Protein 1RCU (pdb70)

Solvent-accessible surface area: 23290 Å² total

Nearest PDB structures (foldseek):
  1rcu-assembly1_D  TM=1.005E+00  e=2.271E-34  Thermotoga maritima
  2iz5-assembly1_D  TM=8.519E-01  e=4.799E-10  Chlamydomonas reinhardtii
  2iz7-assembly1_A  TM=8.231E-01  e=1.341E-09  Chlamydomonas reinhardtii
  2iz5-assembly1_B  TM=8.570E-01  e=4.262E-09  Chlamydomonas reinhardtii
  5wq3-assembly1_B-2  TM=8.133E-01  e=1.642E-08  Corynebacterium glutamicum

B-factor: mean 33.43, std 11.86, range [8.87, 97.56]

Secondary structure (DSSP, 8-state):
-EEEEEE--S-TTSTTTGGGHHHHHHHHHHHHHTTPEEEE--SS---HHHHHHHHTT--EEEEESTT----TT-SEEEE-------HHHHHTT-SEEEEES--HHHHHHHHHHHHTT--EEEETTS-HHHHHGGGG-BTTTBSSTT--S-EEEESSHHHHHHHHHT-/-EEEEEE--S-TTSTTTGGGHHHHHHHHHHHHHTT-EEEE--SS---HHHHHHHHTT--EEEEESTT----TT-SEEEE-S-----HHHHHTT-SEEEEES--HHHHHHHHHHHHHT--EEEETTS-HHHHHGGGG-BTTTBSSTT--S-EEEESSHHHHHHHHHT-/-EEEEEE--S-TTSTTTGGGHHHHHHHHHHHHHTTPEEEE--SS---HHHHHHHHTT--EEEEE-TT----TT-SEEEE-------HHHHHHT-SEEEEES--HHHHHHHHHHHHTT--EEEETTS-HHHHHGGGG-BTTTBSSTT--SPEEEESSHHHHHHHHHT-/-EEEEEE--S-TTSTTTGGGHHHHHHHHHHHHHTTPEEEE--SS---HHHHHHHHTT--EEEEESTT----TT-SEEEE-S-----HHHHHTT-SEEEEES--HHHHHHHHHHHHTT--EEEETTS-HHHHHGGGS-BTTTBSSTT--S-EEEESSHHHHHHHHHH-

Organism: Thermotoga maritima (strain ATCC 43589 / DSM 3109 / JCM 10099 / NBRC 100826 / MSB8) (NCBI:txid243274)

CATH classification: 3.40.50.450

Radius of gyration: 25.92 Å; Cα contacts (8 Å, |Δi|>4): 1722; chains: 4; bounding box: 61×72×67 Å

Sequence (668 aa):
KKVVVVGYSGPVNKSPVSELRDICLELGRTLAKKGYLVFNGGRDGVELVSQGVREAGGTVVGILPDEEAGNPYLSVAVKTGLDFQRSFVLLRNADVVVSIGGEIGTAIEILGAYALGKPVILLRGTGGWTDRISQVLIDGKYLDNRRIVEIHQAWTVEEAVQIIEQIKKVVVVGYSGPVNKSPVSELRDICLELGRTLAKKGYLVFNGGRDGVELVSQGVREAGGTVVGILPDEEAGNPYLSVAVKTGLDFQRSFVLLRNADVVVSIGGEIGTAIEILGAYALGKPVILLRGTGGWTDRISQVLIDGKYLDNRRIVEIHQAWTVEEAVQIIEQIKKVVVVGYSGPVNKSPVSELRDICLELGRTLAKKGYLVFNGGRDGVELVSQGVREAGGTVVGILPDEEAGNPYLSVAVKTGLDFQRSFVLLRNADVVVSIGGEIGTAIEILGAYALGKPVILLRGTGGWTDRISQVLIDGKYLDNRRIVEIHQAWTVEEAVQIIEQIKKVVVVGYSGPVNKSPVSELRDICLELGRTLAKKGYLVFNGGRDGVELVSQGVREAGGTVVGILPDEEAGNPYLSVAVKTGLDFQRSFVLLRNADVVVSIGGEIGTAIEILGAYALGKPVILLRGTGGWTDRISQVLIDGKYLDNRRIVEIHQAWTVEEAVQIIEQI

Structure (mmCIF, N/CA/C/O backbone):
data_1RCU
#
_entry.id   1RCU
#
_cell.length_a   43.748
_cell.length_b   90.438
_cell.length_c   83.210
_cell.angle_alpha   90.00
_cell.angle_beta   94.56
_cell.angle_gamma   90.00
#
_symmetry.space_group_name_H-M   'P 1 21 1'
#
loop_
_atom_site.group_PDB
_atom_site.id
_atom_site.type_symbol
_atom_site.label_atom_id
_atom_site.label_alt_id
_atom_site.label_comp_id
_atom_site.label_asym_id
_atom_site.label_entity_id
_atom_site.label_seq_id
_atom_site.pdbx_PDB_ins_code
_atom_site.Cartn_x
_atom_site.Cartn_y
_atom_site.Cartn_z
_atom_site.occupancy
_atom_site.B_iso_or_equiv
_atom_site.auth_seq_id
_atom_site.auth_comp_id
_atom_site.auth_asym_id
_atom_site.auth_atom_id
_atom_site.pdbx_PDB_model_num
ATOM 9 N N . LYS A 1 24 ? 2.737 43.154 -17.035 1.00 59.67 2 LYS A N 1
ATOM 10 C CA . LYS A 1 24 ? 3.715 42.954 -18.104 1.00 54.74 2 LYS A CA 1
ATOM 11 C C . LYS A 1 24 ? 4.972 42.274 -17.562 1.00 49.96 2 LYS A C 1
ATOM 12 O O . LYS A 1 24 ? 5.560 42.717 -16.572 1.00 47.65 2 LYS A O 1
ATOM 18 N N . LYS A 1 25 ? 5.384 41.204 -18.229 1.00 44.64 3 LYS A N 1
ATOM 19 C CA . LYS A 1 25 ? 6.543 40.440 -17.808 1.00 39.83 3 LYS A CA 1
ATOM 20 C C . LYS A 1 25 ? 7.804 40.671 -18.639 1.00 36.67 3 LYS A C 1
ATOM 21 O O . LYS A 1 25 ? 7.796 40.461 -19.853 1.00 36.20 3 LYS A O 1
ATOM 27 N N . VAL A 1 26 ? 8.890 41.096 -17.999 1.00 31.91 4 VAL A N 1
ATOM 28 C CA . VAL A 1 26 ? 10.128 41.253 -18.748 1.00 29.19 4 VAL A CA 1
ATOM 29 C C . VAL A 1 26 ? 11.173 40.298 -18.186 1.00 27.20 4 VAL A C 1
ATOM 30 O O . VAL A 1 26 ? 11.350 40.163 -16.966 1.00 25.87 4 VAL A O 1
ATOM 34 N N . VAL A 1 27 ? 11.832 39.603 -19.098 1.00 23.88 5 VAL A N 1
ATOM 35 C CA . VAL A 1 27 ? 12.865 38.653 -18.751 1.00 22.97 5 VAL A CA 1
ATOM 36 C C . VAL A 1 27 ? 14.207 39.347 -19.000 1.00 22.97 5 VAL A C 1
ATOM 37 O O . VAL A 1 27 ? 14.391 39.976 -20.043 1.00 22.62 5 VAL A O 1
ATOM 41 N N . VAL A 1 28 ? 15.118 39.282 -18.030 1.00 21.64 6 VAL A N 1
ATOM 42 C CA . VAL A 1 28 ? 16.432 39.883 -18.212 1.00 22.12 6 VAL A CA 1
ATOM 43 C C . VAL A 1 28 ? 17.467 38.773 -18.114 1.00 20.57 6 VAL A C 1
ATOM 44 O O . VAL A 1 28 ? 17.408 37.923 -17.221 1.00 20.22 6 VAL A O 1
ATOM 48 N N . VAL A 1 29 ? 18.396 38.772 -19.064 1.00 19.53 7 VAL A N 1
ATOM 49 C CA . VAL A 1 29 ? 19.456 37.777 -19.122 1.00 18.01 7 VAL A CA 1
ATOM 50 C C . VAL A 1 29 ? 20.818 38.476 -19.180 1.00 19.45 7 VAL A C 1
ATOM 51 O O . VAL A 1 29 ? 20.919 39.623 -19.606 1.00 19.56 7 VAL A O 1
ATOM 55 N N . GLY A 1 30 ? 21.861 37.776 -18.754 1.00 21.27 8 GLY A N 1
ATOM 56 C CA . GLY A 1 30 ? 23.197 38.350 -18.768 1.00 24.12 8 GLY A CA 1
ATOM 57 C C . GLY A 1 30 ? 24.235 37.471 -18.099 1.00 24.20 8 GLY A C 1
ATOM 58 O O . GLY A 1 30 ? 23.942 36.345 -17.728 1.00 23.97 8 GLY A O 1
ATOM 59 N N . TYR A 1 31 ? 25.449 37.991 -17.941 1.00 26.91 9 TYR A N 1
ATOM 60 C CA . TYR A 1 31 ? 26.551 37.245 -17.323 1.00 26.51 9 TYR A CA 1
ATOM 61 C C . TYR A 1 31 ? 26.172 36.592 -16.017 1.00 26.88 9 TYR A C 1
ATOM 62 O O . TYR A 1 31 ? 25.333 37.109 -15.279 1.00 28.45 9 TYR A O 1
ATOM 71 N N . SER A 1 32 ? 26.797 35.457 -15.731 1.00 27.50 10 SER A N 1
ATOM 72 C CA . SER A 1 32 ? 26.600 34.800 -14.447 1.00 29.28 10 SER A CA 1
ATOM 73 C C . SER A 1 32 ? 27.984 34.954 -13.819 1.00 30.77 10 SER A C 1
ATOM 74 O O . SER A 1 32 ? 28.827 35.647 -14.374 1.00 29.69 10 SER A O 1
ATOM 77 N N . GLY A 1 33 ? 28.224 34.349 -12.663 1.00 34.10 11 GLY A N 1
ATOM 78 C CA . GLY A 1 33 ? 29.530 34.502 -12.048 1.00 38.13 11 GLY A CA 1
ATOM 79 C C . GLY A 1 33 ? 29.523 35.431 -10.845 1.00 40.62 11 GLY A C 1
ATOM 80 O O . GLY A 1 33 ? 28.511 36.068 -10.566 1.00 39.96 11 GLY A O 1
ATOM 81 N N . PRO A 1 34 ? 30.649 35.557 -10.121 1.00 42.40 12 PRO A N 1
ATOM 82 C CA . PRO A 1 34 ? 30.633 36.442 -8.956 1.00 43.81 12 PRO A CA 1
ATOM 83 C C . PRO A 1 34 ? 30.330 37.904 -9.259 1.00 44.79 12 PRO A C 1
ATOM 84 O O . PRO A 1 34 ? 30.921 38.533 -10.132 1.00 44.63 12 PRO A O 1
ATOM 88 N N . VAL A 1 35 ? 29.385 38.425 -8.497 1.00 47.01 13 VAL A N 1
ATOM 89 C CA . VAL A 1 35 ? 28.920 39.790 -8.624 1.00 48.58 13 VAL A CA 1
ATOM 90 C C . VAL A 1 35 ? 29.995 40.842 -8.323 1.00 50.15 13 VAL A C 1
ATOM 91 O O . VAL A 1 35 ? 29.949 41.956 -8.841 1.00 49.56 13 VAL A O 1
ATOM 95 N N . ASN A 1 36 ? 30.977 40.466 -7.514 1.00 52.69 14 ASN A N 1
ATOM 96 C CA . ASN A 1 36 ? 32.070 41.349 -7.096 1.00 54.88 14 ASN A CA 1
ATOM 97 C C . ASN A 1 36 ? 33.303 41.404 -8.009 1.00 55.16 14 ASN A C 1
ATOM 98 O O . ASN A 1 36 ? 34.257 42.129 -7.721 1.00 55.26 14 ASN A O 1
ATOM 103 N N . LYS A 1 37 ? 33.285 40.661 -9.112 1.00 55.61 15 LYS A N 1
ATOM 104 C CA . LYS A 1 37 ? 34.432 40.638 -10.013 1.00 55.39 15 LYS A CA 1
ATOM 105 C C . LYS A 1 37 ? 34.052 40.858 -11.471 1.00 53.78 15 LYS A C 1
ATOM 106 O O . LYS A 1 37 ? 32.876 40.831 -11.812 1.00 53.97 15 LYS A O 1
ATOM 112 N N . SER A 1 38 ? 35.046 41.097 -12.322 1.00 51.76 16 SER A N 1
ATOM 113 C CA . SER A 1 38 ? 34.794 41.318 -13.742 1.00 49.95 16 SER A CA 1
ATOM 114 C C . SER A 1 38 ? 34.225 40.057 -14.378 1.00 48.82 16 SER A C 1
ATOM 115 O O . SER A 1 38 ? 34.472 38.956 -13.898 1.00 48.21 16 SER A O 1
ATOM 118 N N . PRO A 1 39 ? 33.438 40.203 -15.460 1.00 47.97 17 PRO A N 1
ATOM 119 C CA . PRO A 1 39 ? 33.061 41.454 -16.125 1.00 47.02 17 PRO A CA 1
ATOM 120 C C . PRO A 1 39 ? 31.744 42.012 -15.573 1.00 46.71 17 PRO A C 1
ATOM 121 O O . PRO A 1 39 ? 31.251 43.046 -16.036 1.00 46.47 17 PRO A O 1
ATOM 125 N N . VAL A 1 40 ? 31.173 41.325 -14.591 1.00 45.69 18 VAL A N 1
ATOM 126 C CA . VAL A 1 40 ? 29.904 41.749 -14.014 1.00 46.15 18 VAL A CA 1
ATOM 127 C C . VAL A 1 40 ? 29.985 42.922 -13.020 1.00 47.28 18 VAL A C 1
ATOM 128 O O . VAL A 1 40 ? 29.024 43.683 -12.887 1.00 46.50 18 VAL A O 1
ATOM 132 N N . SER A 1 41 ? 31.121 43.101 -12.349 1.00 47.35 19 SER A N 1
ATOM 133 C CA . SER A 1 41 ? 31.239 44.202 -11.394 1.00 47.31 19 SER A CA 1
ATOM 134 C C . SER A 1 41 ? 31.135 45.566 -12.087 1.00 47.70 19 SER A C 1
ATOM 135 O O . SER A 1 41 ? 30.516 46.491 -11.559 1.00 48.25 19 SER A O 1
ATOM 138 N N . GLU A 1 42 ? 31.733 45.683 -13.268 1.00 47.62 20 GLU A N 1
ATOM 139 C CA . GLU A 1 42 ? 31.701 46.925 -14.033 1.00 47.56 20 GLU A CA 1
ATOM 140 C C . GLU A 1 42 ? 30.280 47.289 -14.417 1.00 45.81 20 GLU A C 1
ATOM 141 O O . GLU A 1 42 ? 30.000 48.432 -14.740 1.00 46.59 20 GLU A O 1
ATOM 147 N N . LEU A 1 43 ? 29.388 46.309 -14.394 1.00 45.11 21 LEU A N 1
ATOM 148 C CA . LEU A 1 43 ? 28.004 46.529 -14.794 1.00 44.44 21 LEU A CA 1
ATOM 149 C C . LEU A 1 43 ? 27.024 46.681 -13.627 1.00 44.22 21 LEU A C 1
ATOM 150 O O . LEU A 1 43 ? 25.815 46.541 -13.791 1.00 43.10 21 LEU A O 1
ATOM 155 N N . ARG A 1 44 ? 27.555 46.993 -12.452 1.00 44.93 22 ARG A N 1
ATOM 156 C CA . ARG A 1 44 ? 26.733 47.138 -11.260 1.00 44.58 22 ARG A CA 1
ATOM 157 C C . ARG A 1 44 ? 25.661 48.226 -11.331 1.00 43.21 22 ARG A C 1
ATOM 158 O O . ARG A 1 44 ? 24.480 47.953 -11.144 1.00 43.66 22 ARG A O 1
ATOM 166 N N . ASP A 1 45 ? 26.077 49.457 -11.594 1.00 40.76 23 ASP A N 1
ATOM 167 C CA . ASP A 1 45 ? 25.141 50.563 -11.684 1.00 39.32 23 ASP A CA 1
ATOM 168 C C . ASP A 1 45 ? 24.047 50.344 -12.726 1.00 38.77 23 ASP A C 1
ATOM 169 O O . ASP A 1 45 ? 22.873 50.582 -12.445 1.00 38.41 23 ASP A O 1
ATOM 174 N N . ILE A 1 46 ? 24.411 49.903 -13.928 1.00 37.18 24 ILE A N 1
ATOM 175 C CA . ILE A 1 46 ? 23.384 49.678 -14.938 1.00 37.39 24 ILE A CA 1
ATOM 176 C C . ILE A 1 46 ? 22.432 48.567 -14.511 1.00 35.73 24 ILE A C 1
ATOM 177 O O . ILE A 1 46 ? 21.221 48.698 -14.676 1.00 35.86 24 ILE A O 1
ATOM 182 N N . CYS A 1 47 ? 22.968 47.492 -13.939 1.00 33.09 25 CYS A N 1
ATOM 183 C CA . CYS A 1 47 ? 22.123 46.387 -13.481 1.00 32.34 25 CYS A CA 1
ATOM 184 C C . CYS A 1 47 ? 21.134 46.828 -12.400 1.00 31.30 25 CYS A C 1
ATOM 185 O O . CYS A 1 47 ? 19.965 46.435 -12.430 1.00 29.35 25 CYS A O 1
ATOM 188 N N . LEU A 1 48 ? 21.607 47.634 -11.447 1.00 31.29 26 LEU A N 1
ATOM 189 C CA . LEU A 1 48 ? 20.758 48.123 -10.362 1.00 31.23 26 LEU A CA 1
ATOM 190 C C . LEU A 1 48 ? 19.741 49.112 -10.885 1.00 30.63 26 LEU A C 1
ATOM 191 O O . LEU A 1 48 ? 18.598 49.107 -10.431 1.00 32.19 26 LEU A O 1
ATOM 196 N N . GLU A 1 49 ? 20.146 49.971 -11.824 1.00 30.41 27 GLU A N 1
ATOM 197 C CA . GLU A 1 49 ? 19.203 50.939 -12.366 1.00 29.78 27 GLU A CA 1
ATOM 198 C C . GLU A 1 49 ? 18.113 50.207 -13.123 1.00 27.97 27 GLU A C 1
ATOM 199 O O . GLU A 1 49 ? 16.946 50.534 -12.981 1.00 27.40 27 GLU A O 1
ATOM 205 N N . LEU A 1 50 ? 18.492 49.209 -13.913 1.00 26.08 28 LEU A N 1
ATOM 206 C CA . LEU A 1 50 ? 17.523 48.453 -14.688 1.00 24.97 28 LEU A CA 1
ATOM 207 C C . LEU A 1 50 ? 16.494 47.796 -13.781 1.00 26.67 28 LEU A C 1
ATOM 208 O O . LEU A 1 50 ? 15.294 47.870 -14.040 1.00 26.36 28 LEU A O 1
ATOM 213 N N . GLY A 1 51 ? 16.978 47.166 -12.714 1.00 27.32 29 GLY A N 1
ATOM 214 C CA . GLY A 1 51 ? 16.106 46.484 -11.774 1.00 27.97 29 GLY A CA 1
ATOM 215 C C . GLY A 1 51 ? 15.131 47.393 -11.059 1.00 28.29 29 GLY A C 1
ATOM 216 O O . GLY A 1 51 ? 13.938 47.092 -10.956 1.00 28.44 29 GLY A O 1
ATOM 217 N N . ARG A 1 52 ? 15.641 48.511 -10.562 1.00 28.38 30 ARG A N 1
ATOM 218 C CA . ARG A 1 52 ? 14.820 49.469 -9.852 1.00 27.96 30 ARG A CA 1
ATOM 219 C C . ARG A 1 52 ? 13.766 50.077 -10.773 1.00 27.94 30 ARG A C 1
ATOM 220 O O . ARG A 1 52 ? 12.591 50.170 -10.422 1.00 28.42 30 ARG A O 1
ATOM 228 N N . THR A 1 53 ? 14.198 50.470 -11.962 1.00 27.55 31 THR A N 1
ATOM 229 C CA . THR A 1 53 ? 13.306 51.079 -12.923 1.00 27.21 31 THR A CA 1
ATOM 230 C C . THR A 1 53 ? 12.178 50.140 -13.335 1.00 27.91 31 THR A C 1
ATOM 231 O O . THR A 1 53 ? 11.038 50.580 -13.515 1.00 28.76 31 THR A O 1
ATOM 235 N N . LEU A 1 54 ? 12.486 48.855 -13.490 1.00 26.41 32 LEU A N 1
ATOM 236 C CA . LEU A 1 54 ? 11.456 47.903 -13.888 1.00 26.45 32 LEU A CA 1
ATOM 237 C C . LEU A 1 54 ? 10.435 47.799 -12.773 1.00 27.34 32 LEU A C 1
ATOM 238 O O . LEU A 1 54 ? 9.231 47.785 -13.020 1.00 27.76 32 LEU A O 1
ATOM 243 N N . ALA A 1 55 ? 10.930 47.726 -11.540 1.00 27.72 33 ALA A N 1
ATOM 244 C CA . ALA A 1 55 ? 10.063 47.637 -10.375 1.00 26.96 33 ALA A CA 1
ATOM 245 C C . ALA A 1 55 ? 9.186 48.880 -10.290 1.00 26.45 33 ALA A C 1
ATOM 246 O O . ALA A 1 55 ? 7.977 48.760 -10.149 1.00 26.91 33 ALA A O 1
ATOM 248 N N . LYS A 1 56 ? 9.790 50.067 -10.386 1.00 27.44 34 LYS A N 1
ATOM 249 C CA . LYS A 1 56 ? 9.036 51.320 -10.285 1.00 28.18 34 LYS A CA 1
ATOM 250 C C . LYS A 1 56 ? 7.933 51.416 -11.337 1.00 29.27 34 LYS A C 1
ATOM 251 O O . LYS A 1 56 ? 6.861 51.955 -11.064 1.00 29.53 34 LYS A O 1
ATOM 257 N N . LYS A 1 57 ? 8.191 50.880 -12.527 1.00 29.01 35 LYS A N 1
ATOM 258 C CA . LYS A 1 57 ? 7.208 50.920 -13.602 1.00 28.89 35 LYS A CA 1
ATOM 259 C C . LYS A 1 57 ? 6.160 49.833 -13.457 1.00 29.42 35 LYS A C 1
ATOM 260 O O . LYS A 1 57 ? 5.238 49.755 -14.265 1.00 29.37 35 LYS A O 1
ATOM 266 N N . GLY A 1 58 ? 6.316 48.985 -12.445 1.00 28.57 36 GLY A N 1
ATOM 267 C CA . GLY A 1 58 ? 5.349 47.927 -12.218 1.00 30.48 36 GLY A CA 1
ATOM 268 C C . GLY A 1 58 ? 5.445 46.637 -13.020 1.00 30.78 36 GLY A C 1
ATOM 269 O O . GLY A 1 58 ? 4.486 45.868 -13.038 1.00 31.15 36 GLY A O 1
ATOM 270 N N . TYR A 1 59 ? 6.576 46.395 -13.682 1.00 30.34 37 TYR A N 1
ATOM 271 C CA . TYR A 1 59 ? 6.760 45.170 -14.461 1.00 30.13 37 TYR A CA 1
ATOM 272 C C . TYR A 1 59 ? 7.159 43.998 -13.555 1.00 29.31 37 TYR A C 1
ATOM 273 O O . TYR A 1 59 ? 7.850 44.182 -12.548 1.00 28.33 37 TYR A O 1
ATOM 282 N N . LEU A 1 60 ? 6.722 42.799 -13.929 1.00 27.32 38 LEU A N 1
ATOM 283 C CA . LEU A 1 60 ? 7.059 41.586 -13.196 1.00 26.46 38 LEU A CA 1
ATOM 284 C C . LEU A 1 60 ? 8.365 41.069 -13.819 1.00 25.49 38 LEU A C 1
ATOM 285 O O . LEU A 1 60 ? 8.401 40.775 -15.011 1.00 24.45 38 LEU A O 1
ATOM 290 N N . VAL A 1 61 ? 9.427 40.959 -13.018 1.00 24.53 39 VAL A N 1
ATOM 291 C CA . VAL A 1 61 ? 10.718 40.527 -13.546 1.00 23.12 39 VAL A CA 1
ATOM 292 C C . VAL A 1 61 ? 11.089 39.051 -13.367 1.00 23.77 39 VAL A C 1
ATOM 293 O O . VAL A 1 61 ? 10.919 38.470 -12.297 1.00 23.58 39 VAL A O 1
ATOM 297 N N . PHE A 1 62 ? 11.580 38.453 -14.449 1.00 24.78 40 PHE A N 1
ATOM 298 C CA . PHE A 1 62 ? 12.024 37.051 -14.467 1.00 24.58 40 PHE A CA 1
ATOM 299 C C . PHE A 1 62 ? 13.477 36.978 -14.920 1.00 24.07 40 PHE A C 1
ATOM 300 O O . PHE A 1 62 ? 13.895 37.741 -15.792 1.00 22.80 40 PHE A O 1
ATOM 308 N N . ASN A 1 63 ? 14.226 36.043 -14.344 1.00 23.33 41 ASN A N 1
ATOM 309 C CA . ASN A 1 63 ? 15.612 35.828 -14.724 1.00 23.00 41 ASN A CA 1
ATOM 310 C C . ASN A 1 63 ? 16.065 34.416 -14.353 1.00 23.20 41 ASN A C 1
ATOM 311 O O . ASN A 1 63 ? 15.360 33.699 -13.642 1.00 23.58 41 ASN A O 1
ATOM 316 N N . GLY A 1 64 ? 17.242 34.034 -14.844 1.00 24.73 42 GLY A N 1
ATOM 317 C CA . GLY A 1 64 ? 17.801 32.715 -14.591 1.00 24.16 42 GLY A CA 1
ATOM 318 C C . GLY A 1 64 ? 18.135 32.374 -13.149 1.00 26.46 42 GLY A C 1
ATOM 319 O O . GLY A 1 64 ? 18.717 31.323 -12.895 1.00 25.64 42 GLY A O 1
ATOM 320 N N . GLY A 1 65 ? 17.802 33.277 -12.226 1.00 28.43 43 GLY A N 1
ATOM 321 C CA . GLY A 1 65 ? 18.001 33.055 -10.799 1.00 30.53 43 GLY A CA 1
ATOM 322 C C . GLY A 1 65 ? 19.372 32.909 -10.155 1.00 31.86 43 GLY A C 1
ATOM 323 O O . GLY A 1 65 ? 19.452 32.863 -8.925 1.00 31.16 43 GLY A O 1
ATOM 324 N N . ARG A 1 66 ? 20.443 32.835 -10.938 1.00 32.96 44 ARG A N 1
ATOM 325 C CA . ARG A 1 66 ? 21.774 32.664 -10.361 1.00 35.60 44 ARG A CA 1
ATOM 326 C C . ARG A 1 66 ? 22.390 33.977 -9.869 1.00 35.52 44 ARG A C 1
ATOM 327 O O . ARG A 1 66 ? 21.694 34.880 -9.409 1.00 35.82 44 ARG A O 1
ATOM 335 N N . ASP A 1 67 ? 23.713 34.057 -9.978 1.00 35.20 45 ASP A N 1
ATOM 336 C CA . ASP A 1 67 ? 24.473 35.238 -9.572 1.00 35.32 45 ASP A CA 1
ATOM 337 C C . ASP A 1 67 ? 24.633 36.234 -10.731 1.00 34.71 45 ASP A C 1
ATOM 338 O O . ASP A 1 67 ? 23.732 36.394 -11.564 1.00 35.05 45 ASP A O 1
ATOM 343 N N . GLY A 1 68 ? 25.782 36.904 -10.763 1.00 33.09 46 GLY A N 1
ATOM 344 C CA . GLY A 1 68 ? 26.083 37.862 -11.817 1.00 32.76 46 GLY A CA 1
ATOM 345 C C . GLY A 1 68 ? 25.050 38.946 -12.054 1.00 31.51 46 GLY A C 1
ATOM 346 O O . GLY A 1 68 ? 24.525 39.535 -11.107 1.00 31.37 46 GLY A O 1
ATOM 347 N N . VAL A 1 69 ? 24.783 39.225 -13.325 1.00 30.76 47 VAL A N 1
ATOM 348 C CA . VAL A 1 69 ? 23.799 40.234 -13.702 1.00 31.84 47 VAL A CA 1
ATOM 349 C C . VAL A 1 69 ? 22.432 39.915 -13.086 1.00 32.55 47 VAL A C 1
ATOM 350 O O . VAL A 1 69 ? 21.727 40.816 -12.630 1.00 31.85 47 VAL A O 1
ATOM 362 N N . GLU A 1 71 ? 21.684 38.498 -10.281 1.00 33.29 49 GLU A N 1
ATOM 363 C CA . GLU A 1 71 ? 21.637 38.873 -8.882 1.00 31.40 49 GLU A CA 1
ATOM 364 C C . GLU A 1 71 ? 21.449 40.366 -8.674 1.00 30.75 49 GLU A C 1
ATOM 365 O O . GLU A 1 71 ? 20.626 40.786 -7.871 1.00 31.26 49 GLU A O 1
ATOM 371 N N . LEU A 1 72 ? 22.214 41.160 -9.412 1.00 28.93 50 LEU A N 1
ATOM 372 C CA . LEU A 1 72 ? 22.169 42.610 -9.304 1.00 28.25 50 LEU A CA 1
ATOM 373 C C . LEU A 1 72 ? 20.847 43.217 -9.754 1.00 28.35 50 LEU A C 1
ATOM 374 O O . LEU A 1 72 ? 20.324 44.149 -9.128 1.00 28.15 50 LEU A O 1
ATOM 379 N N . VAL A 1 73 ? 20.299 42.691 -10.843 1.00 27.18 51 VAL A N 1
ATOM 380 C CA . VAL A 1 73 ? 19.031 43.181 -11.337 1.00 26.23 51 VAL A CA 1
ATOM 381 C C . VAL A 1 73 ? 17.971 42.838 -10.288 1.00 27.47 51 VAL A C 1
ATOM 382 O O . VAL A 1 73 ? 17.090 43.657 -9.992 1.00 28.18 51 VAL A O 1
ATOM 386 N N . SER A 1 74 ? 18.073 41.649 -9.702 1.00 24.85 52 SER A N 1
ATOM 387 C CA . SER A 1 74 ? 17.119 41.245 -8.687 1.00 24.55 52 SER A CA 1
ATOM 388 C C . SER A 1 74 ? 17.197 42.157 -7.459 1.00 25.60 52 SER A C 1
ATOM 389 O O . SER A 1 74 ? 16.182 42.573 -6.914 1.00 25.69 52 SER A O 1
ATOM 392 N N . GLN A 1 75 ? 18.414 42.459 -7.024 1.00 26.79 53 GLN A N 1
ATOM 393 C CA . GLN A 1 75 ? 18.605 43.336 -5.874 1.00 27.80 53 GLN A CA 1
ATOM 394 C C . GLN A 1 75 ? 17.896 44.655 -6.166 1.00 26.74 53 GLN A C 1
ATOM 395 O O . GLN A 1 75 ? 17.194 45.208 -5.322 1.00 25.05 53 GLN A O 1
ATOM 401 N N . GLY A 1 76 ? 18.079 45.145 -7.384 1.00 26.84 54 GLY A N 1
ATOM 402 C CA . GLY A 1 76 ? 17.461 46.396 -7.774 1.00 26.87 54 GLY A CA 1
ATOM 403 C C . GLY A 1 76 ? 15.950 46.353 -7.744 1.00 27.63 54 GLY A C 1
ATOM 404 O O . GLY A 1 76 ? 15.304 47.333 -7.367 1.00 27.41 54 GLY A O 1
ATOM 405 N N . VAL A 1 77 ? 15.379 45.220 -8.135 1.00 27.93 55 VAL A N 1
ATOM 406 C CA . VAL A 1 77 ? 13.936 45.084 -8.152 1.00 28.65 55 VAL A CA 1
ATOM 407 C C . VAL A 1 77 ? 13.405 45.053 -6.725 1.00 30.66 55 VAL A C 1
ATOM 408 O O . VAL A 1 77 ? 12.442 45.749 -6.391 1.00 32.24 55 VAL A O 1
ATOM 412 N N . ARG A 1 78 ? 14.039 44.253 -5.875 1.00 30.77 56 ARG A N 1
ATOM 413 C CA . ARG A 1 78 ? 13.605 44.141 -4.484 1.00 31.73 56 ARG A CA 1
ATOM 414 C C . ARG A 1 78 ? 13.804 45.455 -3.745 1.00 31.84 56 ARG A C 1
ATOM 415 O O . ARG A 1 78 ? 12.979 45.859 -2.924 1.00 30.13 56 ARG A O 1
ATOM 423 N N . GLU A 1 79 ? 14.906 46.129 -4.034 1.00 32.89 57 GLU A N 1
ATOM 424 C CA . GLU A 1 79 ? 15.164 47.410 -3.400 1.00 33.93 57 GLU A CA 1
ATOM 425 C C . GLU A 1 79 ? 13.965 48.316 -3.612 1.00 34.45 57 GLU A C 1
ATOM 426 O O . GLU A 1 79 ? 13.503 48.974 -2.686 1.00 36.14 57 GLU A O 1
ATOM 432 N N . ALA A 1 80 ? 13.451 48.348 -4.834 1.00 33.90 58 ALA A N 1
ATOM 433 C CA . ALA A 1 80 ? 12.301 49.180 -5.129 1.00 32.03 58 ALA A CA 1
ATOM 434 C C . ALA A 1 80 ? 10.953 48.547 -4.789 1.00 31.50 58 ALA A C 1
ATOM 435 O O . ALA A 1 80 ? 9.914 49.084 -5.151 1.00 32.90 58 ALA A O 1
ATOM 437 N N . GLY A 1 81 ? 10.972 47.405 -4.112 1.00 29.35 59 GLY A N 1
ATOM 438 C CA . GLY A 1 81 ? 9.734 46.759 -3.730 1.00 28.63 59 GLY A CA 1
ATOM 439 C C . GLY A 1 81 ? 9.005 46.019 -4.835 1.00 29.14 59 GLY A C 1
ATOM 440 O O . GLY A 1 81 ? 7.826 45.703 -4.704 1.00 29.87 59 GLY A O 1
ATOM 441 N N . GLY A 1 82 ? 9.687 45.745 -5.936 1.00 27.88 60 GLY A N 1
ATOM 442 C CA . GLY A 1 82 ? 9.040 45.035 -7.014 1.00 25.06 60 GLY A CA 1
ATOM 443 C C . GLY A 1 82 ? 9.178 43.545 -6.784 1.00 25.31 60 GLY A C 1
ATOM 444 O O . GLY A 1 82 ? 9.829 43.122 -5.834 1.00 26.67 60 GLY A O 1
ATOM 445 N N . THR A 1 83 ? 8.560 42.747 -7.644 1.00 24.80 61 THR A N 1
ATOM 446 C CA . THR A 1 83 ? 8.640 41.297 -7.533 1.00 26.04 61 THR A CA 1
ATOM 447 C C . THR A 1 83 ? 9.530 40.751 -8.635 1.00 24.40 61 THR A C 1
ATOM 448 O O . THR A 1 83 ? 9.426 41.167 -9.788 1.00 24.55 61 THR A O 1
ATOM 452 N N . VAL A 1 84 ? 10.407 39.823 -8.281 1.00 22.64 62 VAL A N 1
ATOM 453 C CA . VAL A 1 84 ? 11.295 39.219 -9.257 1.00 21.48 62 VAL A CA 1
ATOM 454 C C . VAL A 1 84 ? 11.310 37.715 -9.017 1.00 21.39 62 VAL A C 1
ATOM 455 O O . VAL A 1 84 ? 11.543 37.230 -7.907 1.00 20.68 62 VAL A O 1
ATOM 459 N N . VAL A 1 85 ? 11.032 36.979 -10.081 1.00 23.31 63 VAL A N 1
ATOM 460 C CA . VAL A 1 85 ? 10.949 35.526 -10.024 1.00 23.81 63 VAL A CA 1
ATOM 461 C C . VAL A 1 85 ? 12.105 34.843 -10.745 1.00 24.10 63 VAL A C 1
ATOM 462 O O . VAL A 1 85 ? 12.414 35.173 -11.894 1.00 24.85 63 VAL A O 1
ATOM 466 N N . GLY A 1 86 ? 12.724 33.881 -10.062 1.00 23.12 64 GLY A N 1
ATOM 467 C CA . GLY A 1 86 ? 13.837 33.157 -10.643 1.00 22.24 64 GLY A CA 1
ATOM 468 C C . GLY A 1 86 ? 13.488 31.760 -11.119 1.00 21.72 64 GLY A C 1
ATOM 469 O O . GLY A 1 86 ? 12.788 31.014 -10.436 1.00 21.88 64 GLY A O 1
ATOM 470 N N . ILE A 1 87 ? 13.969 31.417 -12.308 1.00 21.60 65 ILE A N 1
ATOM 471 C CA . ILE A 1 87 ? 13.748 30.095 -12.897 1.00 22.77 65 ILE A CA 1
ATOM 472 C C . ILE A 1 87 ? 15.124 29.453 -12.789 1.00 23.90 65 ILE A C 1
ATOM 473 O O . ILE A 1 87 ? 16.053 29.839 -13.490 1.00 22.14 65 ILE A O 1
ATOM 478 N N . LEU A 1 88 ? 15.239 28.474 -11.904 1.00 25.83 66 LEU A N 1
ATOM 479 C CA . LEU A 1 88 ? 16.509 27.818 -11.648 1.00 28.88 66 LEU A CA 1
ATOM 480 C C . LEU A 1 88 ? 16.792 26.519 -12.360 1.00 31.69 66 LEU A C 1
ATOM 481 O O . LEU A 1 88 ? 15.914 25.665 -12.519 1.00 31.01 66 LEU A O 1
ATOM 486 N N . PRO A 1 89 ? 18.041 26.368 -12.826 1.00 35.04 67 PRO A N 1
ATOM 487 C CA . PRO A 1 89 ? 18.443 25.143 -13.509 1.00 38.38 67 PRO A CA 1
ATOM 488 C C . PRO A 1 89 ? 18.569 24.128 -12.382 1.00 41.90 67 PRO A C 1
ATOM 489 O O . PRO A 1 89 ? 18.968 24.488 -11.275 1.00 39.52 67 PRO A O 1
ATOM 493 N N . ASP A 1 90 ? 18.199 22.883 -12.659 1.00 47.58 68 ASP A N 1
ATOM 494 C CA . ASP A 1 90 ? 18.260 21.824 -11.661 1.00 54.49 68 ASP A CA 1
ATOM 495 C C . ASP A 1 90 ? 17.520 22.222 -10.395 1.00 57.36 68 ASP A C 1
ATOM 496 O O . ASP A 1 90 ? 16.520 22.938 -10.449 1.00 57.78 68 ASP A O 1
ATOM 501 N N . GLU A 1 91 ? 18.027 21.757 -9.257 1.00 60.47 69 GLU A N 1
ATOM 502 C CA . GLU A 1 91 ? 17.427 22.064 -7.968 1.00 63.29 69 GLU A CA 1
ATOM 503 C C . GLU A 1 91 ? 18.290 23.098 -7.258 1.00 63.64 69 GLU A C 1
ATOM 504 O O . GLU A 1 91 ? 18.510 23.025 -6.048 1.00 63.18 69 GLU A O 1
ATOM 510 N N . GLU A 1 92 ? 18.765 24.070 -8.036 1.00 64.07 70 GLU A N 1
ATOM 511 C CA . GLU A 1 92 ? 19.612 25.143 -7.533 1.00 64.02 70 GLU A CA 1
ATOM 512 C C . GLU A 1 92 ? 18.970 25.960 -6.418 1.00 62.23 70 GLU A C 1
ATOM 513 O O . GLU A 1 92 ? 17.791 25.811 -6.105 1.00 62.64 70 GLU A O 1
ATOM 519 N N . ALA A 1 93 ? 19.768 26.833 -5.820 1.00 59.21 71 ALA A N 1
ATOM 520 C CA . ALA A 1 93 ? 19.321 27.655 -4.703 1.00 56.22 71 ALA A CA 1
ATOM 521 C C . ALA A 1 93 ? 18.784 29.022 -5.105 1.00 53.49 71 ALA A C 1
ATOM 522 O O . ALA A 1 93 ? 17.753 29.473 -4.600 1.00 51.79 71 ALA A O 1
ATOM 524 N N . GLY A 1 94 ? 19.506 29.683 -6.003 1.00 50.38 72 GLY A N 1
ATOM 525 C CA . GLY A 1 94 ? 19.103 30.999 -6.458 1.00 48.32 72 GLY A CA 1
ATOM 526 C C . GLY A 1 94 ? 19.730 32.108 -5.632 1.00 45.73 72 GLY A C 1
ATOM 527 O O . GLY A 1 94 ? 20.129 31.896 -4.489 1.00 46.02 72 GLY A O 1
ATOM 528 N N . ASN A 1 95 ? 19.817 33.299 -6.208 1.00 42.96 73 ASN A N 1
ATOM 529 C CA . ASN A 1 95 ? 20.396 34.419 -5.492 1.00 40.17 73 ASN A CA 1
ATOM 530 C C . ASN A 1 95 ? 19.431 34.799 -4.366 1.00 38.45 73 ASN A C 1
ATOM 531 O O . ASN A 1 95 ? 18.238 34.510 -4.442 1.00 36.03 73 ASN A O 1
ATOM 536 N N . PRO A 1 96 ? 19.939 35.438 -3.297 1.00 37.35 74 PRO A N 1
ATOM 537 C CA . PRO A 1 96 ? 19.103 35.834 -2.159 1.00 36.24 74 PRO A CA 1
ATOM 538 C C . PRO A 1 96 ? 18.141 37.016 -2.307 1.00 35.40 74 PRO A C 1
ATOM 539 O O . PRO A 1 96 ? 17.673 37.558 -1.302 1.00 34.45 74 PRO A O 1
ATOM 543 N N . TYR A 1 97 ? 17.819 37.412 -3.533 1.00 34.28 75 TYR A N 1
ATOM 544 C CA . TYR A 1 97 ? 16.896 38.527 -3.706 1.00 32.17 75 TYR A CA 1
ATOM 545 C C . TYR A 1 97 ? 15.640 38.099 -4.434 1.00 30.57 75 TYR A C 1
ATOM 546 O O . TYR A 1 97 ? 14.767 38.918 -4.695 1.00 29.91 75 TYR A O 1
ATOM 555 N N . LEU A 1 98 ? 15.540 36.809 -4.737 1.00 27.91 76 LEU A N 1
ATOM 556 C CA . LEU A 1 98 ? 14.390 36.302 -5.454 1.00 26.80 76 LEU A CA 1
ATOM 557 C C . LEU A 1 98 ? 13.109 36.340 -4.619 1.00 26.88 76 LEU A C 1
ATOM 558 O O . LEU A 1 98 ? 13.085 35.879 -3.476 1.00 28.02 76 LEU A O 1
ATOM 563 N N . SER A 1 99 ? 12.045 36.905 -5.185 1.00 25.84 77 SER A N 1
ATOM 564 C CA . SER A 1 99 ? 10.771 36.966 -4.483 1.00 24.20 77 SER A CA 1
ATOM 565 C C . SER A 1 99 ? 10.261 35.539 -4.422 1.00 23.31 77 SER A C 1
ATOM 566 O O . SER A 1 99 ? 9.704 35.113 -3.425 1.00 25.63 77 SER A O 1
ATOM 569 N N . VAL A 1 100 ? 10.463 34.811 -5.509 1.00 22.02 78 VAL A N 1
ATOM 570 C CA . VAL A 1 100 ? 10.059 33.422 -5.628 1.00 20.91 78 VAL A CA 1
ATOM 571 C C . VAL A 1 100 ? 11.174 32.739 -6.412 1.00 20.41 78 VAL A C 1
ATOM 572 O O . VAL A 1 100 ? 11.649 33.297 -7.395 1.00 19.63 78 VAL A O 1
ATOM 576 N N . ALA A 1 101 ? 11.589 31.554 -5.969 1.00 19.36 79 ALA A N 1
ATOM 577 C CA . ALA A 1 101 ? 12.616 30.768 -6.647 1.00 20.18 79 ALA A CA 1
ATOM 578 C C . ALA A 1 101 ? 11.917 29.517 -7.187 1.00 21.31 79 ALA A C 1
ATOM 579 O O . ALA A 1 101 ? 11.323 28.743 -6.425 1.00 20.30 79 ALA A O 1
ATOM 581 N N . VAL A 1 102 ? 11.989 29.313 -8.497 1.00 22.01 80 VAL A N 1
ATOM 582 C CA . VAL A 1 102 ? 11.338 28.153 -9.109 1.00 22.68 80 VAL A CA 1
ATOM 583 C C . VAL A 1 102 ? 12.351 27.145 -9.612 1.00 24.03 80 VAL A C 1
ATOM 584 O O . VAL A 1 102 ? 13.086 27.419 -10.560 1.00 24.08 80 VAL A O 1
ATOM 588 N N . LYS A 1 103 ? 12.381 25.975 -8.984 1.00 25.31 81 LYS A N 1
ATOM 589 C CA . LYS A 1 103 ? 13.292 24.910 -9.398 1.00 26.70 81 LYS A CA 1
ATOM 590 C C . LYS A 1 103 ? 12.675 24.195 -10.590 1.00 26.34 81 LYS A C 1
ATOM 591 O O . LYS A 1 103 ? 11.455 24.160 -10.720 1.00 28.06 81 LYS A O 1
ATOM 597 N N . THR A 1 104 ? 13.506 23.646 -11.470 1.00 26.74 82 THR A N 1
ATOM 598 C CA . THR A 1 104 ? 12.992 22.968 -12.653 1.00 25.42 82 THR A CA 1
ATOM 599 C C . THR A 1 104 ? 13.541 21.573 -12.864 1.00 24.68 82 THR A C 1
ATOM 600 O O . THR A 1 104 ? 12.870 20.734 -13.465 1.00 25.11 82 THR A O 1
ATOM 604 N N . GLY A 1 105 ? 14.756 21.319 -12.391 1.00 24.27 83 GLY A N 1
ATOM 605 C CA . GLY A 1 105 ? 15.350 20.009 -12.598 1.00 23.20 83 GLY A CA 1
ATOM 606 C C . GLY A 1 105 ? 15.842 19.896 -14.034 1.00 24.88 83 GLY A C 1
ATOM 607 O O . GLY A 1 105 ? 16.083 18.798 -14.542 1.00 26.73 83 GLY A O 1
ATOM 608 N N . LEU A 1 106 ? 15.979 21.040 -14.700 1.00 24.21 84 LEU A N 1
ATOM 609 C CA . LEU A 1 106 ? 16.445 21.073 -16.082 1.00 24.12 84 LEU A CA 1
ATOM 610 C C . LEU A 1 106 ? 17.854 21.654 -16.148 1.00 24.25 84 LEU A C 1
ATOM 611 O O . LEU A 1 106 ? 18.254 22.433 -15.282 1.00 22.69 84 LEU A O 1
ATOM 616 N N . ASP A 1 107 ? 18.617 21.274 -17.168 1.00 25.28 85 ASP A N 1
ATOM 617 C CA . ASP A 1 107 ? 19.953 21.841 -17.312 1.00 27.09 85 ASP A CA 1
ATOM 618 C C . ASP A 1 107 ? 19.835 23.306 -17.741 1.00 26.01 85 ASP A C 1
ATOM 619 O O . ASP A 1 107 ? 18.746 23.791 -18.045 1.00 24.95 85 ASP A O 1
ATOM 624 N N . PHE A 1 108 ? 20.968 23.993 -17.783 1.00 26.97 86 PHE A N 1
ATOM 625 C CA . PHE A 1 108 ? 21.027 25.409 -18.143 1.00 29.50 86 PHE A CA 1
ATOM 626 C C . PHE A 1 108 ? 20.253 25.899 -19.361 1.00 30.18 86 PHE A C 1
ATOM 627 O O . PHE A 1 108 ? 19.482 26.854 -19.260 1.00 30.65 86 PHE A O 1
ATOM 635 N N . GLN A 1 109 ? 20.463 25.247 -20.499 1.00 30.60 87 GLN A N 1
ATOM 636 C CA . GLN A 1 109 ? 19.811 25.631 -21.743 1.00 32.15 87 GLN A CA 1
ATOM 637 C C . GLN A 1 109 ? 18.295 25.433 -21.768 1.00 33.62 87 GLN A C 1
ATOM 638 O O . GLN A 1 109 ? 17.547 26.334 -22.162 1.00 34.33 87 GLN A O 1
ATOM 652 N N . ARG A 1 111 ? 16.357 25.157 -19.178 1.00 29.43 89 ARG A N 1
ATOM 653 C CA . ARG A 1 111 ? 15.824 26.037 -18.140 1.00 27.92 89 ARG A CA 1
ATOM 654 C C . ARG A 1 111 ? 15.589 27.407 -18.792 1.00 26.85 89 ARG A C 1
ATOM 655 O O . ARG A 1 111 ? 14.604 28.092 -18.509 1.00 25.14 89 ARG A O 1
ATOM 663 N N . SER A 1 112 ? 16.510 27.782 -19.678 1.00 24.32 90 SER A N 1
ATOM 664 C CA . SER A 1 112 ? 16.435 29.049 -20.396 1.00 24.55 90 SER A CA 1
ATOM 665 C C . SER A 1 112 ? 15.198 29.118 -21.281 1.00 22.12 90 SER A C 1
ATOM 666 O O . SER A 1 112 ? 14.567 30.168 -21.412 1.00 18.85 90 SER A O 1
ATOM 669 N N . PHE A 1 113 ? 14.860 28.000 -21.907 1.00 20.70 91 PHE A N 1
ATOM 670 C CA . PHE A 1 113 ? 13.694 28.014 -22.759 1.00 20.40 91 PHE A CA 1
ATOM 671 C C . PHE A 1 113 ? 12.390 28.095 -22.002 1.00 19.24 91 PHE A C 1
ATOM 672 O O . PHE A 1 113 ? 11.421 28.622 -22.528 1.00 18.53 91 PHE A O 1
ATOM 680 N N . VAL A 1 114 ? 12.347 27.607 -20.764 1.00 18.33 92 VAL A N 1
ATOM 681 C CA . VAL A 1 114 ? 11.10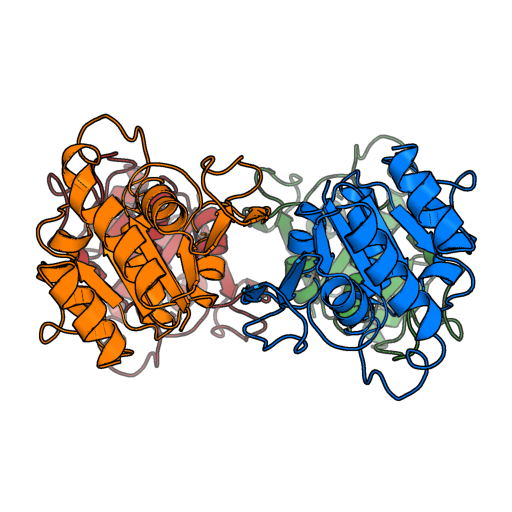1 27.757 -20.031 1.00 19.66 92 VAL A CA 1
ATOM 682 C C . VAL A 1 114 ? 11.098 29.173 -19.455 1.00 20.19 92 VAL A C 1
ATOM 683 O O . VAL A 1 114 ? 10.043 29.735 -19.167 1.00 24.12 92 VAL A O 1
ATOM 687 N N . LEU A 1 115 ? 12.286 29.754 -19.327 1.00 19.87 93 LEU A N 1
ATOM 688 C CA . LEU A 1 115 ? 12.431 31.112 -18.812 1.00 19.61 93 LEU A CA 1
ATOM 689 C C . LEU A 1 115 ? 11.895 32.074 -19.875 1.00 20.60 93 LEU A C 1
ATOM 690 O O . LEU A 1 115 ? 11.183 33.028 -19.560 1.00 19.24 93 LEU A O 1
ATOM 695 N N . LEU A 1 116 ? 12.237 31.798 -21.134 1.00 20.57 94 LEU A N 1
ATOM 696 C CA . LEU A 1 116 ? 11.804 32.628 -22.252 1.00 22.65 94 LEU A CA 1
ATOM 697 C C . LEU A 1 116 ? 10.291 32.612 -22.488 1.00 22.91 94 LEU A C 1
ATOM 698 O O . LEU A 1 116 ? 9.746 33.566 -23.038 1.00 22.94 94 LEU A O 1
ATOM 703 N N . ARG A 1 117 ? 9.624 31.534 -22.083 1.00 23.88 95 ARG A N 1
ATOM 704 C CA . ARG A 1 117 ? 8.182 31.423 -22.258 1.00 24.96 95 ARG A CA 1
ATOM 705 C C . ARG A 1 117 ? 7.491 32.423 -21.357 1.00 25.63 95 ARG A C 1
ATOM 706 O O . ARG A 1 117 ? 6.326 32.743 -21.550 1.00 28.09 95 ARG A O 1
ATOM 714 N N . ASN A 1 118 ? 8.211 32.909 -20.359 1.00 25.05 96 ASN A N 1
ATOM 715 C CA . ASN A 1 118 ? 7.628 33.855 -19.427 1.00 25.29 96 ASN A CA 1
ATOM 716 C C . ASN A 1 118 ? 7.940 35.298 -19.773 1.00 24.87 96 ASN A C 1
ATOM 717 O O . ASN A 1 118 ? 7.912 36.162 -18.907 1.00 25.62 96 ASN A O 1
ATOM 722 N N . ALA A 1 119 ? 8.208 35.569 -21.044 1.00 25.38 97 ALA A N 1
ATOM 723 C CA . ALA A 1 119 ? 8.542 36.925 -21.432 1.00 25.82 97 ALA A CA 1
ATOM 724 C C . ALA A 1 119 ? 7.648 37.583 -22.460 1.00 24.90 97 ALA A C 1
ATOM 725 O O . ALA A 1 119 ? 7.202 36.952 -23.419 1.00 24.46 97 ALA A O 1
ATOM 727 N N . ASP A 1 120 ? 7.398 38.870 -22.247 1.00 25.93 98 ASP A N 1
ATOM 728 C CA . ASP A 1 120 ? 6.652 39.670 -23.205 1.00 26.87 98 ASP A CA 1
ATOM 729 C C . ASP A 1 120 ? 7.757 40.415 -23.934 1.00 26.74 98 ASP A C 1
ATOM 730 O O . ASP A 1 120 ? 7.572 40.906 -25.054 1.00 29.49 98 ASP A O 1
ATOM 735 N N . VAL A 1 121 ? 8.905 40.503 -23.267 1.00 23.95 99 VAL A N 1
ATOM 736 C CA . VAL A 1 121 ? 10.072 41.167 -23.814 1.00 22.16 99 VAL A CA 1
ATOM 737 C C . VAL A 1 121 ? 11.320 40.761 -23.037 1.00 21.61 99 VAL A C 1
ATOM 738 O O . VAL A 1 121 ? 11.258 40.525 -21.830 1.00 21.12 99 VAL A O 1
ATOM 742 N N . VAL A 1 122 ? 12.440 40.652 -23.747 1.00 21.02 100 VAL A N 1
ATOM 743 C CA . VAL A 1 122 ? 13.712 40.265 -23.143 1.00 20.93 100 VAL A CA 1
ATOM 744 C C . VAL A 1 122 ? 14.750 41.391 -23.210 1.00 21.33 100 VAL A C 1
ATOM 745 O O . VAL A 1 122 ? 14.933 42.013 -24.261 1.00 21.50 100 VAL A O 1
ATOM 749 N N . VAL A 1 123 ? 15.410 41.660 -22.085 1.00 21.63 101 VAL A N 1
ATOM 750 C CA . VAL A 1 123 ? 16.446 42.686 -22.005 1.00 21.43 101 VAL A CA 1
ATOM 751 C C . VAL A 1 123 ? 17.741 41.942 -21.715 1.00 22.45 101 VAL A C 1
ATOM 752 O O . VAL A 1 123 ? 17.808 41.132 -20.798 1.00 21.72 101 VAL A O 1
ATOM 756 N N . SER A 1 124 ? 18.768 42.245 -22.495 1.00 22.73 102 SER A N 1
ATOM 757 C CA . SER A 1 124 ? 20.060 41.578 -22.415 1.00 22.81 102 SER A CA 1
ATOM 758 C C . SER A 1 124 ? 21.205 42.468 -21.930 1.00 21.50 102 SER A C 1
ATOM 759 O O . SER A 1 124 ? 21.333 43.606 -22.364 1.00 21.26 102 SER A O 1
ATOM 762 N N . ILE A 1 125 ? 22.044 41.938 -21.046 1.00 21.28 103 ILE A N 1
ATOM 763 C CA . ILE A 1 125 ? 23.198 42.674 -20.510 1.00 20.98 103 ILE A CA 1
ATOM 764 C C . ILE A 1 125 ? 24.437 41.770 -20.493 1.00 19.96 103 ILE A C 1
ATOM 765 O O . ILE A 1 125 ? 24.445 40.721 -19.831 1.00 18.99 103 ILE A O 1
ATOM 770 N N . GLY A 1 126 ? 25.473 42.180 -21.222 1.00 17.88 104 GLY A N 1
ATOM 771 C CA . GLY A 1 126 ? 26.705 41.411 -21.281 1.00 17.13 104 GLY A CA 1
ATOM 772 C C . GLY A 1 126 ? 26.441 39.993 -21.704 1.00 17.20 104 GLY A C 1
ATOM 773 O O . GLY A 1 126 ? 25.792 39.769 -22.727 1.00 18.54 104 GLY A O 1
ATOM 774 N N . GLY A 1 127 ? 26.957 39.044 -20.930 1.00 17.80 105 GLY A N 1
ATOM 775 C CA . GLY A 1 127 ? 26.699 37.642 -21.202 1.00 17.82 105 GLY A CA 1
ATOM 776 C C . GLY A 1 127 ? 27.647 36.815 -22.050 1.00 18.31 105 GLY A C 1
ATOM 777 O O . GLY A 1 127 ? 28.283 37.297 -23.000 1.00 18.61 105 GLY A O 1
ATOM 778 N N . GLU A 1 128 ? 27.733 35.542 -21.674 1.00 17.74 106 GLU A N 1
ATOM 779 C CA . GLU A 1 128 ? 28.544 34.579 -22.387 1.00 17.64 106 GLU A CA 1
ATOM 780 C C . GLU A 1 128 ? 27.603 33.689 -23.205 1.00 17.51 106 GLU A C 1
ATOM 781 O O . GLU A 1 128 ? 26.474 34.080 -23.518 1.00 17.77 106 GLU A O 1
ATOM 787 N N . ILE A 1 129 ? 28.059 32.493 -23.546 1.00 16.44 107 ILE A N 1
ATOM 788 C CA . ILE A 1 129 ? 27.260 31.620 -24.396 1.00 16.67 107 ILE A CA 1
ATOM 789 C C . ILE A 1 129 ? 25.797 31.441 -23.976 1.00 17.98 107 ILE A C 1
ATOM 790 O O . ILE A 1 129 ? 24.894 31.443 -24.816 1.00 17.17 107 ILE A O 1
ATOM 795 N N . GLY A 1 130 ? 25.557 31.316 -22.680 1.00 17.10 108 GLY A N 1
ATOM 796 C CA . GLY A 1 130 ? 24.194 31.150 -22.216 1.00 16.64 108 GLY A CA 1
ATOM 797 C C . GLY A 1 130 ? 23.277 32.276 -22.656 1.00 16.99 108 GLY A C 1
ATOM 798 O O . GLY A 1 130 ? 22.161 32.062 -23.147 1.00 17.98 108 GLY A O 1
ATOM 799 N N . THR A 1 131 ? 23.757 33.493 -22.477 1.00 17.50 109 THR A N 1
ATOM 800 C CA . THR A 1 131 ? 22.991 34.675 -22.824 1.00 17.66 109 THR A CA 1
ATOM 801 C C . THR A 1 131 ? 22.771 34.745 -24.340 1.00 18.42 109 THR A C 1
ATOM 802 O O . THR A 1 131 ? 21.741 35.243 -24.825 1.00 18.21 109 THR A O 1
ATOM 806 N N . ALA A 1 132 ? 23.740 34.225 -25.084 1.00 17.91 110 ALA A N 1
ATOM 807 C CA . ALA A 1 132 ? 23.657 34.214 -26.533 1.00 17.91 110 ALA A CA 1
ATOM 808 C C . ALA A 1 132 ? 22.539 33.271 -26.980 1.00 17.59 110 ALA A C 1
ATOM 809 O O . ALA A 1 132 ? 21.749 33.598 -27.866 1.00 17.73 110 ALA A O 1
ATOM 811 N N . ILE A 1 133 ? 22.484 32.104 -26.350 1.00 17.20 111 ILE A N 1
ATOM 812 C CA . ILE A 1 133 ? 21.477 31.103 -26.659 1.00 16.96 111 ILE A CA 1
ATOM 813 C C . ILE A 1 133 ? 20.095 31.649 -26.318 1.00 18.56 111 ILE A C 1
ATOM 814 O O . ILE A 1 133 ? 19.120 31.392 -27.036 1.00 17.84 111 ILE A O 1
ATOM 819 N N . GLU A 1 134 ? 20.018 32.401 -25.222 1.00 18.14 112 GLU A N 1
ATOM 820 C CA . GLU A 1 134 ? 18.757 32.999 -24.802 1.00 18.63 112 GLU A CA 1
ATOM 821 C C . GLU A 1 134 ? 18.287 34.104 -25.749 1.00 17.66 112 GLU A C 1
ATOM 822 O O . GLU A 1 134 ? 17.094 34.219 -26.012 1.00 18.21 112 GLU A O 1
ATOM 828 N N . ILE A 1 135 ? 19.224 34.912 -26.243 1.00 16.33 113 ILE A N 1
ATOM 829 C CA . ILE A 1 135 ? 18.910 35.994 -27.164 1.00 16.45 113 ILE A CA 1
ATOM 830 C C . ILE A 1 135 ? 18.367 35.368 -28.462 1.00 17.19 113 ILE A C 1
ATOM 831 O O . ILE A 1 135 ? 17.328 35.780 -28.975 1.00 15.26 113 ILE A O 1
ATOM 836 N N . LEU A 1 136 ? 19.069 34.363 -28.980 1.00 18.48 114 LEU A N 1
ATOM 837 C CA . LEU A 1 136 ? 18.652 33.687 -30.209 1.00 19.71 114 LEU A CA 1
ATOM 838 C C . LEU A 1 136 ? 17.342 32.938 -29.999 1.00 22.29 114 LEU A C 1
ATOM 839 O O . LEU A 1 136 ? 16.458 32.941 -30.883 1.00 22.31 114 LEU A O 1
ATOM 844 N N . GLY A 1 137 ? 17.221 32.316 -28.825 1.00 21.87 115 GLY A N 1
ATOM 845 C CA . GLY A 1 137 ? 16.029 31.566 -28.478 1.00 21.50 115 GLY A CA 1
ATOM 846 C C . GLY A 1 137 ? 14.833 32.488 -28.397 1.00 20.36 115 GLY A C 1
ATOM 847 O O . GLY A 1 137 ? 13.764 32.166 -28.916 1.00 20.80 115 GLY A O 1
ATOM 848 N N . ALA A 1 138 ? 15.022 33.635 -27.751 1.00 19.01 116 ALA A N 1
ATOM 849 C CA . ALA A 1 138 ? 13.961 34.631 -27.607 1.00 19.94 116 ALA A CA 1
ATOM 850 C C . ALA A 1 138 ? 13.385 34.982 -28.976 1.00 20.38 116 ALA A C 1
ATOM 851 O O . ALA A 1 138 ? 12.163 35.053 -29.167 1.00 21.40 116 ALA A O 1
ATOM 853 N N . TYR A 1 139 ? 14.289 35.195 -29.926 1.00 20.21 117 TYR A N 1
ATOM 854 C CA . TYR A 1 139 ? 13.927 35.546 -31.290 1.00 20.66 117 TYR A CA 1
ATOM 855 C C . TYR A 1 139 ? 13.168 34.433 -32.020 1.00 21.98 117 TYR A C 1
ATOM 856 O O . TYR A 1 139 ? 12.214 34.690 -32.756 1.00 21.00 117 TYR A O 1
ATOM 865 N N . ALA A 1 140 ? 13.592 33.192 -31.815 1.00 21.78 118 ALA A N 1
ATOM 866 C CA . ALA A 1 140 ? 12.936 32.067 -32.460 1.00 20.38 118 ALA A CA 1
ATOM 867 C C . ALA A 1 140 ? 11.518 31.900 -31.935 1.00 22.32 118 ALA A C 1
ATOM 868 O O . ALA A 1 140 ? 10.669 31.344 -32.621 1.00 24.56 118 ALA A O 1
ATOM 870 N N . LEU A 1 141 ? 11.268 32.392 -30.721 1.00 22.13 119 LEU A N 1
ATOM 871 C CA . LEU A 1 141 ? 9.956 32.294 -30.075 1.00 22.44 119 LEU A CA 1
ATOM 872 C C . LEU A 1 141 ? 9.057 33.533 -30.302 1.00 22.85 119 LEU A C 1
ATOM 873 O O . LEU A 1 141 ? 7.927 33.581 -29.829 1.00 24.88 119 LEU A O 1
ATOM 878 N N . GLY A 1 142 ? 9.568 34.534 -31.007 1.00 21.66 120 GLY A N 1
ATOM 879 C CA . GLY A 1 142 ? 8.778 35.725 -31.259 1.00 21.78 120 GLY A CA 1
ATOM 880 C C . GLY A 1 142 ? 8.756 36.744 -30.125 1.00 22.91 120 GLY A C 1
ATOM 881 O O . GLY A 1 142 ? 7.845 37.574 -30.027 1.00 21.52 120 GLY A O 1
ATOM 882 N N . LYS A 1 143 ? 9.769 36.699 -29.271 1.00 22.46 121 LYS A N 1
ATOM 883 C CA . LYS A 1 143 ? 9.848 37.616 -28.145 1.00 22.42 121 LYS A CA 1
ATOM 884 C C . LYS A 1 143 ? 10.761 38.769 -28.487 1.00 22.34 121 LYS A C 1
ATOM 885 O O . LYS A 1 143 ? 11.916 38.566 -28.846 1.00 23.78 121 LYS A O 1
ATOM 891 N N . PRO A 1 144 ? 10.253 40.002 -28.409 1.00 21.25 122 PRO A N 1
ATOM 892 C CA . PRO A 1 144 ? 11.125 41.132 -28.724 1.00 20.78 122 PRO A CA 1
ATOM 893 C C . PRO A 1 144 ? 12.257 41.182 -27.715 1.00 21.06 122 PRO A C 1
ATOM 894 O O . PRO A 1 144 ? 12.065 40.949 -26.519 1.00 22.33 122 PRO A O 1
ATOM 898 N N . VAL A 1 145 ? 13.439 41.483 -28.228 1.00 21.11 123 VAL A N 1
ATOM 899 C CA . VAL A 1 145 ? 14.648 41.570 -27.442 1.00 19.95 123 VAL A CA 1
ATOM 900 C C . VAL A 1 145 ? 15.181 42.998 -27.501 1.00 21.08 123 VAL A C 1
ATOM 901 O O . VAL A 1 145 ? 15.172 43.647 -28.559 1.00 19.59 123 VAL A O 1
ATOM 905 N N . ILE A 1 146 ? 15.629 43.487 -26.352 1.00 21.29 124 ILE A N 1
ATOM 906 C CA . ILE A 1 146 ? 16.226 44.801 -26.279 1.00 21.29 124 ILE A CA 1
ATOM 907 C C . ILE A 1 146 ? 17.642 44.589 -25.761 1.00 21.25 124 ILE A C 1
ATOM 908 O O . ILE A 1 146 ? 17.833 44.133 -24.636 1.00 21.12 124 ILE A O 1
ATOM 913 N N . LEU A 1 147 ? 18.631 44.890 -26.596 1.00 20.82 125 LEU A N 1
ATOM 914 C CA . LEU A 1 147 ? 20.029 44.727 -26.207 1.00 20.50 125 LEU A CA 1
ATOM 915 C C . LEU A 1 147 ? 20.437 46.015 -25.525 1.00 21.83 125 LEU A C 1
ATOM 916 O O . LEU A 1 147 ? 20.203 47.109 -26.058 1.00 21.05 125 LEU A O 1
ATOM 921 N N . LEU A 1 148 ? 21.019 45.904 -24.338 1.00 22.12 126 LEU A N 1
ATOM 922 C CA . LEU A 1 148 ? 21.468 47.094 -23.629 1.00 22.70 126 LEU A CA 1
ATOM 923 C C . LEU A 1 148 ? 22.941 47.205 -24.016 1.00 22.49 126 LEU A C 1
ATOM 924 O O . LEU A 1 148 ? 23.805 46.583 -23.408 1.00 21.65 126 LEU A O 1
ATOM 929 N N . ARG A 1 149 ? 23.200 47.974 -25.064 1.00 22.16 127 ARG A N 1
ATOM 930 C CA . ARG A 1 149 ? 24.543 48.158 -25.605 1.00 24.76 127 ARG A CA 1
ATOM 931 C C . ARG A 1 149 ? 25.560 48.787 -24.667 1.00 24.20 127 ARG A C 1
ATOM 932 O O . ARG A 1 149 ? 25.210 49.463 -23.704 1.00 23.81 127 ARG A O 1
ATOM 940 N N . GLY A 1 150 ? 26.831 48.559 -24.976 1.00 24.01 128 GLY A N 1
ATOM 941 C CA . GLY A 1 150 ? 27.893 49.111 -24.165 1.00 23.28 128 GLY A CA 1
ATOM 942 C C . GLY A 1 150 ? 28.207 48.217 -22.990 1.00 24.08 128 GLY A C 1
ATOM 943 O O . GLY A 1 150 ? 29.211 48.411 -22.320 1.00 25.74 128 GLY A O 1
ATOM 944 N N . THR A 1 151 ? 27.370 47.214 -22.749 1.00 24.52 129 THR A N 1
ATOM 945 C CA . THR A 1 151 ? 27.562 46.304 -21.624 1.00 22.12 129 THR A CA 1
ATOM 946 C C . THR A 1 151 ? 28.426 45.095 -21.976 1.00 23.12 129 THR A C 1
ATOM 947 O O . THR A 1 151 ? 28.596 44.180 -21.165 1.00 22.40 129 THR A O 1
ATOM 951 N N . GLY A 1 152 ? 28.954 45.091 -23.196 1.00 22.81 130 GLY A N 1
ATOM 952 C CA . GLY A 1 152 ? 29.823 44.015 -23.637 1.00 21.42 130 GLY A CA 1
ATOM 953 C C . GLY A 1 152 ? 29.247 42.614 -23.802 1.00 23.86 130 GLY A C 1
ATOM 954 O O . GLY A 1 152 ? 28.022 42.419 -23.838 1.00 22.44 130 GLY A O 1
ATOM 955 N N . GLY A 1 153 ? 30.155 41.637 -23.914 1.00 23.04 131 GLY A N 1
ATOM 956 C CA . GLY A 1 153 ? 29.780 40.243 -24.075 1.00 22.35 131 GLY A CA 1
ATOM 957 C C . GLY A 1 153 ? 29.022 39.991 -25.364 1.00 22.97 131 GLY A C 1
ATOM 958 O O . GLY A 1 153 ? 29.304 40.615 -26.380 1.00 24.60 131 GLY A O 1
ATOM 959 N N . TRP A 1 154 ? 28.050 39.087 -25.331 1.00 22.07 132 TRP A N 1
ATOM 960 C CA . TRP A 1 154 ? 27.273 38.800 -26.522 1.00 21.50 132 TRP A CA 1
ATOM 961 C C . TRP A 1 154 ? 26.219 39.857 -26.841 1.00 21.47 132 TRP A C 1
ATOM 962 O O . TRP A 1 154 ? 25.723 39.926 -27.974 1.00 20.89 132 TRP A O 1
ATOM 973 N N . THR A 1 155 ? 25.878 40.690 -25.857 1.00 21.11 133 THR A N 1
ATOM 974 C CA . THR A 1 155 ? 24.866 41.716 -26.091 1.00 21.46 133 THR A CA 1
ATOM 975 C C . THR A 1 155 ? 25.376 42.672 -27.154 1.00 21.49 133 THR A C 1
ATOM 976 O O . THR A 1 155 ? 24.622 43.130 -28.007 1.00 21.23 133 THR A O 1
ATOM 980 N N . ASP A 1 156 ? 26.673 42.950 -27.120 1.00 22.83 134 ASP A N 1
ATOM 981 C CA . ASP A 1 156 ? 27.270 43.840 -28.107 1.00 23.18 134 ASP A CA 1
ATOM 982 C C . ASP A 1 156 ? 27.718 43.050 -29.327 1.00 23.33 134 ASP A C 1
ATOM 983 O O . ASP A 1 156 ? 27.537 43.484 -30.464 1.00 25.17 134 ASP A O 1
ATOM 988 N N . ARG A 1 157 ? 28.289 41.878 -29.091 1.00 21.86 135 ARG A N 1
ATOM 989 C CA . ARG A 1 157 ? 28.772 41.042 -30.182 1.00 21.33 135 ARG A CA 1
ATOM 990 C C . ARG A 1 157 ? 27.668 40.662 -31.194 1.00 22.13 135 ARG A C 1
ATOM 991 O O . ARG A 1 157 ? 27.912 40.673 -32.400 1.00 21.94 135 ARG A O 1
ATOM 999 N N . ILE A 1 158 ? 26.475 40.318 -30.705 1.00 21.00 136 ILE A N 1
ATOM 1000 C CA . ILE A 1 158 ? 25.375 39.914 -31.574 1.00 23.17 136 ILE A CA 1
ATOM 1001 C C . ILE A 1 158 ? 24.860 41.033 -32.480 1.00 24.71 136 ILE A C 1
ATOM 1002 O O . ILE A 1 158 ? 24.165 40.775 -33.463 1.00 25.69 136 ILE A O 1
ATOM 1007 N N . SER A 1 159 ? 25.198 42.277 -32.166 1.00 26.84 137 SER A N 1
ATOM 1008 C CA . SER A 1 159 ? 24.735 43.404 -32.981 1.00 27.30 137 SER A CA 1
ATOM 1009 C C . SER A 1 159 ? 25.526 43.539 -34.283 1.00 28.16 137 SER A C 1
ATOM 1010 O O . SER A 1 159 ? 25.127 44.254 -35.203 1.00 28.49 137 SER A O 1
ATOM 1013 N N . GLN A 1 160 ? 26.641 42.831 -34.363 1.00 28.37 138 GLN A N 1
ATOM 1014 C CA . GLN A 1 160 ? 27.473 42.909 -35.540 1.00 30.44 138 GLN A CA 1
ATOM 1015 C C . GLN A 1 160 ? 27.051 41.927 -36.637 1.00 31.00 138 GLN A C 1
ATOM 1016 O O . GLN A 1 160 ? 27.670 41.878 -37.695 1.00 31.23 138 GLN A O 1
ATOM 1022 N N . VAL A 1 161 ? 25.986 41.164 -36.390 1.00 30.40 139 VAL A N 1
ATOM 1023 C CA . VAL A 1 161 ? 25.491 40.196 -37.370 1.00 31.51 139 VAL A CA 1
ATOM 1024 C C . VAL A 1 161 ? 23.983 40.258 -37.630 1.00 31.95 139 VAL A C 1
ATOM 1025 O O . VAL A 1 161 ? 23.370 39.261 -38.017 1.00 31.94 139 VAL A O 1
ATOM 1029 N N . LEU A 1 162 ? 23.393 41.432 -37.421 1.00 32.06 140 LEU A N 1
ATOM 1030 C CA . LEU A 1 162 ? 21.966 41.624 -37.638 1.00 32.62 140 LEU A CA 1
ATOM 1031 C C . LEU A 1 162 ? 21.645 41.809 -39.111 1.00 32.30 140 LEU A C 1
ATOM 1032 O O . LEU A 1 162 ? 22.342 42.515 -39.835 1.00 33.52 140 LEU A O 1
ATOM 1037 N N . ILE A 1 163 ? 20.579 41.161 -39.544 1.00 31.55 141 ILE A N 1
ATOM 1038 C CA . ILE A 1 163 ? 20.143 41.247 -40.922 1.00 30.88 141 ILE A CA 1
ATOM 1039 C C . ILE A 1 163 ? 19.261 42.498 -40.935 1.00 29.58 141 ILE A C 1
ATOM 1040 O O . ILE A 1 163 ? 18.375 42.629 -40.102 1.00 29.50 141 ILE A O 1
ATOM 1045 N N . ASP A 1 164 ? 19.542 43.429 -41.845 1.00 30.09 142 ASP A N 1
ATOM 1046 C CA . ASP A 1 164 ? 18.784 44.677 -41.946 1.00 31.79 142 ASP A CA 1
ATOM 1047 C C . ASP A 1 164 ? 18.785 45.462 -40.644 1.00 31.24 142 ASP A C 1
ATOM 1048 O O . ASP A 1 164 ? 17.819 46.163 -40.341 1.00 30.18 142 ASP A O 1
ATOM 1053 N N . GLY A 1 165 ? 19.869 45.340 -39.882 1.00 30.02 143 GLY A N 1
ATOM 1054 C CA . GLY A 1 165 ? 19.985 46.024 -38.605 1.00 29.85 143 GLY A CA 1
ATOM 1055 C C . GLY A 1 165 ? 18.915 45.668 -37.573 1.00 29.48 143 GLY A C 1
ATOM 1056 O O . GLY A 1 165 ? 18.773 46.364 -36.564 1.00 30.09 143 GLY A O 1
ATOM 1057 N N . LYS A 1 166 ? 18.176 44.583 -37.777 1.00 28.39 144 LYS A N 1
ATOM 1058 C CA . LYS A 1 166 ? 17.118 44.248 -36.830 1.00 27.82 144 LYS A CA 1
ATOM 1059 C C . LYS A 1 166 ? 16.864 42.766 -36.594 1.00 25.59 144 LYS A C 1
ATOM 1060 O O . LYS A 1 166 ? 16.301 42.391 -35.568 1.00 25.78 144 LYS A O 1
ATOM 1066 N N . TYR A 1 167 ? 17.274 41.923 -37.533 1.00 24.14 145 TYR A N 1
ATOM 1067 C CA . TYR A 1 167 ? 16.966 40.501 -37.416 1.00 25.30 145 TYR A CA 1
ATOM 1068 C C . TYR A 1 167 ? 18.087 39.481 -37.253 1.00 24.09 145 TYR A C 1
ATOM 1069 O O . TYR A 1 167 ? 19.230 39.734 -37.636 1.00 22.76 145 TYR A O 1
ATOM 1078 N N . LEU A 1 168 ? 17.727 38.327 -36.678 1.00 24.56 146 LEU A N 1
ATOM 1079 C CA . LEU A 1 168 ? 18.670 37.241 -36.442 1.00 25.59 146 LEU A CA 1
ATOM 1080 C C . LEU A 1 168 ? 18.599 36.065 -37.417 1.00 26.71 146 LEU A C 1
ATOM 1081 O O . LEU A 1 168 ? 19.368 35.110 -37.273 1.00 26.12 146 LEU A O 1
ATOM 1086 N N . ASP A 1 169 ? 17.667 36.116 -38.375 1.00 28.41 147 ASP A N 1
ATOM 1087 C CA . ASP A 1 169 ? 17.531 35.093 -39.435 1.00 30.42 147 ASP A CA 1
ATOM 1088 C C . ASP A 1 169 ? 16.554 35.564 -40.514 1.00 31.38 147 ASP A C 1
ATOM 1089 O O . ASP A 1 169 ? 15.719 36.439 -40.270 1.00 31.28 147 ASP A O 1
ATOM 1094 N N . ASN A 1 170 ? 16.656 34.989 -41.706 1.00 31.18 148 ASN A N 1
ATOM 1095 C CA . ASN A 1 170 ? 15.825 35.431 -42.826 1.00 32.39 148 ASN A CA 1
ATOM 1096 C C . ASN A 1 170 ? 14.307 35.282 -42.782 1.00 32.12 148 ASN A C 1
ATOM 1097 O O . ASN A 1 170 ? 13.636 35.537 -43.777 1.00 32.96 148 ASN A O 1
ATOM 1102 N N . ARG A 1 171 ? 13.765 34.893 -41.638 1.00 31.53 149 ARG A N 1
ATOM 1103 C CA . ARG A 1 171 ? 12.327 34.758 -41.510 1.00 31.71 149 ARG A CA 1
ATOM 1104 C C . ARG A 1 171 ? 11.841 35.988 -40.760 1.00 30.94 149 ARG A C 1
ATOM 1105 O O . ARG A 1 171 ? 10.642 36.184 -40.562 1.00 29.78 149 ARG A O 1
ATOM 1113 N N . ARG A 1 172 ? 12.808 36.808 -40.354 1.00 30.23 150 ARG A N 1
ATOM 1114 C CA . ARG A 1 172 ? 12.567 38.037 -39.614 1.00 31.66 150 ARG A CA 1
ATOM 1115 C C . ARG A 1 172 ? 11.453 37.906 -38.588 1.00 31.31 150 ARG A C 1
ATOM 1116 O O . ARG A 1 172 ? 10.543 38.723 -38.539 1.00 32.49 150 ARG A O 1
ATOM 1124 N N . ILE A 1 173 ? 11.538 36.874 -37.764 1.00 29.76 151 ILE A N 1
ATOM 1125 C CA . ILE A 1 173 ? 10.524 36.599 -36.762 1.00 28.04 151 ILE A CA 1
ATOM 1126 C C . ILE A 1 173 ? 10.115 37.802 -35.910 1.00 27.01 151 ILE A C 1
ATOM 1127 O O . ILE A 1 173 ? 8.931 38.102 -35.818 1.00 27.41 151 ILE A O 1
ATOM 1132 N N . VAL A 1 174 ? 11.074 38.481 -35.286 1.00 24.97 152 VAL A N 1
ATOM 1133 C CA . VAL A 1 174 ? 10.757 39.647 -34.461 1.00 24.02 152 VAL A CA 1
ATOM 1134 C C . VAL A 1 174 ? 11.972 40.571 -34.405 1.00 25.04 152 VAL A C 1
ATOM 1135 O O . VAL A 1 174 ? 13.104 40.128 -34.584 1.00 25.86 152 VAL A O 1
ATOM 1139 N N . GLU A 1 175 ? 11.745 41.859 -34.175 1.00 25.42 153 GLU A N 1
ATOM 1140 C CA . GLU A 1 175 ? 12.844 42.819 -34.171 1.00 26.69 153 GLU A CA 1
ATOM 1141 C C . GLU A 1 175 ? 13.733 42.793 -32.927 1.00 27.06 153 GLU A C 1
ATOM 1142 O O . GLU A 1 175 ? 13.259 42.651 -31.799 1.00 26.42 153 GLU A O 1
ATOM 1148 N N . ILE A 1 176 ? 15.033 42.926 -33.144 1.00 25.70 154 ILE A N 1
ATOM 1149 C CA . ILE A 1 176 ? 15.969 42.973 -32.039 1.00 25.26 154 ILE A CA 1
ATOM 1150 C C . ILE A 1 176 ? 16.274 44.447 -31.810 1.00 26.63 154 ILE A C 1
ATOM 1151 O O . ILE A 1 176 ? 16.996 45.064 -32.587 1.00 28.55 154 ILE A O 1
ATOM 1156 N N . HIS A 1 177 ? 15.714 45.020 -30.754 1.00 26.74 155 HIS A N 1
ATOM 1157 C CA . HIS A 1 177 ? 15.960 46.425 -30.462 1.00 24.16 155 HIS A CA 1
ATOM 1158 C C . HIS A 1 177 ? 17.308 46.641 -29.763 1.00 23.88 155 HIS A C 1
ATOM 1159 O O . HIS A 1 177 ? 17.882 45.726 -29.150 1.00 22.56 155 HIS A O 1
ATOM 1166 N N . GLN A 1 178 ? 17.802 47.870 -29.859 1.00 24.46 156 GLN A N 1
ATOM 1167 C CA . GLN A 1 178 ? 19.058 48.278 -29.238 1.00 23.67 156 GLN A CA 1
ATOM 1168 C C . GLN A 1 178 ? 18.809 49.557 -28.435 1.00 24.24 156 GLN A C 1
ATOM 1169 O O . GLN A 1 178 ? 18.070 50.445 -28.871 1.00 24.66 156 GLN A O 1
ATOM 1175 N N . ALA A 1 179 ? 19.418 49.638 -27.257 1.00 24.38 157 ALA A N 1
ATOM 1176 C CA . ALA A 1 179 ? 19.308 50.802 -26.383 1.00 25.52 157 ALA A CA 1
ATOM 1177 C C . ALA A 1 179 ? 20.663 51.007 -25.725 1.00 26.27 157 ALA A C 1
ATOM 1178 O O . ALA A 1 179 ? 21.362 50.044 -25.430 1.00 27.15 157 ALA A O 1
ATOM 1180 N N . TRP A 1 180 ? 21.044 52.257 -25.502 1.00 28.09 158 TRP A N 1
ATOM 1181 C CA . TRP A 1 180 ? 22.334 52.529 -24.878 1.00 28.86 158 TRP A CA 1
ATOM 1182 C C . TRP A 1 180 ? 22.174 53.055 -23.474 1.00 29.19 158 TRP A C 1
ATOM 1183 O O . TRP A 1 180 ? 23.132 53.504 -22.860 1.00 31.22 158 TRP A O 1
ATOM 1194 N N . THR A 1 181 ? 20.965 52.969 -22.947 1.00 29.68 159 THR A N 1
ATOM 1195 C CA . THR A 1 181 ? 20.702 53.495 -21.622 1.00 29.82 159 THR A CA 1
ATOM 1196 C C . THR A 1 181 ? 19.509 52.789 -21.014 1.00 30.09 159 THR A C 1
ATOM 1197 O O . THR A 1 181 ? 18.618 52.357 -21.740 1.00 29.89 159 THR A O 1
ATOM 1201 N N . VAL A 1 182 ? 19.487 52.659 -19.692 1.00 30.31 160 VAL A N 1
ATOM 1202 C CA . VAL A 1 182 ? 18.359 52.004 -19.048 1.00 32.12 160 VAL A CA 1
ATOM 1203 C C . VAL A 1 182 ? 17.087 52.768 -19.388 1.00 33.01 160 VAL A C 1
ATOM 1204 O O . VAL A 1 182 ? 16.064 52.172 -19.748 1.00 32.54 160 VAL A O 1
ATOM 1208 N N . GLU A 1 183 ? 17.156 54.090 -19.297 1.00 33.84 161 GLU A N 1
ATOM 1209 C CA . GLU A 1 183 ? 15.992 54.907 -19.594 1.00 36.27 161 GLU A CA 1
ATOM 1210 C C . GLU A 1 183 ? 15.518 54.653 -21.023 1.00 34.98 161 GLU A C 1
ATOM 1211 O O . GLU A 1 183 ? 14.313 54.617 -21.288 1.00 34.17 161 GLU A O 1
ATOM 1217 N N . GLU A 1 184 ? 16.467 54.460 -21.934 1.00 33.66 162 GLU A N 1
ATOM 1218 C CA . GLU A 1 184 ? 16.133 54.198 -23.327 1.00 33.94 162 GLU A CA 1
ATOM 1219 C C . GLU A 1 184 ? 15.460 52.829 -23.432 1.00 33.32 162 GLU A C 1
ATOM 1220 O O . GLU A 1 184 ? 14.471 52.668 -24.142 1.00 32.98 162 GLU A O 1
ATOM 1226 N N . ALA A 1 185 ? 15.999 51.853 -22.705 1.00 32.03 163 ALA A N 1
ATOM 1227 C CA . ALA A 1 185 ? 15.473 50.487 -22.692 1.00 31.18 163 ALA A CA 1
ATOM 1228 C C . ALA A 1 185 ? 14.002 50.394 -22.272 1.00 31.34 163 ALA A C 1
ATOM 1229 O O . ALA A 1 185 ? 13.179 49.805 -22.974 1.00 29.59 163 ALA A O 1
ATOM 1231 N N . VAL A 1 186 ? 13.665 50.968 -21.122 1.00 31.98 164 VAL A N 1
ATOM 1232 C CA . VAL A 1 186 ? 12.293 50.933 -20.633 1.00 33.13 164 VAL A CA 1
ATOM 1233 C C . VAL A 1 186 ? 11.353 51.709 -21.541 1.00 32.99 164 VAL A C 1
ATOM 1234 O O . VAL A 1 186 ? 10.157 51.436 -21.620 1.00 32.51 164 VAL A O 1
ATOM 1238 N N . GLN A 1 187 ? 11.909 52.691 -22.220 1.00 34.15 165 GLN A N 1
ATOM 1239 C CA . GLN A 1 187 ? 11.153 53.511 -23.132 1.00 36.84 165 GLN A CA 1
ATOM 1240 C C . GLN A 1 187 ? 10.672 52.653 -24.299 1.00 36.55 165 GLN A C 1
ATOM 1241 O O . GLN A 1 187 ? 9.536 52.762 -24.750 1.00 36.97 165 GLN A O 1
ATOM 1247 N N . ILE A 1 188 ? 11.557 51.792 -24.775 1.00 35.45 166 ILE A N 1
ATOM 1248 C CA . ILE A 1 188 ? 11.257 50.886 -25.876 1.00 35.23 166 ILE A CA 1
ATOM 1249 C C . ILE A 1 188 ? 10.208 49.845 -25.447 1.00 36.94 166 ILE A C 1
ATOM 1250 O O . ILE A 1 188 ? 9.324 49.481 -26.224 1.00 36.62 166 ILE A O 1
ATOM 1255 N N . ILE A 1 189 ? 10.301 49.369 -24.207 1.00 38.99 167 ILE A N 1
ATOM 1256 C CA . ILE A 1 189 ? 9.342 48.391 -23.694 1.00 41.15 167 ILE A CA 1
ATOM 1257 C C . ILE A 1 189 ? 7.958 49.024 -23.658 1.00 43.18 167 ILE A C 1
ATOM 1258 O O . ILE A 1 189 ? 6.976 48.391 -24.026 1.00 43.36 167 ILE A O 1
ATOM 1263 N N . GLU A 1 190 ? 7.885 50.267 -23.189 1.00 46.11 168 GLU A N 1
ATOM 1264 C CA . GLU A 1 190 ? 6.614 50.972 -23.119 1.00 49.00 168 GLU A CA 1
ATOM 1265 C C . GLU A 1 190 ? 6.062 51.132 -24.531 1.00 50.07 168 GLU A C 1
ATOM 1266 O O . GLU A 1 190 ? 4.881 50.899 -24.783 1.00 49.85 168 GLU A O 1
ATOM 1272 N N . GLN A 1 191 ? 6.938 51.504 -25.455 1.00 52.01 169 GLN A N 1
ATOM 1273 C CA . GLN A 1 191 ? 6.570 51.669 -26.856 1.00 54.39 169 GLN A CA 1
ATOM 1274 C C . GLN A 1 191 ? 6.143 50.313 -27.430 1.00 55.82 169 GLN A C 1
ATOM 1275 O O . GLN A 1 191 ? 5.969 50.164 -28.636 1.00 55.07 169 GLN A O 1
ATOM 1281 N N . ILE A 1 192 ? 5.965 49.338 -26.540 1.00 58.50 170 ILE A N 1
ATOM 1282 C CA . ILE A 1 192 ? 5.608 47.958 -26.894 1.00 59.99 170 ILE A CA 1
ATOM 1283 C C . ILE A 1 192 ? 6.624 47.378 -27.878 1.00 61.88 170 ILE A C 1
ATOM 1284 O O . ILE A 1 192 ? 7.509 46.606 -27.448 1.00 62.05 170 ILE A O 1
ATOM 1297 N N . LYS B 1 24 ? 8.873 26.822 4.118 1.00 61.51 2 LYS B N 1
ATOM 1298 C CA . LYS B 1 24 ? 8.825 25.423 3.722 1.00 55.88 2 LYS B CA 1
ATOM 1299 C C . LYS B 1 24 ? 7.950 25.504 2.481 1.00 51.09 2 LYS B C 1
ATOM 1300 O O . LYS B 1 24 ? 6.958 26.228 2.475 1.00 49.84 2 LYS B O 1
ATOM 1306 N N . LYS B 1 25 ? 8.327 24.804 1.421 1.00 45.67 3 LYS B N 1
ATOM 1307 C CA . LYS B 1 25 ? 7.538 24.841 0.200 1.00 40.24 3 LYS B CA 1
ATOM 1308 C C . LYS B 1 25 ? 6.674 23.594 0.117 1.00 36.18 3 LYS B C 1
ATOM 1309 O O . LYS B 1 25 ? 7.170 22.463 0.097 1.00 34.28 3 LYS B O 1
ATOM 1315 N N . VAL B 1 26 ? 5.369 23.796 0.083 1.00 31.02 4 VAL B N 1
ATOM 1316 C CA . VAL B 1 26 ? 4.476 22.666 -0.008 1.00 27.87 4 VAL B CA 1
ATOM 1317 C C . VAL B 1 26 ? 3.740 22.659 -1.336 1.00 24.92 4 VAL B C 1
ATOM 1318 O O . VAL B 1 26 ? 3.150 23.656 -1.732 1.00 22.16 4 VAL B O 1
ATOM 1322 N N . VAL B 1 27 ? 3.809 21.528 -2.030 1.00 23.40 5 VAL B N 1
ATOM 1323 C CA . VAL B 1 27 ? 3.122 21.360 -3.302 1.00 21.74 5 VAL B CA 1
ATOM 1324 C C . VAL B 1 27 ? 1.834 20.585 -3.019 1.00 21.47 5 VAL B C 1
ATOM 1325 O O . VAL B 1 27 ? 1.848 19.614 -2.265 1.00 19.39 5 VAL B O 1
ATOM 1329 N N . VAL B 1 28 ? 0.719 21.054 -3.578 1.00 22.83 6 VAL B N 1
ATOM 1330 C CA . VAL B 1 28 ? -0.563 20.375 -3.425 1.00 24.30 6 VAL B CA 1
ATOM 1331 C C . VAL B 1 28 ? -0.983 19.966 -4.813 1.00 22.95 6 VAL B C 1
ATOM 1332 O O . VAL B 1 28 ? -0.842 20.726 -5.769 1.00 21.24 6 VAL B O 1
ATOM 1336 N N . VAL B 1 29 ? -1.481 18.748 -4.926 1.00 23.62 7 VAL B N 1
ATOM 1337 C CA . VAL B 1 29 ? -1.912 18.243 -6.211 1.00 23.78 7 VAL B CA 1
ATOM 1338 C C . VAL B 1 29 ? -3.233 17.508 -6.011 1.00 24.97 7 VAL B C 1
ATOM 1339 O O . VAL B 1 29 ? -3.526 17.019 -4.910 1.00 24.37 7 VAL B O 1
ATOM 1343 N N . GLY B 1 30 ? -4.034 17.472 -7.069 1.00 25.71 8 GLY B N 1
ATOM 1344 C CA . GLY B 1 30 ? -5.329 16.822 -7.011 1.00 28.69 8 GLY B CA 1
ATOM 1345 C C . GLY B 1 30 ? -6.156 17.005 -8.279 1.00 30.56 8 GLY B C 1
ATOM 1346 O O . GLY B 1 30 ? -5.638 17.451 -9.302 1.00 28.52 8 GLY B O 1
ATOM 1347 N N . TYR B 1 31 ? -7.441 16.655 -8.197 1.00 31.81 9 TYR B N 1
ATOM 1348 C CA . TYR B 1 31 ? -8.369 16.743 -9.328 1.00 33.12 9 TYR B CA 1
ATOM 1349 C C . TYR B 1 31 ? -8.270 17.998 -10.151 1.00 34.30 9 TYR B C 1
ATOM 1350 O O . TYR B 1 31 ? -8.037 19.097 -9.629 1.00 35.29 9 TYR B O 1
ATOM 1359 N N . SER B 1 32 ? -8.467 17.833 -11.449 1.00 35.68 10 SER B N 1
ATOM 1360 C CA . SER B 1 32 ? -8.486 18.975 -12.346 1.00 37.90 10 SER B CA 1
ATOM 1361 C C . SER B 1 32 ? -9.910 18.919 -12.868 1.00 39.21 10 SER B C 1
ATOM 1362 O O . SER B 1 32 ? -10.625 17.939 -12.623 1.00 39.46 10 SER B O 1
ATOM 1365 N N . GLY B 1 33 ? -10.346 19.952 -13.575 1.00 41.00 11 GLY B N 1
ATOM 1366 C CA . GLY B 1 33 ? -11.703 19.938 -14.099 1.00 42.27 11 GLY B CA 1
ATOM 1367 C C . GLY B 1 33 ? -12.630 20.982 -13.502 1.00 44.41 11 GLY B C 1
ATOM 1368 O O . GLY B 1 33 ? -12.232 21.733 -12.618 1.00 43.06 11 GLY B O 1
ATOM 1369 N N . PRO B 1 34 ? -13.890 21.043 -13.977 1.00 47.44 12 PRO B N 1
ATOM 1370 C CA . PRO B 1 34 ? -14.893 22.003 -13.496 1.00 49.36 12 PRO B CA 1
ATOM 1371 C C . PRO B 1 34 ? -14.888 22.033 -11.976 1.00 51.23 12 PRO B C 1
ATOM 1372 O O . PRO B 1 34 ? -15.040 21.000 -11.325 1.00 52.10 12 PRO B O 1
ATOM 1376 N N . VAL B 1 35 ? -14.700 23.223 -11.418 1.00 53.16 13 VAL B N 1
ATOM 1377 C CA . VAL B 1 35 ? -14.618 23.397 -9.973 1.00 55.09 13 VAL B CA 1
ATOM 1378 C C . VAL B 1 35 ? -15.973 23.465 -9.264 1.00 56.90 13 VAL B C 1
ATOM 1379 O O . VAL B 1 35 ? -16.047 23.602 -8.038 1.00 56.58 13 VAL B O 1
ATOM 1383 N N . ASN B 1 36 ? -17.048 23.335 -10.031 1.00 59.69 14 ASN B N 1
ATOM 1384 C CA . ASN B 1 36 ? -18.386 23.398 -9.455 1.00 61.11 14 ASN B CA 1
ATOM 1385 C C . ASN B 1 36 ? -19.146 22.079 -9.544 1.00 61.19 14 ASN B C 1
ATOM 1386 O O . ASN B 1 36 ? -20.272 21.983 -9.055 1.00 61.31 14 ASN B O 1
ATOM 1391 N N . LYS B 1 37 ? -18.535 21.060 -10.143 1.00 60.59 15 LYS B N 1
ATOM 1392 C CA . LYS B 1 37 ? -19.199 19.767 -10.287 1.00 60.69 15 LYS B CA 1
ATOM 1393 C C . LYS B 1 37 ? -18.450 18.587 -9.679 1.00 59.79 15 LYS B C 1
ATOM 1394 O O . LYS B 1 37 ? -17.301 18.708 -9.268 1.00 59.93 15 LYS B O 1
ATOM 1400 N N . SER B 1 38 ? -19.127 17.445 -9.611 1.00 58.49 16 SER B N 1
ATOM 1401 C CA . SER B 1 38 ? -18.530 16.230 -9.073 1.00 57.34 16 SER B CA 1
ATOM 1402 C C . SER B 1 38 ? -17.314 15.907 -9.930 1.00 56.76 16 SER B C 1
ATOM 1403 O O . SER B 1 38 ? -17.322 16.152 -11.135 1.00 57.04 16 SER B O 1
ATOM 1406 N N . PRO B 1 39 ? -16.246 15.355 -9.325 1.00 55.62 17 PRO B N 1
ATOM 1407 C CA . PRO B 1 39 ? -16.094 15.006 -7.908 1.00 54.81 17 PRO B CA 1
ATOM 1408 C C . PRO B 1 39 ? -15.397 16.065 -7.052 1.00 54.20 17 PRO B C 1
ATOM 1409 O O . PRO B 1 39 ? -15.250 15.884 -5.841 1.00 55.08 17 PRO B O 1
ATOM 1413 N N . VAL B 1 40 ? -14.976 17.163 -7.672 1.00 52.84 18 VAL B N 1
ATOM 1414 C CA . VAL B 1 40 ? -14.286 18.229 -6.952 1.00 53.15 18 VAL B CA 1
ATOM 1415 C C . VAL B 1 40 ? -15.150 19.225 -6.145 1.00 53.86 18 VAL B C 1
ATOM 1416 O O . VAL B 1 40 ? -14.683 19.758 -5.134 1.00 54.75 18 VAL B O 1
ATOM 1420 N N . SER B 1 41 ? -16.393 19.473 -6.559 1.00 53.56 19 SER B N 1
ATOM 1421 C CA . SER B 1 41 ? -17.255 20.414 -5.828 1.00 53.05 19 SER B CA 1
ATOM 1422 C C . SER B 1 41 ? -17.425 20.029 -4.349 1.00 52.48 19 SER B C 1
ATOM 1423 O O . SER B 1 41 ? -17.430 20.895 -3.470 1.00 51.54 19 SER B O 1
ATOM 1426 N N . GLU B 1 42 ? -17.549 18.731 -4.073 1.00 52.47 20 GLU B N 1
ATOM 1427 C CA . GLU B 1 42 ? -17.713 18.244 -2.700 1.00 52.66 20 GLU B CA 1
ATOM 1428 C C . GLU B 1 42 ? -16.499 18.505 -1.799 1.00 52.37 20 GLU B C 1
ATOM 1429 O O . GLU B 1 42 ? -16.644 18.631 -0.572 1.00 52.80 20 GLU B O 1
ATOM 1435 N N . LEU B 1 43 ? -15.308 18.571 -2.397 1.00 50.98 21 LEU B N 1
ATOM 1436 C CA . LEU B 1 43 ? -14.085 18.844 -1.641 1.00 50.10 21 LEU B CA 1
ATOM 1437 C C . LEU B 1 43 ? -13.904 20.344 -1.450 1.00 49.03 21 LEU B C 1
ATOM 1438 O O . LEU B 1 43 ? -12.906 20.786 -0.891 1.00 47.49 21 LEU B O 1
ATOM 1443 N N . ARG B 1 44 ? -14.876 21.119 -1.926 1.00 49.34 22 ARG B N 1
ATOM 1444 C CA . ARG B 1 44 ? -14.843 22.579 -1.833 1.00 48.70 22 ARG B CA 1
ATOM 1445 C C . ARG B 1 44 ? -14.288 23.139 -0.524 1.00 47.24 22 ARG B C 1
ATOM 1446 O O . ARG B 1 44 ? -13.488 24.068 -0.543 1.00 46.27 22 ARG B O 1
ATOM 1454 N N . ASP B 1 45 ? -14.704 22.569 0.604 1.00 46.53 23 ASP B N 1
ATOM 1455 C CA . ASP B 1 45 ? -14.265 23.053 1.915 1.00 46.63 23 ASP B CA 1
ATOM 1456 C C . ASP B 1 45 ? -12.892 22.593 2.387 1.00 45.12 23 ASP B C 1
ATOM 1457 O O . ASP B 1 45 ? -12.151 23.375 2.962 1.00 44.48 23 ASP B O 1
ATOM 1462 N N . ILE B 1 46 ? -12.564 21.324 2.180 1.00 44.02 24 ILE B N 1
ATOM 1463 C CA . ILE B 1 46 ? -11.256 20.842 2.584 1.00 42.68 24 ILE B CA 1
ATOM 1464 C C . ILE B 1 46 ? -10.167 21.529 1.751 1.00 41.04 24 ILE B C 1
ATOM 1465 O O . ILE B 1 46 ? -9.072 21.784 2.249 1.00 40.41 24 ILE B O 1
ATOM 1470 N N . CYS B 1 47 ? -10.475 21.842 0.493 1.00 39.35 25 CYS B N 1
ATOM 1471 C CA . CYS B 1 47 ? -9.515 22.507 -0.393 1.00 39.44 25 CYS B CA 1
ATOM 1472 C C . CYS B 1 47 ? -9.286 23.943 0.025 1.00 38.02 25 CYS B C 1
ATOM 1473 O O . CYS B 1 47 ? -8.156 24.361 0.252 1.00 37.38 25 CYS B O 1
ATOM 1476 N N . LEU B 1 48 ? -10.373 24.694 0.128 1.00 37.52 26 LEU B N 1
ATOM 1477 C CA . LEU B 1 48 ? -10.301 26.087 0.528 1.00 37.82 26 LEU B CA 1
ATOM 1478 C C . LEU B 1 48 ? -9.649 26.197 1.900 1.00 37.69 26 LEU B C 1
ATOM 1479 O O . LEU B 1 48 ? -8.857 27.110 2.150 1.00 38.22 26 LEU B O 1
ATOM 1484 N N . GLU B 1 49 ? -9.970 25.251 2.779 1.00 37.44 27 GLU B N 1
ATOM 1485 C CA . GLU B 1 49 ? -9.435 25.243 4.140 1.00 37.54 27 GLU B CA 1
ATOM 1486 C C . GLU B 1 49 ? -7.957 24.893 4.198 1.00 35.69 27 GLU B C 1
ATOM 1487 O O . GLU B 1 49 ? -7.205 25.464 5.001 1.00 35.27 27 GLU B O 1
ATOM 1493 N N . LEU B 1 50 ? -7.545 23.929 3.384 1.00 32.10 28 LEU B N 1
ATOM 1494 C CA . LEU B 1 50 ? -6.137 23.567 3.359 1.00 30.46 28 LEU B CA 1
ATOM 1495 C C . LEU B 1 50 ? -5.393 24.799 2.895 1.00 29.72 28 LEU B C 1
ATOM 1496 O O . LEU B 1 50 ? -4.349 25.153 3.435 1.00 31.03 28 LEU B O 1
ATOM 1501 N N . GLY B 1 51 ? -5.946 25.452 1.880 1.00 29.55 29 GLY B N 1
ATOM 1502 C CA . GLY B 1 51 ? -5.330 26.643 1.340 1.00 28.43 29 GLY B CA 1
ATOM 1503 C C . GLY B 1 51 ? -5.093 27.710 2.386 1.00 30.03 29 GLY B C 1
ATOM 1504 O O . GLY B 1 51 ? -3.954 28.152 2.575 1.00 29.81 29 GLY B O 1
ATOM 1505 N N . ARG B 1 52 ? -6.159 28.121 3.073 1.00 30.57 30 ARG B N 1
ATOM 1506 C CA . ARG B 1 52 ? -6.060 29.172 4.089 1.00 31.16 30 ARG B CA 1
ATOM 1507 C C . ARG B 1 52 ? -5.126 28.801 5.222 1.00 31.11 30 ARG B C 1
ATOM 1508 O O . ARG B 1 52 ? -4.371 29.641 5.726 1.00 30.68 30 ARG B O 1
ATOM 1516 N N . THR B 1 53 ? -5.186 27.541 5.631 1.00 30.16 31 THR B N 1
ATOM 1517 C CA . THR B 1 53 ? -4.343 27.079 6.719 1.00 30.27 31 THR B CA 1
ATOM 1518 C C . THR B 1 53 ? -2.877 27.119 6.310 1.00 29.28 31 THR B C 1
ATOM 1519 O O . THR B 1 53 ? -2.042 27.642 7.044 1.00 28.71 31 THR B O 1
ATOM 1523 N N . LEU B 1 54 ? -2.581 26.573 5.131 1.00 30.45 32 LEU B N 1
ATOM 1524 C CA . LEU B 1 54 ? -1.217 26.558 4.601 1.00 31.23 32 LEU B CA 1
ATOM 1525 C C . LEU B 1 54 ? -0.671 27.981 4.626 1.00 31.55 32 LEU B C 1
ATOM 1526 O O . LEU B 1 54 ? 0.457 28.222 5.065 1.00 31.37 32 LEU B O 1
ATOM 1531 N N . ALA B 1 55 ? -1.504 28.914 4.170 1.00 30.92 33 ALA B N 1
ATOM 1532 C CA . ALA B 1 55 ? -1.171 30.333 4.122 1.00 32.48 33 ALA B CA 1
ATOM 1533 C C . ALA B 1 55 ? -0.975 30.973 5.502 1.00 32.64 33 ALA B C 1
ATOM 1534 O O . ALA B 1 55 ? 0.017 31.662 5.721 1.00 31.94 33 ALA B O 1
ATOM 1536 N N . LYS B 1 56 ? -1.916 30.762 6.420 1.00 33.27 34 LYS B N 1
ATOM 1537 C CA . LYS B 1 56 ? -1.810 31.325 7.764 1.00 33.76 34 LYS B CA 1
ATOM 1538 C C . LYS B 1 56 ? -0.574 30.810 8.488 1.00 33.84 34 LYS B C 1
ATOM 1539 O O . LYS B 1 56 ? -0.015 31.501 9.325 1.00 34.16 34 LYS B O 1
ATOM 1545 N N . LYS B 1 57 ? -0.136 29.599 8.163 1.00 34.24 35 LYS B N 1
ATOM 1546 C CA . LYS B 1 57 ? 1.053 29.040 8.803 1.00 35.18 35 LYS B CA 1
ATOM 1547 C C . LYS B 1 57 ? 2.343 29.603 8.197 1.00 34.41 35 LYS B C 1
ATOM 1548 O O . LYS B 1 57 ? 3.439 29.283 8.659 1.00 33.59 35 LYS B O 1
ATOM 1554 N N . GLY B 1 58 ? 2.201 30.415 7.147 1.00 34.21 36 GLY B N 1
ATOM 1555 C CA . GLY B 1 58 ? 3.346 31.036 6.496 1.00 34.08 36 GLY B CA 1
ATOM 1556 C C . GLY B 1 58 ? 3.988 30.265 5.356 1.00 35.28 36 GLY B C 1
ATOM 1557 O O . GLY B 1 58 ? 4.982 30.714 4.765 1.00 37.00 36 GLY B O 1
ATOM 1558 N N . TYR B 1 59 ? 3.428 29.107 5.031 1.00 35.15 37 TYR B N 1
ATOM 1559 C CA . TYR B 1 59 ? 3.984 28.283 3.956 1.00 34.12 37 TYR B CA 1
ATOM 1560 C C . TYR B 1 59 ? 3.715 28.833 2.560 1.00 33.07 37 TYR B C 1
ATOM 1561 O O . TYR B 1 59 ? 2.651 29.382 2.298 1.00 32.93 37 TYR B O 1
ATOM 1570 N N . LEU B 1 60 ? 4.694 28.659 1.676 1.00 31.60 38 LEU B N 1
ATOM 1571 C CA . LEU B 1 60 ? 4.621 29.061 0.265 1.00 30.88 38 LEU B CA 1
ATOM 1572 C C . LEU B 1 60 ? 4.004 27.872 -0.492 1.00 30.45 38 LEU B C 1
ATOM 1573 O O . LEU B 1 60 ? 4.466 26.742 -0.333 1.00 27.79 38 LEU B O 1
ATOM 1578 N N . VAL B 1 61 ? 2.979 28.113 -1.314 1.00 29.13 39 VAL B N 1
ATOM 1579 C CA . VAL B 1 61 ? 2.309 27.011 -2.012 1.00 28.14 39 VAL B CA 1
ATOM 1580 C C . VAL B 1 61 ? 2.462 26.924 -3.537 1.00 27.06 39 VAL B C 1
ATOM 1581 O O . VAL B 1 61 ? 2.360 27.925 -4.244 1.00 26.26 39 VAL B O 1
ATOM 1585 N N . PHE B 1 62 ? 2.685 25.704 -4.030 1.00 25.20 40 PHE B N 1
ATOM 1586 C CA . PHE B 1 62 ? 2.826 25.434 -5.458 1.00 23.31 40 PHE B CA 1
ATOM 1587 C C . PHE B 1 62 ? 1.802 24.395 -5.945 1.00 23.35 40 PHE B C 1
ATOM 1588 O O . PHE B 1 62 ? 1.457 23.460 -5.219 1.00 22.51 40 PHE B O 1
ATOM 1596 N N . ASN B 1 63 ? 1.326 24.553 -7.177 1.00 22.31 41 ASN B N 1
ATOM 1597 C CA . ASN B 1 63 ? 0.392 23.596 -7.758 1.00 22.68 41 ASN B CA 1
ATOM 1598 C C . ASN B 1 63 ? 0.428 23.643 -9.287 1.00 21.90 41 ASN B C 1
ATOM 1599 O O . ASN B 1 63 ? 1.058 24.530 -9.865 1.00 21.67 41 ASN B O 1
ATOM 1604 N N . GLY B 1 64 ? -0.225 22.668 -9.924 1.00 22.57 42 GLY B N 1
ATOM 1605 C CA . GLY B 1 64 ? -0.289 22.597 -11.379 1.00 22.75 42 GLY B CA 1
ATOM 1606 C C . GLY B 1 64 ? -0.999 23.764 -12.062 1.00 25.23 42 GLY B C 1
ATOM 1607 O O . GLY B 1 64 ? -1.273 23.706 -13.268 1.00 25.11 42 GLY B O 1
ATOM 1608 N N . GLY B 1 65 ? -1.311 24.796 -11.271 1.00 26.97 43 GLY B N 1
ATOM 1609 C CA . GLY B 1 65 ? -1.950 26.019 -11.740 1.00 29.95 43 GLY B CA 1
ATOM 1610 C C . GLY B 1 65 ? -3.236 25.993 -12.559 1.00 31.76 43 GLY B C 1
ATOM 1611 O O . GLY B 1 65 ? -3.737 27.038 -12.975 1.00 29.87 43 GLY B O 1
ATOM 1612 N N . ARG B 1 66 ? -3.785 24.813 -12.801 1.00 33.77 44 ARG B N 1
ATOM 1613 C CA . ARG B 1 66 ? -5.012 24.727 -13.581 1.00 36.12 44 ARG B CA 1
ATOM 1614 C C . ARG B 1 66 ? -6.238 24.892 -12.675 1.00 36.38 44 ARG B C 1
ATOM 1615 O O . ARG B 1 66 ? -6.233 25.711 -11.745 1.00 35.01 44 ARG B O 1
ATOM 1623 N N . ASP B 1 67 ? -7.284 24.114 -12.952 1.00 37.14 45 ASP B N 1
ATOM 1624 C CA . ASP B 1 67 ? -8.513 24.180 -12.165 1.00 37.69 45 ASP B CA 1
ATOM 1625 C C . ASP B 1 67 ? -8.686 22.984 -11.226 1.00 36.85 45 ASP B C 1
ATOM 1626 O O . ASP B 1 67 ? -7.714 22.317 -10.863 1.00 37.22 45 ASP B O 1
ATOM 1631 N N . GLY B 1 68 ? -9.927 22.736 -10.822 1.00 36.65 46 GLY B N 1
ATOM 1632 C CA . GLY B 1 68 ? -10.218 21.633 -9.924 1.00 36.09 46 GLY B CA 1
ATOM 1633 C C . GLY B 1 68 ? -9.688 21.895 -8.528 1.00 36.55 46 GLY B C 1
ATOM 1634 O O . GLY B 1 68 ? -9.745 23.029 -8.044 1.00 36.55 46 GLY B O 1
ATOM 1635 N N . VAL B 1 69 ? -9.179 20.857 -7.865 1.00 36.34 47 VAL B N 1
ATOM 1636 C CA . VAL B 1 69 ? -8.632 21.020 -6.514 1.00 36.21 47 VAL B CA 1
ATOM 1637 C C . VAL B 1 69 ? -7.646 22.185 -6.521 1.00 36.79 47 VAL B C 1
ATOM 1638 O O . VAL B 1 69 ? -7.709 23.078 -5.666 1.00 37.68 47 VAL B O 1
ATOM 1650 N N . GLU B 1 71 ? -7.444 24.903 -8.098 1.00 36.11 49 GLU B N 1
ATOM 1651 C CA . GLU B 1 71 ? -7.998 26.260 -8.027 1.00 35.35 49 GLU B CA 1
ATOM 1652 C C . GLU B 1 71 ? -8.520 26.700 -6.663 1.00 33.73 49 GLU B C 1
ATOM 1653 O O . GLU B 1 71 ? -8.289 27.834 -6.229 1.00 32.02 49 GLU B O 1
ATOM 1659 N N . LEU B 1 72 ? -9.231 25.807 -5.989 1.00 33.01 50 LEU B N 1
ATOM 1660 C CA . LEU B 1 72 ? -9.780 26.130 -4.684 1.00 32.91 50 LEU B CA 1
ATOM 1661 C C . LEU B 1 72 ? -8.703 26.313 -3.631 1.00 32.08 50 LEU B C 1
ATOM 1662 O O . LEU B 1 72 ? -8.820 27.172 -2.757 1.00 32.49 50 LEU B O 1
ATOM 1667 N N . VAL B 1 73 ? -7.651 25.510 -3.714 1.00 30.37 51 VAL B N 1
ATOM 1668 C CA . VAL B 1 73 ? -6.560 25.635 -2.772 1.00 29.49 51 VAL B CA 1
ATOM 1669 C C . VAL B 1 73 ? -5.884 26.982 -3.063 1.00 30.13 51 VAL B C 1
ATOM 1670 O O . VAL B 1 73 ? -5.412 27.661 -2.148 1.00 29.62 51 VAL B O 1
ATOM 1674 N N . SER B 1 74 ? -5.855 27.375 -4.335 1.00 29.07 52 SER B N 1
ATOM 1675 C CA . SER B 1 74 ? -5.247 28.656 -4.704 1.00 30.92 52 SER B CA 1
ATOM 1676 C C . SER B 1 74 ? -6.082 29.754 -4.083 1.00 31.80 52 SER B C 1
ATOM 1677 O O . SER B 1 74 ? -5.567 30.637 -3.384 1.00 31.20 52 SER B O 1
ATOM 1680 N N . GLN B 1 75 ? -7.383 29.670 -4.335 1.00 32.95 53 GLN B N 1
ATOM 1681 C CA . GLN B 1 75 ? -8.351 30.623 -3.819 1.00 34.83 53 GLN B CA 1
ATOM 1682 C C . GLN B 1 75 ? -8.292 30.718 -2.301 1.00 35.60 53 GLN B C 1
ATOM 1683 O O . GLN B 1 75 ? -8.464 31.805 -1.740 1.00 35.69 53 GLN B O 1
ATOM 1689 N N . GLY B 1 76 ? -8.052 29.583 -1.639 1.00 34.59 54 GLY B N 1
ATOM 1690 C CA . GLY B 1 76 ? -7.992 29.569 -0.184 1.00 33.86 54 GLY B CA 1
ATOM 1691 C C . GLY B 1 76 ? -6.755 30.249 0.364 1.00 33.38 54 GLY B C 1
ATOM 1692 O O . GLY B 1 76 ? -6.773 30.813 1.465 1.00 32.14 54 GLY B O 1
ATOM 1693 N N . VAL B 1 77 ? -5.676 30.186 -0.411 1.00 32.32 55 VAL B N 1
ATOM 1694 C CA . VAL B 1 77 ? -4.410 30.796 -0.030 1.00 32.21 55 VAL B CA 1
ATOM 1695 C C . VAL B 1 77 ? -4.464 32.321 -0.161 1.00 32.60 55 VAL B C 1
ATOM 1696 O O . VAL B 1 77 ? -3.899 33.056 0.661 1.00 33.39 55 VAL B O 1
ATOM 1700 N N . ARG B 1 78 ? -5.138 32.794 -1.200 1.00 33.27 56 ARG B N 1
ATOM 1701 C CA . ARG B 1 78 ? -5.260 34.230 -1.425 1.00 34.62 56 ARG B CA 1
ATOM 1702 C C . ARG B 1 78 ? -6.262 34.815 -0.435 1.00 35.22 56 ARG B C 1
ATOM 1703 O O . ARG B 1 78 ? -6.067 35.918 0.077 1.00 35.04 56 ARG B O 1
ATOM 1711 N N . GLU B 1 79 ? -7.332 34.069 -0.169 1.00 35.99 57 GLU B N 1
ATOM 1712 C CA . GLU B 1 79 ? -8.365 34.503 0.770 1.00 36.57 57 GLU B CA 1
ATOM 1713 C C . GLU B 1 79 ? -7.767 34.769 2.140 1.00 36.78 57 GLU B C 1
ATOM 1714 O O . GLU B 1 79 ? -8.276 35.597 2.900 1.00 38.86 57 GLU B O 1
ATOM 1720 N N . ALA B 1 80 ? -6.680 34.065 2.441 1.00 36.15 58 ALA B N 1
ATOM 1721 C CA . ALA B 1 80 ? -5.992 34.203 3.713 1.00 34.66 58 ALA B CA 1
ATOM 1722 C C . ALA B 1 80 ? -4.712 35.018 3.533 1.00 35.70 58 ALA B C 1
ATOM 1723 O O . ALA B 1 80 ? -3.874 35.091 4.436 1.00 36.66 58 ALA B O 1
ATOM 1725 N N . GLY B 1 81 ? -4.566 35.607 2.348 1.00 36.15 59 GLY B N 1
ATOM 1726 C CA . GLY B 1 81 ? -3.422 36.452 2.047 1.00 36.21 59 GLY B CA 1
ATOM 1727 C C . GLY B 1 81 ? -2.022 35.870 1.919 1.00 35.94 59 GLY B C 1
ATOM 1728 O O . GLY B 1 81 ? -1.039 36.518 2.295 1.00 35.89 59 GLY B O 1
ATOM 1729 N N . GLY B 1 82 ? -1.917 34.655 1.397 1.00 34.20 60 GLY B N 1
ATOM 1730 C CA . GLY B 1 82 ? -0.605 34.063 1.240 1.00 31.84 60 GLY B CA 1
ATOM 1731 C C . GLY B 1 82 ? -0.183 34.157 -0.211 1.00 31.17 60 GLY B C 1
ATOM 1732 O O . GLY B 1 82 ? -0.740 34.940 -0.985 1.00 31.31 60 GLY B O 1
ATOM 1733 N N . THR B 1 83 ? 0.796 33.341 -0.580 1.00 30.94 61 THR B N 1
ATOM 1734 C CA . THR B 1 83 ? 1.303 33.299 -1.949 1.00 28.99 61 THR B CA 1
ATOM 1735 C C . THR B 1 83 ? 1.150 31.890 -2.511 1.00 27.75 61 THR B C 1
ATOM 1736 O O . THR B 1 83 ? 1.405 30.893 -1.828 1.00 27.36 61 THR B O 1
ATOM 1740 N N . VAL B 1 84 ? 0.710 31.815 -3.758 1.00 27.04 62 VAL B N 1
ATOM 1741 C CA . VAL B 1 84 ? 0.538 30.533 -4.405 1.00 25.36 62 VAL B CA 1
ATOM 1742 C C . VAL B 1 84 ? 1.057 30.619 -5.839 1.00 24.95 62 VAL B C 1
ATOM 1743 O O . VAL B 1 84 ? 0.535 31.366 -6.663 1.00 24.70 62 VAL B O 1
ATOM 1747 N N . VAL B 1 85 ? 2.108 29.855 -6.112 1.00 24.73 63 VAL B N 1
ATOM 1748 C CA . VAL B 1 85 ? 2.738 29.822 -7.424 1.00 23.56 63 VAL B CA 1
ATOM 1749 C C . VAL B 1 85 ? 2.262 28.623 -8.241 1.00 24.05 63 VAL B C 1
ATOM 1750 O O . VAL B 1 85 ? 2.291 27.487 -7.763 1.00 22.93 63 VAL B O 1
ATOM 1754 N N . GLY B 1 86 ? 1.834 28.885 -9.475 1.00 24.08 64 GLY B N 1
ATOM 1755 C CA . GLY B 1 86 ? 1.390 27.811 -10.342 1.00 23.74 64 GLY B CA 1
ATOM 1756 C C . GLY B 1 86 ? 2.402 27.518 -11.443 1.00 24.08 64 GLY B C 1
ATOM 1757 O O . GLY B 1 86 ? 3.000 28.439 -12.015 1.00 24.41 64 GLY B O 1
ATOM 1758 N N . ILE B 1 87 ? 2.619 26.233 -11.725 1.00 24.59 65 ILE B N 1
ATOM 1759 C CA . ILE B 1 87 ? 3.538 25.807 -12.784 1.00 24.29 65 ILE B CA 1
ATOM 1760 C C . ILE B 1 87 ? 2.605 25.289 -13.876 1.00 23.74 65 ILE B C 1
ATOM 1761 O O . ILE B 1 87 ? 1.940 24.282 -13.693 1.00 23.71 65 ILE B O 1
ATOM 1766 N N . LEU B 1 88 ? 2.562 25.980 -15.003 1.00 24.61 66 LEU B N 1
ATOM 1767 C CA . LEU B 1 88 ? 1.666 25.629 -16.099 1.00 28.61 66 LEU B CA 1
ATOM 1768 C C . LEU B 1 88 ? 2.157 24.717 -17.204 1.00 30.85 66 LEU B C 1
ATOM 1769 O O . LEU B 1 88 ? 3.323 24.737 -17.583 1.00 28.74 66 LEU B O 1
ATOM 1774 N N . PRO B 1 89 ? 1.253 23.888 -17.737 1.00 35.93 67 PRO B N 1
ATOM 1775 C CA . PRO B 1 89 ? 1.663 23.006 -18.821 1.00 39.31 67 PRO B CA 1
ATOM 1776 C C . PRO B 1 89 ? 1.658 23.908 -20.055 1.00 43.64 67 PRO B C 1
ATOM 1777 O O . PRO B 1 89 ? 0.753 24.716 -20.248 1.00 42.40 67 PRO B O 1
ATOM 1781 N N . ASP B 1 90 ? 2.708 23.793 -20.849 1.00 50.00 68 ASP B N 1
ATOM 1782 C CA . ASP B 1 90 ? 2.891 24.549 -22.081 1.00 57.63 68 ASP B CA 1
ATOM 1783 C C . ASP B 1 90 ? 2.478 26.007 -22.154 1.00 61.73 68 ASP B C 1
ATOM 1784 O O . ASP B 1 90 ? 3.246 26.884 -21.769 1.00 62.72 68 ASP B O 1
ATOM 1789 N N . GLU B 1 91 ? 1.278 26.268 -22.664 1.00 65.33 69 GLU B N 1
ATOM 1790 C CA . GLU B 1 91 ? 0.832 27.643 -22.833 1.00 69.04 69 GLU B CA 1
ATOM 1791 C C . GLU B 1 91 ? -0.543 27.988 -22.259 1.00 69.51 69 GLU B C 1
ATOM 1792 O O . GLU B 1 91 ? -1.160 28.962 -22.678 1.00 70.89 69 GLU B O 1
ATOM 1798 N N . GLU B 1 92 ? -1.011 27.209 -21.295 1.00 69.23 70 GLU B N 1
ATOM 1799 C CA . GLU B 1 92 ? -2.313 27.438 -20.695 1.00 67.71 70 GLU B CA 1
ATOM 1800 C C . GLU B 1 92 ? -2.325 28.635 -19.755 1.00 65.50 70 GLU B C 1
ATOM 1801 O O . GLU B 1 92 ? -1.274 29.062 -19.288 1.00 65.16 70 GLU B O 1
ATOM 1807 N N . ALA B 1 93 ? -3.513 29.166 -19.475 1.00 62.88 71 ALA B N 1
ATOM 1808 C CA . ALA B 1 93 ? -3.650 30.370 -18.659 1.00 60.77 71 ALA B CA 1
ATOM 1809 C C . ALA B 1 93 ? -3.402 30.348 -17.148 1.00 58.48 71 ALA B C 1
ATOM 1810 O O . ALA B 1 93 ? -2.728 31.240 -16.613 1.00 57.86 71 ALA B O 1
ATOM 1812 N N . GLY B 1 94 ? -3.966 29.356 -16.465 1.00 55.48 72 GLY B N 1
ATOM 1813 C CA . GLY B 1 94 ? -3.817 29.262 -15.022 1.00 52.48 72 GLY B CA 1
ATOM 1814 C C . GLY B 1 94 ? -4.961 29.953 -14.297 1.00 49.58 72 GLY B C 1
ATOM 1815 O O . GLY B 1 94 ? -5.323 31.075 -14.649 1.00 49.20 72 GLY B O 1
ATOM 1816 N N . ASN B 1 95 ? -5.522 29.289 -13.284 1.00 47.29 73 ASN B N 1
ATOM 1817 C CA . ASN B 1 95 ? -6.641 29.840 -12.518 1.00 44.27 73 ASN B CA 1
ATOM 1818 C C . ASN B 1 95 ? -6.362 31.282 -12.118 1.00 41.97 73 ASN B C 1
ATOM 1819 O O . ASN B 1 95 ? -5.211 31.689 -11.986 1.00 40.23 73 ASN B O 1
ATOM 1824 N N . PRO B 1 96 ? -7.421 32.079 -11.930 1.00 40.49 74 PRO B N 1
ATOM 1825 C CA . PRO B 1 96 ? -7.262 33.489 -11.556 1.00 39.49 74 PRO B CA 1
ATOM 1826 C C . PRO B 1 96 ? -6.797 33.840 -10.141 1.00 38.39 74 PRO B C 1
ATOM 1827 O O . PRO B 1 96 ? -6.794 35.014 -9.788 1.00 38.94 74 PRO B O 1
ATOM 1831 N N . TYR B 1 97 ? -6.399 32.864 -9.327 1.00 37.77 75 TYR B N 1
ATOM 1832 C CA . TYR B 1 97 ? -5.950 33.206 -7.973 1.00 37.49 75 TYR B CA 1
ATOM 1833 C C . TYR B 1 97 ? -4.425 33.184 -7.798 1.00 35.92 75 TYR B C 1
ATOM 1834 O O . TYR B 1 97 ? -3.900 33.717 -6.818 1.00 35.87 75 TYR B O 1
ATOM 1843 N N . LEU B 1 98 ? -3.726 32.602 -8.769 1.00 33.38 76 LEU B N 1
ATOM 1844 C CA . LEU B 1 98 ? -2.267 32.499 -8.731 1.00 31.06 76 LEU B CA 1
ATOM 1845 C C . LEU B 1 98 ? -1.582 33.828 -8.474 1.00 30.64 76 LEU B C 1
ATOM 1846 O O . LEU B 1 98 ? -1.882 34.832 -9.118 1.00 31.93 76 LEU B O 1
ATOM 1851 N N . SER B 1 99 ? -0.664 33.831 -7.516 1.00 29.65 77 SER B N 1
ATOM 1852 C CA . SER B 1 99 ? 0.107 35.026 -7.214 1.00 28.55 77 SER B CA 1
ATOM 1853 C C . SER B 1 99 ? 1.067 35.200 -8.392 1.00 27.69 77 SER B C 1
ATOM 1854 O O . SER B 1 99 ? 1.343 36.313 -8.817 1.00 28.59 77 SER B O 1
ATOM 1857 N N . VAL B 1 100 ? 1.560 34.077 -8.909 1.00 26.31 78 VAL B N 1
ATOM 1858 C CA . VAL B 1 100 ? 2.504 34.051 -10.023 1.00 24.84 78 VAL B CA 1
ATOM 1859 C C . VAL B 1 100 ? 2.165 32.843 -10.889 1.00 22.87 78 VAL B C 1
ATOM 1860 O O . VAL B 1 100 ? 1.948 31.756 -10.370 1.00 23.27 78 VAL B O 1
ATOM 1864 N N . ALA B 1 101 ? 2.111 33.039 -12.201 1.00 21.22 79 ALA B N 1
ATOM 1865 C CA . ALA B 1 101 ? 1.795 31.968 -13.129 1.00 21.61 79 ALA B CA 1
ATOM 1866 C C . ALA B 1 101 ? 3.025 31.679 -13.975 1.00 23.46 79 ALA B C 1
ATOM 1867 O O . ALA B 1 101 ? 3.393 32.477 -14.829 1.00 23.61 79 ALA B O 1
ATOM 1869 N N . VAL B 1 102 ? 3.657 30.532 -13.753 1.00 24.88 80 VAL B N 1
ATOM 1870 C CA . VAL B 1 102 ? 4.862 30.188 -14.495 1.00 23.63 80 VAL B CA 1
ATOM 1871 C C . VAL B 1 102 ? 4.588 29.275 -15.673 1.00 23.78 80 VAL B C 1
ATOM 1872 O O . VAL B 1 102 ? 4.101 28.166 -15.505 1.00 23.38 80 VAL B O 1
ATOM 1876 N N . LYS B 1 103 ? 4.904 29.753 -16.870 1.00 25.80 81 LYS B N 1
ATOM 1877 C CA . LYS B 1 103 ? 4.701 28.962 -18.077 1.00 28.05 81 LYS B CA 1
ATOM 1878 C C . LYS B 1 103 ? 5.940 28.086 -18.294 1.00 26.65 81 LYS B C 1
ATOM 1879 O O . LYS B 1 103 ? 7.047 28.481 -17.951 1.00 26.48 81 LYS B O 1
ATOM 1885 N N . THR B 1 104 ? 5.759 26.895 -18.847 1.00 26.90 82 THR B N 1
ATOM 1886 C CA . THR B 1 104 ? 6.913 26.024 -19.041 1.00 27.37 82 THR B CA 1
ATOM 1887 C C . THR B 1 104 ? 7.230 25.582 -20.463 1.00 27.62 82 THR B C 1
ATOM 1888 O O . THR B 1 104 ? 8.408 25.501 -20.826 1.00 30.12 82 THR B O 1
ATOM 1892 N N . GLY B 1 105 ? 6.195 25.290 -21.255 1.00 26.94 83 GLY B N 1
ATOM 1893 C CA . GLY B 1 105 ? 6.395 24.836 -22.621 1.00 24.00 83 GLY B CA 1
ATOM 1894 C C . GLY B 1 105 ? 6.524 23.327 -22.588 1.00 24.57 83 GLY B C 1
ATOM 1895 O O . GLY B 1 105 ? 7.012 22.711 -23.529 1.00 24.77 83 GLY B O 1
ATOM 1896 N N . LEU B 1 106 ? 6.083 22.735 -21.484 1.00 24.83 84 LEU B N 1
ATOM 1897 C CA . LEU B 1 106 ? 6.148 21.296 -21.286 1.00 25.39 84 LEU B CA 1
ATOM 1898 C C . LEU B 1 106 ? 4.744 20.732 -21.239 1.00 26.35 84 LEU B C 1
ATOM 1899 O O . LEU B 1 106 ? 3.814 21.448 -20.880 1.00 27.08 84 LEU B O 1
ATOM 1904 N N . ASP B 1 107 ? 4.583 19.454 -21.578 1.00 27.13 85 ASP B N 1
ATOM 1905 C CA . ASP B 1 107 ? 3.258 18.842 -21.516 1.00 29.04 85 ASP B CA 1
ATOM 1906 C C . ASP B 1 107 ? 2.888 18.622 -20.045 1.00 28.96 85 ASP B C 1
ATOM 1907 O O . ASP B 1 107 ? 3.651 18.983 -19.159 1.00 28.27 85 ASP B O 1
ATOM 1912 N N . PHE B 1 108 ? 1.723 18.029 -19.799 1.00 29.96 86 PHE B N 1
ATOM 1913 C CA . PHE B 1 108 ? 1.236 17.774 -18.449 1.00 30.69 86 PHE B CA 1
ATOM 1914 C C . PHE B 1 108 ? 2.112 16.956 -17.518 1.00 30.52 86 PHE B C 1
ATOM 1915 O O . PHE B 1 108 ? 2.259 17.288 -16.346 1.00 30.75 86 PHE B O 1
ATOM 1923 N N . GLN B 1 109 ? 2.684 15.878 -18.019 1.00 30.79 87 GLN B N 1
ATOM 1924 C CA . GLN B 1 109 ? 3.493 15.064 -17.155 1.00 31.51 87 GLN B CA 1
ATOM 1925 C C . GLN B 1 109 ? 4.851 15.668 -16.818 1.00 32.45 87 GLN B C 1
ATOM 1926 O O . GLN B 1 109 ? 5.290 15.598 -15.666 1.00 32.22 87 GLN B O 1
ATOM 1940 N N . ARG B 1 111 ? 5.593 18.865 -16.851 1.00 27.80 89 ARG B N 1
ATOM 1941 C CA . ARG B 1 111 ? 5.348 20.067 -16.069 1.00 27.13 89 ARG B CA 1
ATOM 1942 C C . ARG B 1 111 ? 5.322 19.638 -14.590 1.00 26.04 89 ARG B C 1
ATOM 1943 O O . ARG B 1 111 ? 5.888 20.314 -13.717 1.00 24.79 89 ARG B O 1
ATOM 1951 N N . SER B 1 112 ? 4.676 18.495 -14.340 1.00 24.38 90 SER B N 1
ATOM 1952 C CA . SER B 1 112 ? 4.526 17.921 -13.001 1.00 25.49 90 SER B CA 1
ATOM 1953 C C . SER B 1 112 ? 5.862 17.649 -12.320 1.00 25.50 90 SER B C 1
ATOM 1954 O O . SER B 1 112 ? 6.017 17.858 -11.114 1.00 26.52 90 SER B O 1
ATOM 1957 N N . PHE B 1 113 ? 6.836 17.177 -13.081 1.00 25.16 91 PHE B N 1
ATOM 1958 C CA . PHE B 1 113 ? 8.117 16.916 -12.481 1.00 24.06 91 PHE B CA 1
ATOM 1959 C C . PHE B 1 113 ? 8.872 18.201 -12.152 1.00 25.18 91 PHE B C 1
ATOM 1960 O O . PHE B 1 113 ? 9.636 18.207 -11.185 1.00 26.77 91 PHE B O 1
ATOM 1968 N N . VAL B 1 114 ? 8.672 19.289 -12.904 1.00 21.82 92 VAL B N 1
ATOM 1969 C CA . VAL B 1 114 ? 9.371 20.510 -12.515 1.00 23.81 92 VAL B CA 1
ATOM 1970 C C . VAL B 1 114 ? 8.621 21.058 -11.281 1.00 24.67 92 VAL B C 1
ATOM 1971 O O . VAL B 1 114 ? 9.214 21.645 -10.373 1.00 25.65 92 VAL B O 1
ATOM 1975 N N . LEU B 1 115 ? 7.315 20.818 -11.245 1.00 23.88 93 LEU B N 1
ATOM 1976 C CA . LEU B 1 115 ? 6.473 21.220 -10.114 1.00 22.30 93 LEU B CA 1
ATOM 1977 C C . LEU B 1 115 ? 6.968 20.526 -8.824 1.00 21.87 93 LEU B C 1
ATOM 1978 O O . LEU B 1 115 ? 7.150 21.167 -7.787 1.00 21.02 93 LEU B O 1
ATOM 1983 N N . LEU B 1 116 ? 7.183 19.213 -8.904 1.00 20.79 94 LEU B N 1
ATOM 1984 C CA . LEU B 1 116 ? 7.622 18.424 -7.751 1.00 21.38 94 LEU B CA 1
ATOM 1985 C C . LEU B 1 116 ? 8.971 18.854 -7.197 1.00 21.85 94 LEU B C 1
ATOM 1986 O O . LEU B 1 116 ? 9.248 18.669 -6.016 1.00 20.04 94 LEU B O 1
ATOM 1991 N N . ARG B 1 117 ? 9.815 19.410 -8.058 1.00 23.01 95 ARG B N 1
ATOM 1992 C CA . ARG B 1 117 ? 11.132 19.872 -7.643 1.00 23.59 95 ARG B CA 1
ATOM 1993 C C . ARG B 1 117 ? 11.013 21.033 -6.665 1.00 23.52 95 ARG B C 1
ATOM 1994 O O . ARG B 1 117 ? 11.979 21.369 -5.969 1.00 24.13 95 ARG B O 1
ATOM 2002 N N . ASN B 1 118 ? 9.834 21.649 -6.612 1.00 23.03 96 ASN B N 1
ATOM 2003 C CA . ASN B 1 118 ? 9.607 22.807 -5.744 1.00 22.12 96 ASN B CA 1
ATOM 2004 C C . ASN B 1 118 ? 8.943 22.487 -4.406 1.00 21.46 96 ASN B C 1
ATOM 2005 O O . ASN B 1 118 ? 8.475 23.376 -3.695 1.00 21.69 96 ASN B O 1
ATOM 2010 N N . ALA B 1 119 ? 8.954 21.216 -4.045 1.00 21.42 97 ALA B N 1
ATOM 2011 C CA . ALA B 1 119 ? 8.317 20.777 -2.819 1.00 22.59 97 ALA B CA 1
ATOM 2012 C C . ALA B 1 119 ? 9.242 20.257 -1.721 1.00 23.12 97 ALA B C 1
ATOM 2013 O O . ALA B 1 119 ? 10.226 19.556 -1.987 1.00 22.91 97 ALA B O 1
ATOM 2015 N N . ASP B 1 120 ? 8.914 20.619 -0.486 1.00 23.46 98 ASP B N 1
ATOM 2016 C CA . ASP B 1 120 ? 9.625 20.112 0.683 1.00 25.71 98 ASP B CA 1
ATOM 2017 C C . ASP B 1 120 ? 8.727 18.978 1.148 1.00 24.48 98 ASP B C 1
ATOM 2018 O O . ASP B 1 120 ? 9.173 18.045 1.817 1.00 26.23 98 ASP B O 1
ATOM 2023 N N . VAL B 1 121 ? 7.453 19.102 0.782 1.00 22.62 99 VAL B N 1
ATOM 2024 C CA . VAL B 1 121 ? 6.424 18.127 1.079 1.00 23.31 99 VAL B CA 1
ATOM 2025 C C . VAL B 1 121 ? 5.262 18.279 0.075 1.00 23.86 99 VAL B C 1
ATOM 2026 O O . VAL B 1 121 ? 4.975 19.378 -0.384 1.00 24.62 99 VAL B O 1
ATOM 2030 N N . VAL B 1 122 ? 4.615 17.166 -0.268 1.00 24.43 100 VAL B N 1
ATOM 2031 C CA . VAL B 1 122 ? 3.488 17.151 -1.206 1.00 24.87 100 VAL B CA 1
ATOM 2032 C C . VAL B 1 122 ? 2.182 16.707 -0.529 1.00 24.99 100 VAL B C 1
ATOM 2033 O O . VAL B 1 122 ? 2.151 15.686 0.158 1.00 25.02 100 VAL B O 1
ATOM 2037 N N . VAL B 1 123 ? 1.109 17.469 -0.735 1.00 24.26 101 VAL B N 1
ATOM 2038 C CA . VAL B 1 123 ? -0.188 17.134 -0.164 1.00 23.25 101 VAL B CA 1
ATOM 2039 C C . VAL B 1 123 ? -1.106 16.769 -1.323 1.00 24.73 101 VAL B C 1
ATOM 2040 O O . VAL B 1 123 ? -1.218 17.503 -2.306 1.00 23.21 101 VAL B O 1
ATOM 2044 N N . SER B 1 124 ? -1.746 15.613 -1.188 1.00 26.49 102 SER B N 1
ATOM 2045 C CA . SER B 1 124 ? -2.633 15.075 -2.198 1.00 27.83 102 SER B CA 1
ATOM 2046 C C . SER B 1 124 ? -4.123 15.061 -1.803 1.00 29.57 102 SER B C 1
ATOM 2047 O O . SER B 1 124 ? -4.489 14.659 -0.689 1.00 29.62 102 SER B O 1
ATOM 2050 N N . ILE B 1 125 ? -4.962 15.521 -2.733 1.00 29.71 103 ILE B N 1
ATOM 2051 C CA . ILE B 1 125 ? -6.421 15.541 -2.573 1.00 30.34 103 ILE B CA 1
ATOM 2052 C C . ILE B 1 125 ? -7.052 14.928 -3.830 1.00 30.78 103 ILE B C 1
ATOM 2053 O O . ILE B 1 125 ? -6.713 15.322 -4.948 1.00 30.43 103 ILE B O 1
ATOM 2058 N N . GLY B 1 126 ? -7.962 13.971 -3.641 1.00 28.53 104 GLY B N 1
ATOM 2059 C CA . GLY B 1 126 ? -8.616 13.327 -4.767 1.00 27.48 104 GLY B CA 1
ATOM 2060 C C . GLY B 1 126 ? -7.667 12.948 -5.896 1.00 29.15 104 GLY B C 1
ATOM 2061 O O . GLY B 1 126 ? -6.665 12.238 -5.683 1.00 27.78 104 GLY B O 1
ATOM 2062 N N . GLY B 1 127 ? -8.018 13.389 -7.104 1.00 27.43 105 GLY B N 1
ATOM 2063 C CA . GLY B 1 127 ? -7.187 13.161 -8.269 1.00 26.87 105 GLY B CA 1
ATOM 2064 C C . GLY B 1 127 ? -7.401 11.969 -9.180 1.00 26.76 105 GLY B C 1
ATOM 2065 O O . GLY B 1 127 ? -7.879 10.906 -8.756 1.00 26.80 105 GLY B O 1
ATOM 2066 N N . GLU B 1 128 ? -7.036 12.162 -10.448 1.00 24.28 106 GLU B N 1
ATOM 2067 C CA . GLU B 1 128 ? -7.130 11.120 -11.450 1.00 24.27 106 GLU B CA 1
ATOM 2068 C C . GLU B 1 128 ? -5.703 10.707 -11.792 1.00 24.75 106 GLU B C 1
ATOM 2069 O O . GLU B 1 128 ? -4.808 10.779 -10.953 1.00 26.95 106 GLU B O 1
ATOM 2075 N N . ILE B 1 129 ? -5.466 10.298 -13.026 1.00 24.59 107 ILE B N 1
ATOM 2076 C CA . ILE B 1 129 ? -4.123 9.841 -13.376 1.00 24.12 107 ILE B CA 1
ATOM 2077 C C . ILE B 1 129 ? -2.997 10.889 -13.211 1.00 25.18 107 ILE B C 1
ATOM 2078 O O . ILE B 1 129 ? -1.880 10.548 -12.796 1.00 25.96 107 ILE B O 1
ATOM 2083 N N . GLY B 1 130 ? -3.280 12.149 -13.538 1.00 22.81 108 GLY B N 1
ATOM 2084 C CA . GLY B 1 130 ? -2.267 13.176 -13.403 1.00 20.88 108 GLY B CA 1
ATOM 2085 C C . GLY B 1 130 ? -1.747 13.223 -11.974 1.00 22.35 108 GLY B C 1
ATOM 2086 O O . GLY B 1 130 ? -0.539 13.320 -11.722 1.00 21.92 108 GLY B O 1
ATOM 2087 N N . THR B 1 131 ? -2.676 13.139 -11.031 1.00 21.88 109 THR B N 1
ATOM 2088 C CA . THR B 1 131 ? -2.330 13.164 -9.621 1.00 22.42 109 THR B CA 1
ATOM 2089 C C . THR B 1 131 ? -1.590 11.899 -9.199 1.00 22.22 109 THR B C 1
ATOM 2090 O O . THR B 1 131 ? -0.691 11.952 -8.367 1.00 24.95 109 THR B O 1
ATOM 2094 N N . ALA B 1 132 ? -1.956 10.763 -9.774 1.00 20.51 110 ALA B N 1
ATOM 2095 C CA . ALA B 1 132 ? -1.300 9.510 -9.432 1.00 20.52 110 ALA B CA 1
ATOM 2096 C C . ALA B 1 132 ? 0.167 9.591 -9.840 1.00 18.61 110 ALA B C 1
ATOM 2097 O O . ALA B 1 132 ? 1.064 9.195 -9.094 1.00 18.23 110 ALA B O 1
ATOM 2099 N N . ILE B 1 133 ? 0.406 10.109 -11.034 1.00 16.91 111 ILE B N 1
ATOM 2100 C CA . ILE B 1 133 ? 1.763 10.240 -11.510 1.00 15.99 111 ILE B CA 1
ATOM 2101 C C . ILE B 1 133 ? 2.543 11.155 -10.574 1.00 16.52 111 ILE B C 1
ATOM 2102 O O . ILE B 1 133 ? 3.692 10.867 -10.252 1.00 16.82 111 ILE B O 1
ATOM 2107 N N . GLU B 1 134 ? 1.916 12.233 -10.114 1.00 16.96 112 GLU B N 1
ATOM 2108 C CA . GLU B 1 134 ? 2.587 13.154 -9.208 1.00 19.53 112 GLU B CA 1
ATOM 2109 C C . GLU B 1 134 ? 2.885 12.501 -7.857 1.00 20.91 112 GLU B C 1
ATOM 2110 O O . GLU B 1 134 ? 3.972 12.663 -7.315 1.00 21.34 112 GLU B O 1
ATOM 2116 N N . ILE B 1 135 ? 1.931 11.742 -7.328 1.00 21.00 113 ILE B N 1
ATOM 2117 C CA . ILE B 1 135 ? 2.132 11.062 -6.055 1.00 20.77 113 ILE B CA 1
ATOM 2118 C C . ILE B 1 135 ? 3.316 10.090 -6.169 1.00 21.28 113 ILE B C 1
ATOM 2119 O O . ILE B 1 135 ? 4.207 10.048 -5.313 1.00 21.04 113 ILE B O 1
ATOM 2124 N N . LEU B 1 136 ? 3.326 9.305 -7.238 1.00 22.12 114 LEU B N 1
ATOM 2125 C CA . LEU B 1 136 ? 4.418 8.361 -7.453 1.00 22.16 114 LEU B CA 1
ATOM 2126 C C . LEU B 1 136 ? 5.723 9.104 -7.734 1.00 20.94 114 LEU B C 1
ATOM 2127 O O . LEU B 1 136 ? 6.776 8.694 -7.266 1.00 20.17 114 LEU B O 1
ATOM 2132 N N . GLY B 1 137 ? 5.651 10.208 -8.476 1.00 21.19 115 GLY B N 1
ATOM 2133 C CA . GLY B 1 137 ? 6.851 10.963 -8.778 1.00 19.58 115 GLY B CA 1
ATOM 2134 C C . GLY B 1 137 ? 7.434 11.637 -7.550 1.00 20.26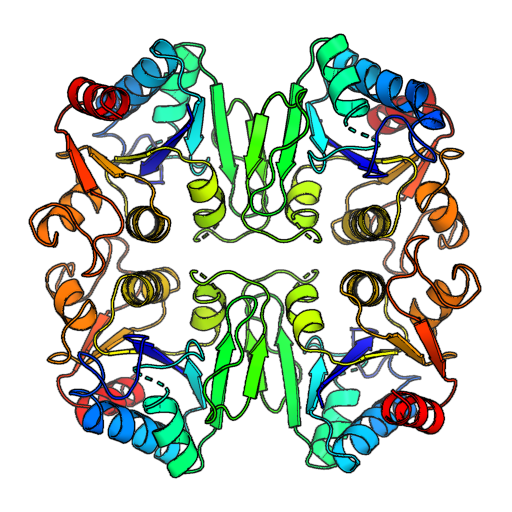 115 GLY B C 1
ATOM 2135 O O . GLY B 1 137 ? 8.647 11.758 -7.409 1.00 20.31 115 GLY B O 1
ATOM 2136 N N . ALA B 1 138 ? 6.570 12.094 -6.655 1.00 20.28 116 ALA B N 1
ATOM 2137 C CA . ALA B 1 138 ? 7.034 12.744 -5.446 1.00 20.71 116 ALA B CA 1
ATOM 2138 C C . ALA B 1 138 ? 7.921 11.755 -4.693 1.00 21.92 116 ALA B C 1
ATOM 2139 O O . ALA B 1 138 ? 9.005 12.095 -4.205 1.00 21.52 116 ALA B O 1
ATOM 2141 N N . TYR B 1 139 ? 7.442 10.519 -4.624 1.00 22.65 117 TYR B N 1
ATOM 2142 C CA . TYR B 1 139 ? 8.143 9.454 -3.930 1.00 23.59 117 TYR B CA 1
ATOM 2143 C C . TYR B 1 139 ? 9.468 9.086 -4.591 1.00 24.82 117 TYR B C 1
ATOM 2144 O O . TYR B 1 139 ? 10.468 8.856 -3.907 1.00 27.42 117 TYR B O 1
ATOM 2153 N N . ALA B 1 140 ? 9.493 9.051 -5.914 1.00 25.27 118 ALA B N 1
ATOM 2154 C CA . ALA B 1 140 ? 10.726 8.727 -6.612 1.00 25.83 118 ALA B CA 1
ATOM 2155 C C . ALA B 1 140 ? 11.762 9.832 -6.430 1.00 25.33 118 ALA B C 1
ATOM 2156 O O . ALA B 1 140 ? 12.961 9.566 -6.476 1.00 27.71 118 ALA B O 1
ATOM 2158 N N . LEU B 1 141 ? 11.310 11.067 -6.223 1.00 23.99 119 LEU B N 1
ATOM 2159 C CA . LEU B 1 141 ? 12.239 12.169 -6.016 1.00 23.63 119 LEU B CA 1
ATOM 2160 C C . LEU B 1 141 ? 12.624 12.307 -4.554 1.00 23.23 119 LEU B C 1
ATOM 2161 O O . LEU B 1 141 ? 13.485 13.106 -4.215 1.00 23.27 119 LEU B O 1
ATOM 2166 N N . GLY B 1 142 ? 11.966 11.557 -3.682 1.00 23.40 120 GLY B N 1
ATOM 2167 C CA . GLY B 1 142 ? 12.307 11.639 -2.275 1.00 22.19 120 GLY B CA 1
ATOM 2168 C C . GLY B 1 142 ? 11.516 12.632 -1.454 1.00 22.05 120 GLY B C 1
ATOM 2169 O O . GLY B 1 142 ? 11.882 12.960 -0.324 1.00 24.80 120 GLY B O 1
ATOM 2170 N N . LYS B 1 143 ? 10.409 13.100 -2.000 1.00 21.22 121 LYS B N 1
ATOM 2171 C CA . LYS B 1 143 ? 9.587 14.070 -1.308 1.00 19.57 121 LYS B CA 1
ATOM 2172 C C . LYS B 1 143 ? 8.511 13.429 -0.442 1.00 21.18 121 LYS B C 1
ATOM 2173 O O . LYS B 1 143 ? 7.746 12.579 -0.909 1.00 21.34 121 LYS B O 1
ATOM 2179 N N . PRO B 1 144 ? 8.457 13.802 0.848 1.00 20.76 122 PRO B N 1
ATOM 2180 C CA . PRO B 1 144 ? 7.413 13.201 1.671 1.00 18.95 122 PRO B CA 1
ATOM 2181 C C . PRO B 1 144 ? 6.045 13.600 1.101 1.00 20.86 122 PRO B C 1
ATOM 2182 O O . PRO B 1 144 ? 5.819 14.752 0.706 1.00 19.79 122 PRO B O 1
ATOM 2186 N N . VAL B 1 145 ? 5.151 12.623 1.037 1.00 20.61 123 VAL B N 1
ATOM 2187 C CA . VAL B 1 145 ? 3.806 12.838 0.540 1.00 20.00 123 VAL B CA 1
ATOM 2188 C C . VAL B 1 145 ? 2.812 12.622 1.672 1.00 21.39 123 VAL B C 1
ATOM 2189 O O . VAL B 1 145 ? 2.945 11.664 2.443 1.00 20.98 123 VAL B O 1
ATOM 2193 N N . ILE B 1 146 ? 1.839 13.527 1.777 1.00 21.44 124 ILE B N 1
ATOM 2194 C CA . ILE B 1 146 ? 0.778 13.429 2.761 1.00 21.85 124 ILE B CA 1
ATOM 2195 C C . ILE B 1 146 ? -0.536 13.272 1.993 1.00 23.43 124 ILE B C 1
ATOM 2196 O O . ILE B 1 146 ? -0.957 14.180 1.256 1.00 24.01 124 ILE B O 1
ATOM 2201 N N . LEU B 1 147 ? -1.165 12.107 2.140 1.00 23.23 125 LEU B N 1
ATOM 2202 C CA . LEU B 1 147 ? -2.443 11.835 1.487 1.00 22.22 125 LEU B CA 1
ATOM 2203 C C . LEU B 1 147 ? -3.536 12.340 2.408 1.00 22.13 125 LEU B C 1
ATOM 2204 O O . LEU B 1 147 ? -3.558 12.011 3.594 1.00 22.25 125 LEU B O 1
ATOM 2209 N N . LEU B 1 148 ? -4.429 13.159 1.871 1.00 23.29 126 LEU B N 1
ATOM 2210 C CA . LEU B 1 148 ? -5.546 13.669 2.656 1.00 24.65 126 LEU B CA 1
ATOM 2211 C C . LEU B 1 148 ? -6.683 12.705 2.339 1.00 24.35 126 LEU B C 1
ATOM 2212 O O . LEU B 1 148 ? -7.429 12.896 1.378 1.00 22.92 126 LEU B O 1
ATOM 2217 N N . ARG B 1 149 ? -6.789 11.670 3.163 1.00 23.93 127 ARG B N 1
ATOM 2218 C CA . ARG B 1 149 ? -7.768 10.602 3.009 1.00 25.75 127 ARG B CA 1
ATOM 2219 C C . ARG B 1 149 ? -9.239 10.965 3.094 1.00 26.57 127 ARG B C 1
ATOM 2220 O O . ARG B 1 149 ? -9.634 11.867 3.830 1.00 24.35 127 ARG B O 1
ATOM 2228 N N . GLY B 1 150 ? -10.043 10.211 2.349 1.00 27.44 128 GLY B N 1
ATOM 2229 C CA . GLY B 1 150 ? -11.467 10.445 2.342 1.00 27.33 128 GLY B CA 1
ATOM 2230 C C . GLY B 1 150 ? -11.838 11.396 1.236 1.00 27.03 128 GLY B C 1
ATOM 2231 O O . GLY B 1 150 ? -13.016 11.673 1.027 1.00 29.07 128 GLY B O 1
ATOM 2232 N N . THR B 1 151 ? -10.839 11.895 0.517 1.00 26.16 129 THR B N 1
ATOM 2233 C CA . THR B 1 151 ? -11.103 12.829 -0.568 1.00 25.46 129 THR B CA 1
ATOM 2234 C C . THR B 1 151 ? -11.318 12.094 -1.886 1.00 24.92 129 THR B C 1
ATOM 2235 O O . THR B 1 151 ? -11.634 12.695 -2.910 1.00 25.86 129 THR B O 1
ATOM 2239 N N . GLY B 1 152 ? -11.135 10.784 -1.855 1.00 25.29 130 GLY B N 1
ATOM 2240 C CA . GLY B 1 152 ? -11.360 9.992 -3.044 1.00 27.28 130 GLY B CA 1
ATOM 2241 C C . GLY B 1 152 ? -10.226 9.903 -4.046 1.00 28.58 130 GLY B C 1
ATOM 2242 O O . GLY B 1 152 ? -9.046 9.956 -3.686 1.00 26.91 130 GLY B O 1
ATOM 2243 N N . GLY B 1 153 ? -10.614 9.755 -5.315 1.00 28.74 131 GLY B N 1
ATOM 2244 C CA . GLY B 1 153 ? -9.662 9.640 -6.404 1.00 28.28 131 GLY B CA 1
ATOM 2245 C C . GLY B 1 153 ? -8.508 8.740 -6.019 1.00 27.26 131 GLY B C 1
ATOM 2246 O O . GLY B 1 153 ? -8.641 7.885 -5.144 1.00 26.37 131 GLY B O 1
ATOM 2247 N N . TRP B 1 154 ? -7.368 8.963 -6.663 1.00 26.67 132 TRP B N 1
ATOM 2248 C CA . TRP B 1 154 ? -6.159 8.203 -6.400 1.00 25.21 132 TRP B CA 1
ATOM 2249 C C . TRP B 1 154 ? -5.574 8.421 -5.016 1.00 25.10 132 TRP B C 1
ATOM 2250 O O . TRP B 1 154 ? -4.779 7.598 -4.556 1.00 26.96 132 TRP B O 1
ATOM 2261 N N . THR B 1 155 ? -5.919 9.522 -4.353 1.00 25.14 133 THR B N 1
ATOM 2262 C CA . THR B 1 155 ? -5.368 9.757 -3.013 1.00 26.19 133 THR B CA 1
ATOM 2263 C C . THR B 1 155 ? -5.746 8.595 -2.090 1.00 26.30 133 THR B C 1
ATOM 2264 O O . THR B 1 155 ? -4.924 8.109 -1.318 1.00 27.54 133 THR B O 1
ATOM 2268 N N . ASP B 1 156 ? -6.994 8.149 -2.179 1.00 26.72 134 ASP B N 1
ATOM 2269 C CA . ASP B 1 156 ? -7.460 7.030 -1.368 1.00 26.93 134 ASP B CA 1
ATOM 2270 C C . ASP B 1 156 ? -7.061 5.706 -2.025 1.00 27.45 134 ASP B C 1
ATOM 2271 O O . ASP B 1 156 ? -6.653 4.760 -1.350 1.00 27.36 134 ASP B O 1
ATOM 2276 N N . ARG B 1 157 ? -7.144 5.652 -3.349 1.00 27.04 135 ARG B N 1
ATOM 2277 C CA . ARG B 1 157 ? -6.801 4.422 -4.051 1.00 27.24 135 ARG B CA 1
ATOM 2278 C C . ARG B 1 157 ? -5.361 3.972 -3.827 1.00 26.38 135 ARG B C 1
ATOM 2279 O O . ARG B 1 157 ? -5.111 2.781 -3.646 1.00 27.48 135 ARG B O 1
ATOM 2287 N N . ILE B 1 158 ? -4.417 4.908 -3.839 1.00 24.37 136 ILE B N 1
ATOM 2288 C CA . ILE B 1 158 ? -3.013 4.550 -3.684 1.00 25.00 136 ILE B CA 1
ATOM 2289 C C . ILE B 1 158 ? -2.670 3.980 -2.299 1.00 26.12 136 ILE B C 1
ATOM 2290 O O . ILE B 1 158 ? -1.708 3.222 -2.151 1.00 26.35 136 ILE B O 1
ATOM 2295 N N . SER B 1 159 ? -3.473 4.325 -1.296 1.00 26.97 137 SER B N 1
ATOM 2296 C CA . SER B 1 159 ? -3.255 3.850 0.078 1.00 27.53 137 SER B CA 1
ATOM 2297 C C . SER B 1 159 ? -3.469 2.347 0.229 1.00 28.12 137 SER B C 1
ATOM 2298 O O . SER B 1 159 ? -3.022 1.750 1.206 1.00 27.09 137 SER B O 1
ATOM 2301 N N . GLN B 1 160 ? -4.153 1.738 -0.734 1.00 29.65 138 GLN B N 1
ATOM 2302 C CA . GLN B 1 160 ? -4.431 0.308 -0.669 1.00 32.49 138 GLN B CA 1
ATOM 2303 C C . GLN B 1 160 ? -3.282 -0.576 -1.135 1.00 32.26 138 GLN B C 1
ATOM 2304 O O . GLN B 1 160 ? -3.315 -1.780 -0.926 1.00 33.72 138 GLN B O 1
ATOM 2310 N N . VAL B 1 161 ? -2.260 0.021 -1.738 1.00 31.91 139 VAL B N 1
ATOM 2311 C CA . VAL B 1 161 ? -1.107 -0.735 -2.223 1.00 31.05 139 VAL B CA 1
ATOM 2312 C C . VAL B 1 161 ? 0.224 -0.311 -1.605 1.00 30.45 139 VAL B C 1
ATOM 2313 O O . VAL B 1 161 ? 1.273 -0.438 -2.229 1.00 29.84 139 VAL B O 1
ATOM 2317 N N . LEU B 1 162 ? 0.185 0.182 -0.374 1.00 30.41 140 LEU B N 1
ATOM 2318 C CA . LEU B 1 162 ? 1.405 0.611 0.290 1.00 30.86 140 LEU B CA 1
ATOM 2319 C C . LEU B 1 162 ? 2.177 -0.535 0.904 1.00 30.23 140 LEU B C 1
ATOM 2320 O O . LEU B 1 162 ? 1.623 -1.327 1.655 1.00 30.88 140 LEU B O 1
ATOM 2325 N N . ILE B 1 163 ? 3.458 -0.611 0.571 1.00 29.11 141 ILE B N 1
ATOM 2326 C CA . ILE B 1 163 ? 4.340 -1.624 1.128 1.00 30.05 141 ILE B CA 1
ATOM 2327 C C . ILE B 1 163 ? 4.580 -1.187 2.585 1.00 29.54 141 ILE B C 1
ATOM 2328 O O . ILE B 1 163 ? 4.961 -0.043 2.825 1.00 29.50 141 ILE B O 1
ATOM 2333 N N . ASP B 1 164 ? 4.341 -2.082 3.546 1.00 31.37 142 ASP B N 1
ATOM 2334 C CA . ASP B 1 164 ? 4.497 -1.776 4.976 1.00 32.62 142 ASP B CA 1
ATOM 2335 C C . ASP B 1 164 ? 3.620 -0.571 5.349 1.00 33.57 142 ASP B C 1
ATOM 2336 O O . ASP B 1 164 ? 3.826 0.079 6.371 1.00 34.16 142 ASP B O 1
ATOM 2341 N N . GLY B 1 165 ? 2.639 -0.268 4.502 1.00 34.78 143 GLY B N 1
ATOM 2342 C CA . GLY B 1 165 ? 1.733 0.845 4.756 1.00 33.32 143 GLY B CA 1
ATOM 2343 C C . GLY B 1 165 ? 2.339 2.233 4.699 1.00 33.74 143 GLY B C 1
ATOM 2344 O O . GLY B 1 165 ? 1.692 3.211 5.092 1.00 32.50 143 GLY B O 1
ATOM 2345 N N . LYS B 1 166 ? 3.566 2.336 4.192 1.00 34.24 144 LYS B N 1
ATOM 2346 C CA . LYS B 1 166 ? 4.245 3.638 4.118 1.00 34.66 144 LYS B CA 1
ATOM 2347 C C . LYS B 1 166 ? 5.025 3.893 2.828 1.00 33.63 144 LYS B C 1
ATOM 2348 O O . LYS B 1 166 ? 5.440 5.024 2.565 1.00 32.65 144 LYS B O 1
ATOM 2354 N N . TYR B 1 167 ? 5.240 2.862 2.023 1.00 32.81 145 TYR B N 1
ATOM 2355 C CA . TYR B 1 167 ? 6.054 3.050 0.829 1.00 32.08 145 TYR B CA 1
ATOM 2356 C C . TYR B 1 167 ? 5.402 2.651 -0.499 1.00 31.70 145 TYR B C 1
ATOM 2357 O O . TYR B 1 167 ? 4.411 1.923 -0.531 1.00 29.78 145 TYR B O 1
ATOM 2366 N N . LEU B 1 168 ? 5.986 3.152 -1.589 1.00 30.84 146 LEU B N 1
ATOM 2367 C CA . LEU B 1 168 ? 5.503 2.899 -2.943 1.00 30.46 146 LEU B CA 1
ATOM 2368 C C . LEU B 1 168 ? 6.390 1.956 -3.758 1.00 31.21 146 LEU B C 1
ATOM 2369 O O . LEU B 1 168 ? 6.051 1.601 -4.894 1.00 32.24 146 LEU B O 1
ATOM 2374 N N . ASP B 1 169 ? 7.536 1.578 -3.197 1.00 29.45 147 ASP B N 1
ATOM 2375 C CA . ASP B 1 169 ? 8.419 0.610 -3.839 1.00 30.31 147 ASP B CA 1
ATOM 2376 C C . ASP B 1 169 ? 9.430 0.076 -2.831 1.00 31.55 147 ASP B C 1
ATOM 2377 O O . ASP B 1 169 ? 9.621 0.661 -1.758 1.00 29.55 147 ASP B O 1
ATOM 2382 N N . ASN B 1 170 ? 10.057 -1.045 -3.172 1.00 30.99 148 ASN B N 1
ATOM 2383 C CA . ASN B 1 170 ? 10.996 -1.693 -2.278 1.00 32.73 148 ASN B CA 1
ATOM 2384 C C . ASN B 1 170 ? 12.296 -0.994 -1.952 1.00 32.56 148 ASN B C 1
ATOM 2385 O O . ASN B 1 170 ? 13.165 -1.581 -1.325 1.00 33.39 148 ASN B O 1
ATOM 2390 N N . ARG B 1 171 ? 12.444 0.254 -2.358 1.00 32.99 149 ARG B N 1
ATOM 2391 C CA . ARG B 1 171 ? 13.663 0.964 -2.016 1.00 33.61 149 ARG B CA 1
ATOM 2392 C C . ARG B 1 171 ? 13.322 1.918 -0.888 1.00 33.24 149 ARG B C 1
ATOM 2393 O O . ARG B 1 171 ? 14.180 2.653 -0.409 1.00 35.14 149 ARG B O 1
ATOM 2401 N N . ARG B 1 172 ? 12.058 1.889 -0.471 1.00 32.93 150 ARG B N 1
ATOM 2402 C CA . ARG B 1 172 ? 11.550 2.736 0.610 1.00 33.88 150 ARG B CA 1
ATOM 2403 C C . ARG B 1 172 ? 12.202 4.110 0.628 1.00 33.33 150 ARG B C 1
ATOM 2404 O O . ARG B 1 172 ? 12.746 4.540 1.644 1.00 33.46 150 ARG B O 1
ATOM 2412 N N . ILE B 1 173 ? 12.134 4.792 -0.508 1.00 31.80 151 ILE B N 1
ATOM 2413 C CA . ILE B 1 173 ? 12.749 6.098 -0.675 1.00 31.05 151 ILE B CA 1
ATOM 2414 C C . ILE B 1 173 ? 12.379 7.128 0.396 1.00 30.14 151 ILE B C 1
ATOM 2415 O O . ILE B 1 173 ? 13.261 7.739 1.007 1.00 30.48 151 ILE B O 1
ATOM 2420 N N . VAL B 1 174 ? 11.082 7.309 0.624 1.00 30.53 152 VAL B N 1
ATOM 2421 C CA . VAL B 1 174 ? 10.582 8.250 1.625 1.00 29.13 152 VAL B CA 1
ATOM 2422 C C . VAL B 1 174 ? 9.204 7.755 2.041 1.00 31.18 152 VAL B C 1
ATOM 2423 O O . VAL B 1 174 ? 8.566 7.015 1.285 1.00 31.19 152 VAL B O 1
ATOM 2427 N N . GLU B 1 175 ? 8.751 8.143 3.235 1.00 31.08 153 GLU B N 1
ATOM 2428 C CA . GLU B 1 175 ? 7.453 7.710 3.723 1.00 30.85 153 GLU B CA 1
ATOM 2429 C C . GLU B 1 175 ? 6.270 8.472 3.130 1.00 30.45 153 GLU B C 1
ATOM 2430 O O . GLU B 1 175 ? 6.365 9.658 2.809 1.00 31.14 153 GLU B O 1
ATOM 2436 N N . ILE B 1 176 ? 5.159 7.757 2.975 1.00 29.01 154 ILE B N 1
ATOM 2437 C CA . ILE B 1 176 ? 3.919 8.329 2.483 1.00 26.41 154 ILE B CA 1
ATOM 2438 C C . ILE B 1 176 ? 3.053 8.463 3.733 1.00 26.26 154 ILE B C 1
ATOM 2439 O O . ILE B 1 176 ? 2.693 7.465 4.349 1.00 26.44 154 ILE B O 1
ATOM 2444 N N . HIS B 1 177 ? 2.745 9.695 4.120 1.00 25.54 155 HIS B N 1
ATOM 2445 C CA . HIS B 1 177 ? 1.914 9.932 5.290 1.00 24.56 155 HIS B CA 1
ATOM 2446 C C . HIS B 1 177 ? 0.429 10.040 4.958 1.00 25.28 155 HIS B C 1
ATOM 2447 O O . HIS B 1 177 ? 0.053 10.458 3.857 1.00 24.84 155 HIS B O 1
ATOM 2454 N N . GLN B 1 178 ? -0.412 9.664 5.918 1.00 25.44 156 GLN B N 1
ATOM 2455 C CA . GLN B 1 178 ? -1.853 9.727 5.735 1.00 25.86 156 GLN B CA 1
ATOM 2456 C C . GLN B 1 178 ? -2.477 10.616 6.794 1.00 27.19 156 GLN B C 1
ATOM 2457 O O . GLN B 1 178 ? -2.137 10.541 7.967 1.00 27.59 156 GLN B O 1
ATOM 2463 N N . ALA B 1 179 ? -3.384 11.482 6.369 1.00 29.80 157 ALA B N 1
ATOM 2464 C CA . ALA B 1 179 ? -4.058 12.384 7.286 1.00 30.65 157 ALA B CA 1
ATOM 2465 C C . ALA B 1 179 ? -5.496 12.440 6.847 1.00 31.58 157 ALA B C 1
ATOM 2466 O O . ALA B 1 179 ? -5.771 12.524 5.656 1.00 33.66 157 ALA B O 1
ATOM 2468 N N . TRP B 1 180 ? -6.412 12.402 7.806 1.00 32.35 158 TRP B N 1
ATOM 2469 C CA . TRP B 1 180 ? -7.830 12.458 7.488 1.00 32.10 158 TRP B CA 1
ATOM 2470 C C . TRP B 1 180 ? -8.393 13.830 7.725 1.00 32.78 158 TRP B C 1
ATOM 2471 O O . TRP B 1 180 ? -9.599 14.031 7.608 1.00 35.51 158 TRP B O 1
ATOM 2482 N N . THR B 1 181 ? -7.527 14.775 8.066 1.00 33.32 159 THR B N 1
ATOM 2483 C CA . THR B 1 181 ? -7.977 16.122 8.339 1.00 33.35 159 THR B CA 1
ATOM 2484 C C . THR B 1 181 ? -6.931 17.176 7.967 1.00 33.92 159 THR B C 1
ATOM 2485 O O . THR B 1 181 ? -5.718 16.923 8.002 1.00 31.84 159 THR B O 1
ATOM 2489 N N . VAL B 1 182 ? -7.409 18.357 7.592 1.00 35.05 160 VAL B N 1
ATOM 2490 C CA . VAL B 1 182 ? -6.500 19.430 7.216 1.00 37.01 160 VAL B CA 1
ATOM 2491 C C . VAL B 1 182 ? -5.607 19.767 8.401 1.00 37.04 160 VAL B C 1
ATOM 2492 O O . VAL B 1 182 ? -4.404 19.974 8.248 1.00 38.30 160 VAL B O 1
ATOM 2496 N N . GLU B 1 183 ? -6.193 19.820 9.587 1.00 36.96 161 GLU B N 1
ATOM 2497 C CA . GLU B 1 183 ? -5.424 20.123 10.771 1.00 37.91 161 GLU B CA 1
ATOM 2498 C C . GLU B 1 183 ? -4.400 19.016 10.996 1.00 37.62 161 GLU B C 1
ATOM 2499 O O . GLU B 1 183 ? -3.269 19.270 11.407 1.00 37.43 161 GLU B O 1
ATOM 2505 N N . GLU B 1 184 ? -4.803 17.782 10.728 1.00 37.50 162 GLU B N 1
ATOM 2506 C CA . GLU B 1 184 ? -3.918 16.637 10.894 1.00 37.20 162 GLU B CA 1
ATOM 2507 C C . GLU B 1 184 ? -2.769 16.721 9.887 1.00 36.54 162 GLU B C 1
ATOM 2508 O O . GLU B 1 184 ? -1.620 16.416 10.205 1.00 35.21 162 GLU B O 1
ATOM 2514 N N . ALA B 1 185 ? -3.099 17.149 8.671 1.00 35.51 163 ALA B N 1
ATOM 2515 C CA . ALA B 1 185 ? -2.143 17.281 7.578 1.00 34.91 163 ALA B CA 1
ATOM 2516 C C . ALA B 1 185 ? -1.006 18.263 7.856 1.00 35.68 163 ALA B C 1
ATOM 2517 O O . ALA B 1 185 ? 0.176 17.933 7.716 1.00 33.15 163 ALA B O 1
ATOM 2519 N N . VAL B 1 186 ? -1.381 19.481 8.224 1.00 36.60 164 VAL B N 1
ATOM 2520 C CA . VAL B 1 186 ? -0.414 20.520 8.507 1.00 38.24 164 VAL B CA 1
ATOM 2521 C C . VAL B 1 186 ? 0.436 20.084 9.684 1.00 39.83 164 VAL B C 1
ATOM 2522 O O . VAL B 1 186 ? 1.642 20.323 9.724 1.00 40.65 164 VAL B O 1
ATOM 2526 N N . GLN B 1 187 ? -0.216 19.439 10.640 1.00 39.82 165 GLN B N 1
ATOM 2527 C CA . GLN B 1 187 ? 0.438 18.933 11.834 1.00 39.60 165 GLN B CA 1
ATOM 2528 C C . GLN B 1 187 ? 1.619 18.056 11.412 1.00 38.00 165 GLN B C 1
ATOM 2529 O O . GLN B 1 187 ? 2.719 18.170 11.944 1.00 36.00 165 GLN B O 1
ATOM 2535 N N . ILE B 1 188 ? 1.362 17.186 10.437 1.00 37.53 166 ILE B N 1
ATOM 2536 C CA . ILE B 1 188 ? 2.361 16.272 9.900 1.00 35.60 166 ILE B CA 1
ATOM 2537 C C . ILE B 1 188 ? 3.456 17.074 9.208 1.00 35.92 166 ILE B C 1
ATOM 2538 O O . ILE B 1 188 ? 4.636 16.732 9.317 1.00 35.14 166 ILE B O 1
ATOM 2543 N N . ILE B 1 189 ? 3.079 18.143 8.511 1.00 36.94 167 ILE B N 1
ATOM 2544 C CA . ILE B 1 189 ? 4.077 18.970 7.837 1.00 40.13 167 ILE B CA 1
ATOM 2545 C C . ILE B 1 189 ? 5.013 19.624 8.842 1.00 42.65 167 ILE B C 1
ATOM 2546 O O . ILE B 1 189 ? 6.214 19.701 8.623 1.00 42.76 167 ILE B O 1
ATOM 2551 N N . GLU B 1 190 ? 4.447 20.107 9.939 1.00 46.41 168 GLU B N 1
ATOM 2552 C CA . GLU B 1 190 ? 5.236 20.742 10.977 1.00 50.13 168 GLU B CA 1
ATOM 2553 C C . GLU B 1 190 ? 6.149 19.681 11.575 1.00 51.55 168 GLU B C 1
ATOM 2554 O O . GLU B 1 190 ? 7.342 19.918 11.766 1.00 51.57 168 GLU B O 1
ATOM 2560 N N . GLN B 1 191 ? 5.594 18.504 11.851 1.00 53.83 169 GLN B N 1
ATOM 2561 C CA . GLN B 1 191 ? 6.373 17.410 12.425 1.00 56.44 169 GLN B CA 1
ATOM 2562 C C . GLN B 1 191 ? 7.478 16.997 11.447 1.00 57.32 169 GLN B C 1
ATOM 2563 O O . GLN B 1 191 ? 8.383 16.244 11.803 1.00 56.85 169 GLN B O 1
ATOM 2569 N N . ILE B 1 192 ? 7.405 17.527 10.227 1.00 59.30 170 ILE B N 1
ATOM 2570 C CA . ILE B 1 192 ? 8.350 17.222 9.156 1.00 60.71 170 ILE B CA 1
ATOM 2571 C C . ILE B 1 192 ? 8.099 15.797 8.667 1.00 62.01 170 ILE B C 1
ATOM 2572 O O . ILE B 1 192 ? 7.843 15.626 7.452 1.00 61.70 170 ILE B O 1
ATOM 2585 N N . LYS C 1 24 ? 31.448 6.002 -33.695 1.00 59.90 2 LYS C N 1
ATOM 2586 C CA . LYS C 1 24 ? 31.625 7.435 -33.483 1.00 54.61 2 LYS C CA 1
ATOM 2587 C C . LYS C 1 24 ? 30.349 8.103 -34.012 1.00 50.40 2 LYS C C 1
ATOM 2588 O O . LYS C 1 24 ? 29.894 7.809 -35.123 1.00 48.73 2 LYS C O 1
ATOM 2594 N N . LYS C 1 25 ? 29.775 8.998 -33.213 1.00 45.02 3 LYS C N 1
ATOM 2595 C CA . LYS C 1 25 ? 28.539 9.672 -33.596 1.00 40.48 3 LYS C CA 1
ATOM 2596 C C . LYS C 1 25 ? 28.700 11.116 -34.055 1.00 37.28 3 LYS C C 1
ATOM 2597 O O . LYS C 1 25 ? 29.241 11.951 -33.329 1.00 36.79 3 LYS C O 1
ATOM 2603 N N . VAL C 1 26 ? 28.227 11.415 -35.259 1.00 32.59 4 VAL C N 1
ATOM 2604 C CA . VAL C 1 26 ? 28.302 12.783 -35.722 1.00 30.82 4 VAL C CA 1
ATOM 2605 C C . VAL C 1 26 ? 26.887 13.316 -35.946 1.00 29.19 4 VAL C C 1
ATOM 2606 O O . VAL C 1 26 ? 26.023 12.640 -36.514 1.00 27.43 4 VAL C O 1
ATOM 2610 N N . VAL C 1 27 ? 26.646 14.518 -35.441 1.00 27.16 5 VAL C N 1
ATOM 2611 C CA . VAL C 1 27 ? 25.354 15.156 -35.611 1.00 24.45 5 VAL C CA 1
ATOM 2612 C C . VAL C 1 27 ? 25.527 16.195 -36.712 1.00 24.59 5 VAL C C 1
ATOM 2613 O O . VAL C 1 27 ? 26.521 16.919 -36.743 1.00 22.93 5 VAL C O 1
ATOM 2617 N N . VAL C 1 28 ? 24.567 16.230 -37.628 1.00 23.56 6 VAL C N 1
ATOM 2618 C CA . VAL C 1 28 ? 24.577 17.167 -38.743 1.00 23.74 6 VAL C CA 1
ATOM 2619 C C . VAL C 1 28 ? 23.376 18.089 -38.591 1.00 23.16 6 VAL C C 1
ATOM 2620 O O . VAL C 1 28 ? 22.271 17.619 -38.353 1.00 22.73 6 VAL C O 1
ATOM 2624 N N . VAL C 1 29 ? 23.600 19.396 -38.716 1.00 23.45 7 VAL C N 1
ATOM 2625 C CA . VAL C 1 29 ? 22.527 20.378 -38.609 1.00 22.34 7 VAL C CA 1
ATOM 2626 C C . VAL C 1 29 ? 22.541 21.310 -39.824 1.00 23.85 7 VAL C C 1
ATOM 2627 O O . VAL C 1 29 ? 23.587 21.507 -40.458 1.00 21.77 7 VAL C O 1
ATOM 2631 N N . GLY C 1 30 ? 21.375 21.869 -40.151 1.00 24.25 8 GLY C N 1
ATOM 2632 C CA . GLY C 1 30 ? 21.269 22.766 -41.291 1.00 24.79 8 GLY C CA 1
ATOM 2633 C C . GLY C 1 30 ? 19.852 23.233 -41.592 1.00 25.52 8 GLY C C 1
ATOM 2634 O O . GLY C 1 30 ? 18.921 22.942 -40.840 1.00 24.36 8 GLY C O 1
ATOM 2635 N N . TYR C 1 31 ? 19.689 23.963 -42.695 1.00 26.13 9 TYR C N 1
ATOM 2636 C CA . TYR C 1 31 ? 18.382 24.475 -43.112 1.00 27.13 9 TYR C CA 1
ATOM 2637 C C . TYR C 1 31 ? 17.312 23.392 -43.101 1.00 27.73 9 TYR C C 1
ATOM 2638 O O . TYR C 1 31 ? 17.590 22.207 -43.316 1.00 28.44 9 TYR C O 1
ATOM 2647 N N . SER C 1 32 ? 16.084 23.810 -42.839 1.00 28.85 10 SER C N 1
ATOM 2648 C CA . SER C 1 32 ? 14.946 22.907 -42.896 1.00 31.02 10 SER C CA 1
ATOM 2649 C C . SER C 1 32 ? 14.180 23.469 -44.094 1.00 32.52 10 SER C C 1
ATOM 2650 O O . SER C 1 32 ? 14.679 24.362 -44.783 1.00 31.56 10 SER C O 1
ATOM 2653 N N . GLY C 1 33 ? 12.986 22.960 -44.359 1.00 34.97 11 GLY C N 1
ATOM 2654 C CA . GLY C 1 33 ? 12.236 23.470 -45.492 1.00 38.12 11 GLY C CA 1
ATOM 2655 C C . GLY C 1 33 ? 12.256 22.533 -46.683 1.00 41.06 11 GLY C C 1
ATOM 2656 O O . GLY C 1 33 ? 12.972 21.529 -46.662 1.00 40.90 11 GLY C O 1
ATOM 2657 N N . PRO C 1 34 ? 11.491 22.832 -47.746 1.00 43.88 12 PRO C N 1
ATOM 2658 C CA . PRO C 1 34 ? 11.482 21.947 -48.914 1.00 45.28 12 PRO C CA 1
ATOM 2659 C C . PRO C 1 34 ? 12.839 21.707 -49.583 1.00 46.68 12 PRO C C 1
ATOM 2660 O O . PRO C 1 34 ? 13.579 22.631 -49.927 1.00 46.43 12 PRO C O 1
ATOM 2664 N N . VAL C 1 35 ? 13.130 20.424 -49.743 1.00 48.64 13 VAL C N 1
ATOM 2665 C CA . VAL C 1 35 ? 14.352 19.906 -50.334 1.00 50.31 13 VAL C CA 1
ATOM 2666 C C . VAL C 1 35 ? 14.574 20.357 -51.790 1.00 51.99 13 VAL C C 1
ATOM 2667 O O . VAL C 1 35 ? 15.710 20.503 -52.241 1.00 51.51 13 VAL C O 1
ATOM 2671 N N . ASN C 1 36 ? 13.482 20.581 -52.515 1.00 54.15 14 ASN C N 1
ATOM 2672 C CA . ASN C 1 36 ? 13.558 20.992 -53.916 1.00 55.75 14 ASN C CA 1
ATOM 2673 C C . ASN C 1 36 ? 13.603 22.502 -54.195 1.00 56.07 14 ASN C C 1
ATOM 2674 O O . ASN C 1 36 ? 13.596 22.916 -55.353 1.00 55.85 14 ASN C O 1
ATOM 2679 N N . LYS C 1 37 ? 13.675 23.330 -53.161 1.00 55.89 15 LYS C N 1
ATOM 2680 C CA . LYS C 1 37 ? 13.710 24.775 -53.380 1.00 55.71 15 LYS C CA 1
ATOM 2681 C C . LYS C 1 37 ? 14.870 25.432 -52.630 1.00 54.67 15 LYS C C 1
ATOM 2682 O O . LYS C 1 37 ? 15.498 24.807 -51.772 1.00 55.47 15 LYS C O 1
ATOM 2688 N N . SER C 1 38 ? 15.172 26.683 -52.961 1.00 52.57 16 SER C N 1
ATOM 2689 C CA . SER C 1 38 ? 16.259 27.392 -52.289 1.00 50.91 16 SER C CA 1
ATOM 2690 C C . SER C 1 38 ? 15.906 27.627 -50.816 1.00 49.30 16 SER C C 1
ATOM 2691 O O . SER C 1 38 ? 14.733 27.645 -50.439 1.00 49.17 16 SER C O 1
ATOM 2694 N N . PRO C 1 39 ? 16.920 27.779 -49.956 1.00 48.01 17 PRO C N 1
ATOM 2695 C CA . PRO C 1 39 ? 18.348 27.741 -50.272 1.00 47.26 17 PRO C CA 1
ATOM 2696 C C . PRO C 1 39 ? 18.938 26.333 -50.130 1.00 47.47 17 PRO C C 1
ATOM 2697 O O . PRO C 1 39 ? 20.138 26.139 -50.318 1.00 47.05 17 PRO C O 1
ATOM 2701 N N . VAL C 1 40 ? 18.094 25.356 -49.807 1.00 47.47 18 VAL C N 1
ATOM 2702 C CA . VAL C 1 40 ? 18.562 23.985 -49.626 1.00 48.23 18 VAL C CA 1
ATOM 2703 C C . VAL C 1 40 ? 18.811 23.202 -50.927 1.00 48.61 18 VAL C C 1
ATOM 2704 O O . VAL C 1 40 ? 19.657 22.299 -50.949 1.00 48.34 18 VAL C O 1
ATOM 2708 N N . SER C 1 41 ? 18.120 23.556 -52.014 1.00 47.86 19 SER C N 1
ATOM 2709 C CA . SER C 1 41 ? 18.324 22.858 -53.287 1.00 47.38 19 SER C CA 1
ATOM 2710 C C . SER C 1 41 ? 19.752 23.041 -53.827 1.00 47.14 19 SER C C 1
ATOM 2711 O O . SER C 1 41 ? 20.337 22.103 -54.356 1.00 46.71 19 SER C O 1
ATOM 2714 N N . GLU C 1 42 ? 20.316 24.240 -53.691 1.00 47.40 20 GLU C N 1
ATOM 2715 C CA . GLU C 1 42 ? 21.679 24.489 -54.173 1.00 47.51 20 GLU C CA 1
ATOM 2716 C C . GLU C 1 42 ? 22.702 23.697 -53.371 1.00 46.73 20 GLU C C 1
ATOM 2717 O O . GLU C 1 42 ? 23.845 23.555 -53.792 1.00 46.51 20 GLU C O 1
ATOM 2723 N N . LEU C 1 43 ? 22.281 23.180 -52.221 1.00 45.70 21 LEU C N 1
ATOM 2724 C CA . LEU C 1 43 ? 23.166 22.410 -51.347 1.00 44.80 21 LEU C CA 1
ATOM 2725 C C . LEU C 1 43 ? 22.987 20.894 -51.468 1.00 44.71 21 LEU C C 1
ATOM 2726 O O . LEU C 1 43 ? 23.441 20.145 -50.610 1.00 45.08 21 LEU C O 1
ATOM 2731 N N . ARG C 1 44 ? 22.341 20.438 -52.533 1.00 44.72 22 ARG C N 1
ATOM 2732 C CA . ARG C 1 44 ? 22.094 19.014 -52.695 1.00 44.65 22 ARG C CA 1
ATOM 2733 C C . ARG C 1 44 ? 23.327 18.133 -52.787 1.00 43.69 22 ARG C C 1
ATOM 2734 O O . ARG C 1 44 ? 23.466 17.190 -52.013 1.00 43.78 22 ARG C O 1
ATOM 2742 N N . ASP C 1 45 ? 24.213 18.421 -53.733 1.00 42.40 23 ASP C N 1
ATOM 2743 C CA . ASP C 1 45 ? 25.413 17.614 -53.905 1.00 40.83 23 ASP C CA 1
ATOM 2744 C C . ASP C 1 45 ? 26.268 17.550 -52.654 1.00 40.54 23 ASP C C 1
ATOM 2745 O O . ASP C 1 45 ? 26.751 16.483 -52.278 1.00 40.73 23 ASP C O 1
ATOM 2750 N N . ILE C 1 46 ? 26.475 18.690 -52.017 1.00 38.73 24 ILE C N 1
ATOM 2751 C CA . ILE C 1 46 ? 27.266 18.734 -50.799 1.00 38.38 24 ILE C CA 1
ATOM 2752 C C . ILE C 1 46 ? 26.611 17.872 -49.711 1.00 37.35 24 ILE C C 1
ATOM 2753 O O . ILE C 1 46 ? 27.282 17.100 -49.024 1.00 37.19 24 ILE C O 1
ATOM 2758 N N . CYS C 1 47 ? 25.296 18.010 -49.563 1.00 35.40 25 CYS C N 1
ATOM 2759 C CA . CYS C 1 47 ? 24.539 17.250 -48.571 1.00 34.00 25 CYS C CA 1
ATOM 2760 C C . CYS C 1 47 ? 24.620 15.749 -48.796 1.00 33.20 25 CYS C C 1
ATOM 2761 O O . CYS C 1 47 ? 24.780 14.977 -47.854 1.00 32.66 25 CYS C O 1
ATOM 2764 N N . LEU C 1 48 ? 24.482 15.336 -50.051 1.00 33.53 26 LEU C N 1
ATOM 2765 C CA . LEU C 1 48 ? 24.532 13.920 -50.392 1.00 31.92 26 LEU C CA 1
ATOM 2766 C C . LEU C 1 48 ? 25.936 13.372 -50.227 1.00 31.70 26 LEU C C 1
ATOM 2767 O O . LEU C 1 48 ? 26.126 12.237 -49.788 1.00 32.49 26 LEU C O 1
ATOM 2772 N N . GLU C 1 49 ? 26.925 14.179 -50.581 1.00 30.48 27 GLU C N 1
ATOM 2773 C CA . GLU C 1 49 ? 28.310 13.747 -50.462 1.00 30.82 27 GLU C CA 1
ATOM 2774 C C . GLU C 1 49 ? 28.644 13.552 -48.983 1.00 30.26 27 GLU C C 1
ATOM 2775 O O . GLU C 1 49 ? 29.300 12.574 -48.611 1.00 28.99 27 GLU C O 1
ATOM 2781 N N . LEU C 1 50 ? 28.183 14.485 -48.148 1.00 29.16 28 LEU C N 1
ATOM 2782 C CA . LEU C 1 50 ? 28.439 14.425 -46.715 1.00 29.12 28 LEU C CA 1
ATOM 2783 C C . LEU C 1 50 ? 27.850 13.154 -46.119 1.00 28.43 28 LEU C C 1
ATOM 2784 O O . LEU C 1 50 ? 28.518 12.445 -45.366 1.00 27.30 28 LEU C O 1
ATOM 2789 N N . GLY C 1 51 ? 26.596 12.882 -46.480 1.00 28.53 29 GLY C N 1
ATOM 2790 C CA . GLY C 1 51 ? 25.884 11.714 -45.991 1.00 28.00 29 GLY C CA 1
ATOM 2791 C C . GLY C 1 51 ? 26.526 10.392 -46.372 1.00 28.69 29 GLY C C 1
ATOM 2792 O O . GLY C 1 51 ? 26.706 9.515 -45.520 1.00 28.42 29 GLY C O 1
ATOM 2793 N N . ARG C 1 52 ? 26.846 10.238 -47.655 1.00 26.74 30 ARG C N 1
ATOM 2794 C CA . ARG C 1 52 ? 27.473 9.022 -48.156 1.00 26.08 30 ARG C CA 1
ATOM 2795 C C . ARG C 1 52 ? 28.844 8.801 -47.527 1.00 27.69 30 ARG C C 1
ATOM 2796 O O . ARG C 1 52 ? 29.188 7.690 -47.113 1.00 28.04 30 ARG C O 1
ATOM 2804 N N . THR C 1 53 ? 29.629 9.867 -47.466 1.00 27.57 31 THR C N 1
ATOM 2805 C CA . THR C 1 53 ? 30.965 9.788 -46.911 1.00 27.89 31 THR C CA 1
ATOM 2806 C C . THR C 1 53 ? 30.963 9.376 -45.444 1.00 28.02 31 THR C C 1
ATOM 2807 O O . THR C 1 53 ? 31.834 8.614 -45.009 1.00 28.53 31 THR C O 1
ATOM 2811 N N . LEU C 1 54 ? 30.002 9.889 -44.674 1.00 26.76 32 LEU C N 1
ATOM 2812 C CA . LEU C 1 54 ? 29.925 9.540 -43.257 1.00 25.02 32 LEU C CA 1
ATOM 2813 C C . LEU C 1 54 ? 29.588 8.059 -43.133 1.00 25.73 32 LEU C C 1
ATOM 2814 O O . LEU C 1 54 ? 30.195 7.344 -42.344 1.00 24.61 32 LEU C O 1
ATOM 2819 N N . ALA C 1 55 ? 28.631 7.609 -43.939 1.00 26.53 33 ALA C N 1
ATOM 2820 C CA . ALA C 1 55 ? 28.217 6.214 -43.968 1.00 26.72 33 ALA C CA 1
ATOM 2821 C C . ALA C 1 55 ? 29.415 5.326 -44.326 1.00 27.75 33 ALA C C 1
ATOM 2822 O O . ALA C 1 55 ? 29.712 4.354 -43.626 1.00 27.84 33 ALA C O 1
ATOM 2824 N N . LYS C 1 56 ? 30.103 5.661 -45.418 1.00 28.41 34 LYS C N 1
ATOM 2825 C CA . LYS C 1 56 ? 31.262 4.880 -45.862 1.00 30.11 34 LYS C CA 1
ATOM 2826 C C . LYS C 1 56 ? 32.333 4.757 -44.779 1.00 31.27 34 LYS C C 1
ATOM 2827 O O . LYS C 1 56 ? 33.009 3.732 -44.668 1.00 31.60 34 LYS C O 1
ATOM 2833 N N . LYS C 1 57 ? 32.505 5.820 -44.003 1.00 31.11 35 LYS C N 1
ATOM 2834 C CA . LYS C 1 57 ? 33.503 5.849 -42.939 1.00 30.62 35 LYS C CA 1
ATOM 2835 C C . LYS C 1 57 ? 33.026 5.123 -41.688 1.00 30.43 35 LYS C C 1
ATOM 2836 O O . LYS C 1 57 ? 33.766 5.028 -40.715 1.00 29.72 35 LYS C O 1
ATOM 2842 N N . GLY C 1 58 ? 31.786 4.638 -41.705 1.00 29.93 36 GLY C N 1
ATOM 2843 C CA . GLY C 1 58 ? 31.248 3.925 -40.557 1.00 29.45 36 GLY C CA 1
ATOM 2844 C C . GLY C 1 58 ? 30.726 4.741 -39.381 1.00 30.30 36 GLY C C 1
ATOM 2845 O O . GLY C 1 58 ? 30.550 4.206 -38.293 1.00 29.97 36 GLY C O 1
ATOM 2846 N N . TYR C 1 59 ? 30.469 6.027 -39.585 1.00 30.14 37 TYR C N 1
ATOM 2847 C CA . TYR C 1 59 ? 29.967 6.858 -38.497 1.00 31.24 37 TYR C CA 1
ATOM 2848 C C . TYR C 1 59 ? 28.448 6.734 -38.373 1.00 29.60 37 TYR C C 1
ATOM 2849 O O . TYR C 1 59 ? 27.754 6.514 -39.362 1.00 28.52 37 TYR C O 1
ATOM 2858 N N . LEU C 1 60 ? 27.944 6.849 -37.148 1.00 27.37 38 LEU C N 1
ATOM 2859 C CA . LEU C 1 60 ? 26.510 6.789 -36.895 1.00 26.63 38 LEU C CA 1
ATOM 2860 C C . LEU C 1 60 ? 26.035 8.243 -36.965 1.00 26.22 38 LEU C C 1
ATOM 2861 O O . LEU C 1 60 ? 26.517 9.102 -36.216 1.00 27.90 38 LEU C O 1
ATOM 2866 N N . VAL C 1 61 ? 25.105 8.521 -37.874 1.00 24.59 39 VAL C N 1
ATOM 2867 C CA . VAL C 1 61 ? 24.615 9.881 -38.072 1.00 22.81 39 VAL C CA 1
ATOM 2868 C C . VAL C 1 61 ? 23.297 10.219 -37.391 1.00 22.76 39 VAL C C 1
ATOM 2869 O O . VAL C 1 61 ? 22.333 9.450 -37.426 1.00 23.70 39 VAL C O 1
ATOM 2873 N N . PHE C 1 62 ? 23.280 11.386 -36.753 1.00 22.44 40 PHE C N 1
ATOM 2874 C CA . PHE C 1 62 ? 22.111 11.902 -36.052 1.00 22.56 40 PHE C CA 1
ATOM 2875 C C . PHE C 1 62 ? 21.760 13.282 -36.609 1.00 23.93 40 PHE C C 1
ATOM 2876 O O . PHE C 1 62 ? 22.650 14.054 -36.977 1.00 22.83 40 PHE C O 1
ATOM 2884 N N . ASN C 1 63 ? 20.465 13.584 -36.678 1.00 24.19 41 ASN C N 1
ATOM 2885 C CA . ASN C 1 63 ? 20.015 14.892 -37.131 1.00 23.81 41 ASN C CA 1
ATOM 2886 C C . ASN C 1 63 ? 18.604 15.181 -36.640 1.00 24.10 41 ASN C C 1
ATOM 2887 O O . ASN C 1 63 ? 17.952 14.300 -36.084 1.00 21.78 41 ASN C O 1
ATOM 2892 N N . GLY C 1 64 ? 18.161 16.427 -36.836 1.00 25.63 42 GLY C N 1
ATOM 2893 C CA . GLY C 1 64 ? 16.837 16.856 -36.407 1.00 25.97 42 GLY C CA 1
ATOM 2894 C C . GLY C 1 64 ? 15.632 16.191 -37.064 1.00 27.86 42 GLY C C 1
ATOM 2895 O O . GLY C 1 64 ? 14.497 16.613 -36.840 1.00 27.73 42 GLY C O 1
ATOM 2896 N N . GLY C 1 65 ? 15.878 15.180 -37.895 1.00 29.19 43 GLY C N 1
ATOM 2897 C CA . GLY C 1 65 ? 14.806 14.424 -38.531 1.00 31.75 43 GLY C CA 1
ATOM 2898 C C . GLY C 1 65 ? 13.808 15.026 -39.520 1.00 32.81 43 GLY C C 1
ATOM 2899 O O . GLY C 1 65 ? 13.031 14.281 -40.110 1.00 32.89 43 GLY C O 1
ATOM 2900 N N . ARG C 1 66 ? 13.800 16.339 -39.717 1.00 34.35 44 ARG C N 1
ATOM 2901 C CA . ARG C 1 66 ? 12.849 16.960 -40.646 1.00 35.61 44 ARG C CA 1
ATOM 2902 C C . ARG C 1 66 ? 13.299 16.883 -42.112 1.00 35.98 44 ARG C C 1
ATOM 2903 O O . ARG C 1 66 ? 13.929 15.919 -42.546 1.00 35.71 44 ARG C O 1
ATOM 2911 N N . ASP C 1 67 ? 12.963 17.924 -42.871 1.00 35.34 45 ASP C N 1
ATOM 2912 C CA . ASP C 1 67 ? 13.326 17.991 -44.283 1.00 35.54 45 ASP C CA 1
ATOM 2913 C C . ASP C 1 67 ? 14.627 18.771 -44.501 1.00 34.25 45 ASP C C 1
ATOM 2914 O O . ASP C 1 67 ? 15.552 18.679 -43.690 1.00 35.21 45 ASP C O 1
ATOM 2919 N N . GLY C 1 68 ? 14.701 19.518 -45.601 1.00 33.74 46 GLY C N 1
ATOM 2920 C CA . GLY C 1 68 ? 15.887 20.309 -45.912 1.00 33.13 46 GLY C CA 1
ATOM 2921 C C . GLY C 1 68 ? 17.198 19.546 -45.938 1.00 32.24 46 GLY C C 1
ATOM 2922 O O . GLY C 1 68 ? 17.278 18.448 -46.477 1.00 32.08 46 GLY C O 1
ATOM 2923 N N . VAL C 1 69 ? 18.236 20.146 -45.366 1.00 33.08 47 VAL C N 1
ATOM 2924 C CA . VAL C 1 69 ? 19.554 19.532 -45.294 1.00 32.96 47 VAL C CA 1
ATOM 2925 C C . VAL C 1 69 ? 19.471 18.181 -44.575 1.00 33.55 47 VAL C C 1
ATOM 2926 O O . VAL C 1 69 ? 20.115 17.213 -44.976 1.0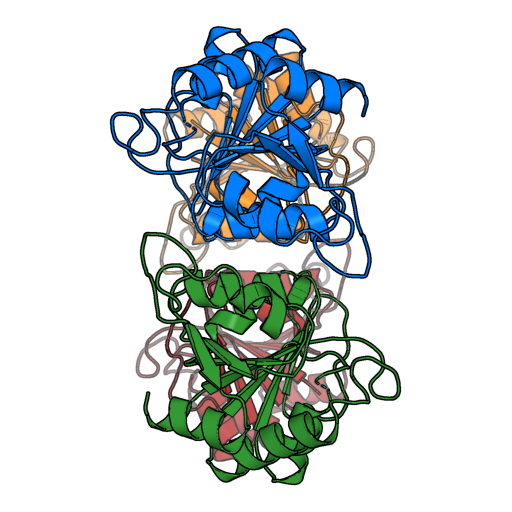0 33.40 47 VAL C O 1
ATOM 2938 N N . GLU C 1 71 ? 17.086 15.981 -44.528 1.00 33.96 49 GLU C N 1
ATOM 2939 C CA . GLU C 1 71 ? 16.591 14.948 -45.424 1.00 34.13 49 GLU C CA 1
ATOM 2940 C C . GLU C 1 71 ? 17.656 14.454 -46.405 1.00 32.89 49 GLU C C 1
ATOM 2941 O O . GLU C 1 71 ? 17.837 13.249 -46.577 1.00 31.35 49 GLU C O 1
ATOM 2947 N N . LEU C 1 72 ? 18.354 15.395 -47.036 1.00 31.51 50 LEU C N 1
ATOM 2948 C CA . LEU C 1 72 ? 19.375 15.072 -48.018 1.00 32.08 50 LEU C CA 1
ATOM 2949 C C . LEU C 1 72 ? 20.564 14.310 -47.454 1.00 31.89 50 LEU C C 1
ATOM 2950 O O . LEU C 1 72 ? 21.059 13.370 -48.087 1.00 30.55 50 LEU C O 1
ATOM 2955 N N . VAL C 1 73 ? 21.015 14.708 -46.268 1.00 30.23 51 VAL C N 1
ATOM 2956 C CA . VAL C 1 73 ? 22.131 14.027 -45.647 1.00 29.28 51 VAL C CA 1
ATOM 2957 C C . VAL C 1 73 ? 21.667 12.617 -45.299 1.00 29.34 51 VAL C C 1
ATOM 2958 O O . VAL C 1 73 ? 22.411 11.658 -45.481 1.00 30.92 51 VAL C O 1
ATOM 2962 N N . SER C 1 74 ? 20.425 12.483 -44.837 1.00 27.80 52 SER C N 1
ATOM 2963 C CA . SER C 1 74 ? 19.877 11.168 -44.482 1.00 27.62 52 SER C CA 1
ATOM 2964 C C . SER C 1 74 ? 19.859 10.264 -45.718 1.00 29.05 52 SER C C 1
ATOM 2965 O O . SER C 1 74 ? 20.299 9.109 -45.655 1.00 29.57 52 SER C O 1
ATOM 2968 N N . GLN C 1 75 ? 19.331 10.793 -46.824 1.00 28.86 53 GLN C N 1
ATOM 2969 C CA . GLN C 1 75 ? 19.247 10.072 -48.083 1.00 30.41 53 GLN C CA 1
ATOM 2970 C C . GLN C 1 75 ? 20.646 9.561 -48.426 1.00 29.64 53 GLN C C 1
ATOM 2971 O O . GLN C 1 75 ? 20.826 8.398 -48.777 1.00 29.45 53 GLN C O 1
ATOM 2977 N N . GLY C 1 76 ? 21.636 10.437 -48.297 1.00 28.72 54 GLY C N 1
ATOM 2978 C CA . GLY C 1 76 ? 23.005 10.051 -48.592 1.00 30.45 54 GLY C CA 1
ATOM 2979 C C . GLY C 1 76 ? 23.532 8.936 -47.703 1.00 30.21 54 GLY C C 1
ATOM 2980 O O . GLY C 1 76 ? 24.269 8.063 -48.176 1.00 31.64 54 GLY C O 1
ATOM 2981 N N . VAL C 1 77 ? 23.169 8.957 -46.422 1.00 29.00 55 VAL C N 1
ATOM 2982 C CA . VAL C 1 77 ? 23.647 7.934 -45.506 1.00 29.56 55 VAL C CA 1
ATOM 2983 C C . VAL C 1 77 ? 22.990 6.597 -45.827 1.00 30.62 55 VAL C C 1
ATOM 2984 O O . VAL C 1 77 ? 23.661 5.563 -45.858 1.00 30.21 55 VAL C O 1
ATOM 2988 N N . ARG C 1 78 ? 21.688 6.625 -46.092 1.00 31.64 56 ARG C N 1
ATOM 2989 C CA . ARG C 1 78 ? 20.954 5.410 -46.414 1.00 31.64 56 ARG C CA 1
ATOM 2990 C C . ARG C 1 78 ? 21.406 4.847 -47.754 1.00 31.93 56 ARG C C 1
ATOM 2991 O O . ARG C 1 78 ? 21.540 3.634 -47.911 1.00 30.98 56 ARG C O 1
ATOM 2999 N N . GLU C 1 79 ? 21.650 5.733 -48.713 1.00 32.57 57 GLU C N 1
ATOM 3000 C CA . GLU C 1 79 ? 22.090 5.289 -50.020 1.00 33.60 57 GLU C CA 1
ATOM 3001 C C . GLU C 1 79 ? 23.326 4.422 -49.839 1.00 32.82 57 GLU C C 1
ATOM 3002 O O . GLU C 1 79 ? 23.382 3.336 -50.377 1.00 33.01 57 GLU C O 1
ATOM 3008 N N . ALA C 1 80 ? 24.282 4.877 -49.031 1.00 32.65 58 ALA C N 1
ATOM 3009 C CA . ALA C 1 80 ? 25.506 4.123 -48.794 1.00 31.71 58 ALA C CA 1
ATOM 3010 C C . ALA C 1 80 ? 25.365 2.992 -47.773 1.00 31.67 58 ALA C C 1
ATOM 3011 O O . ALA C 1 80 ? 26.358 2.363 -47.419 1.00 32.25 58 ALA C O 1
ATOM 3013 N N . GLY C 1 81 ? 24.145 2.737 -47.303 1.00 32.15 59 GLY C N 1
ATOM 3014 C CA . GLY C 1 81 ? 23.927 1.665 -46.348 1.00 31.87 59 GLY C CA 1
ATOM 3015 C C . GLY C 1 81 ? 24.299 1.976 -44.914 1.00 31.63 59 GLY C C 1
ATOM 3016 O O . GLY C 1 81 ? 24.457 1.059 -44.102 1.00 32.41 59 GLY C O 1
ATOM 3017 N N . GLY C 1 82 ? 24.453 3.254 -44.591 1.00 29.10 60 GLY C N 1
ATOM 3018 C CA . GLY C 1 82 ? 24.799 3.601 -43.231 1.00 27.17 60 GLY C CA 1
ATOM 3019 C C . GLY C 1 82 ? 23.525 3.773 -42.427 1.00 27.20 60 GLY C C 1
ATOM 3020 O O . GLY C 1 82 ? 22.421 3.674 -42.984 1.00 28.29 60 GLY C O 1
ATOM 3021 N N . THR C 1 83 ? 23.657 4.008 -41.122 1.00 25.84 61 THR C N 1
ATOM 3022 C CA . THR C 1 83 ? 22.488 4.213 -40.268 1.00 25.11 61 THR C CA 1
ATOM 3023 C C . THR C 1 83 ? 22.369 5.676 -39.870 1.00 25.07 61 THR C C 1
ATOM 3024 O O . THR C 1 83 ? 23.349 6.324 -39.512 1.00 26.25 61 THR C O 1
ATOM 3028 N N . VAL C 1 84 ? 21.160 6.203 -39.937 1.00 24.91 62 VAL C N 1
ATOM 3029 C CA . VAL C 1 84 ? 20.948 7.589 -39.569 1.00 24.36 62 VAL C CA 1
ATOM 3030 C C . VAL C 1 84 ? 19.738 7.683 -38.648 1.00 24.36 62 VAL C C 1
ATOM 3031 O O . VAL C 1 84 ? 18.658 7.184 -38.971 1.00 23.69 62 VAL C O 1
ATOM 3035 N N . VAL C 1 85 ? 19.935 8.309 -37.489 1.00 25.07 63 VAL C N 1
ATOM 3036 C CA . VAL C 1 85 ? 18.876 8.439 -36.486 1.00 24.92 63 VAL C CA 1
ATOM 3037 C C . VAL C 1 85 ? 18.327 9.849 -36.384 1.00 24.72 63 VAL C C 1
ATOM 3038 O O . VAL C 1 85 ? 19.095 10.803 -36.243 1.00 26.13 63 VAL C O 1
ATOM 3042 N N . GLY C 1 86 ? 17.001 9.976 -36.422 1.00 24.25 64 GLY C N 1
ATOM 3043 C CA . GLY C 1 86 ? 16.381 11.285 -36.321 1.00 22.58 64 GLY C CA 1
ATOM 3044 C C . GLY C 1 86 ? 15.779 11.557 -34.958 1.00 20.17 64 GLY C C 1
ATOM 3045 O O . GLY C 1 86 ? 15.124 10.699 -34.386 1.00 18.81 64 GLY C O 1
ATOM 3046 N N . ILE C 1 87 ? 16.014 12.757 -34.440 1.00 21.19 65 ILE C N 1
ATOM 3047 C CA . ILE C 1 87 ? 15.468 13.163 -33.154 1.00 21.88 65 ILE C CA 1
ATOM 3048 C C . ILE C 1 87 ? 14.418 14.191 -33.531 1.00 23.98 65 ILE C C 1
ATOM 3049 O O . ILE C 1 87 ? 14.743 15.295 -33.964 1.00 25.12 65 ILE C O 1
ATOM 3054 N N . LEU C 1 88 ? 13.156 13.819 -33.366 1.00 26.40 66 LEU C N 1
ATOM 3055 C CA . LEU C 1 88 ? 12.035 14.668 -33.754 1.00 30.90 66 LEU C CA 1
ATOM 3056 C C . LEU C 1 88 ? 11.336 15.559 -32.726 1.00 33.26 66 LEU C C 1
ATOM 3057 O O . LEU C 1 88 ? 11.205 15.209 -31.555 1.00 32.81 66 LEU C O 1
ATOM 3062 N N . PRO C 1 89 ? 10.860 16.735 -33.170 1.00 36.33 67 PRO C N 1
ATOM 3063 C CA . PRO C 1 89 ? 10.157 17.611 -32.237 1.00 39.31 67 PRO C CA 1
ATOM 3064 C C . PRO C 1 89 ? 8.732 17.034 -32.123 1.00 43.59 67 PRO C C 1
ATOM 3065 O O . PRO C 1 89 ? 8.320 16.206 -32.948 1.00 41.68 67 PRO C O 1
ATOM 3069 N N . ASP C 1 90 ? 8.014 17.472 -31.090 1.00 49.14 68 ASP C N 1
ATOM 3070 C CA . ASP C 1 90 ? 6.664 17.023 -30.759 1.00 55.60 68 ASP C CA 1
ATOM 3071 C C . ASP C 1 90 ? 5.936 16.130 -31.762 1.00 59.63 68 ASP C C 1
ATOM 3072 O O . ASP C 1 90 ? 6.155 14.915 -31.765 1.00 60.95 68 ASP C O 1
ATOM 3077 N N . GLU C 1 91 ? 5.074 16.718 -32.598 1.00 62.36 69 GLU C N 1
ATOM 3078 C CA . GLU C 1 91 ? 4.278 15.943 -33.554 1.00 65.45 69 GLU C CA 1
ATOM 3079 C C . GLU C 1 91 ? 4.779 15.866 -34.993 1.00 66.35 69 GLU C C 1
ATOM 3080 O O . GLU C 1 91 ? 4.027 16.157 -35.926 1.00 66.60 69 GLU C O 1
ATOM 3086 N N . GLU C 1 92 ? 6.031 15.468 -35.183 1.00 66.44 70 GLU C N 1
ATOM 3087 C CA . GLU C 1 92 ? 6.548 15.357 -36.533 1.00 65.88 70 GLU C CA 1
ATOM 3088 C C . GLU C 1 92 ? 6.745 13.905 -36.938 1.00 64.08 70 GLU C C 1
ATOM 3089 O O . GLU C 1 92 ? 6.995 13.039 -36.095 1.00 63.86 70 GLU C O 1
ATOM 3095 N N . ALA C 1 93 ? 6.625 13.652 -38.239 1.00 61.54 71 ALA C N 1
ATOM 3096 C CA . ALA C 1 93 ? 6.756 12.312 -38.803 1.00 58.74 71 ALA C CA 1
ATOM 3097 C C . ALA C 1 93 ? 8.190 11.912 -39.127 1.00 56.29 71 ALA C C 1
ATOM 3098 O O . ALA C 1 93 ? 8.586 10.775 -38.879 1.00 55.79 71 ALA C O 1
ATOM 3100 N N . GLY C 1 94 ? 8.958 12.833 -39.700 1.00 53.14 72 GLY C N 1
ATOM 3101 C CA . GLY C 1 94 ? 10.333 12.526 -40.053 1.00 49.70 72 GLY C CA 1
ATOM 3102 C C . GLY C 1 94 ? 10.485 12.311 -41.542 1.00 47.25 72 GLY C C 1
ATOM 3103 O O . GLY C 1 94 ? 9.543 11.897 -42.207 1.00 46.25 72 GLY C O 1
ATOM 3104 N N . ASN C 1 95 ? 11.660 12.605 -42.083 1.00 45.15 73 ASN C N 1
ATOM 3105 C CA . ASN C 1 95 ? 11.855 12.417 -43.502 1.00 42.77 73 ASN C CA 1
ATOM 3106 C C . ASN C 1 95 ? 11.862 10.912 -43.738 1.00 42.41 73 ASN C C 1
ATOM 3107 O O . ASN C 1 95 ? 12.209 10.138 -42.842 1.00 43.93 73 ASN C O 1
ATOM 3112 N N . PRO C 1 96 ? 11.463 10.472 -44.939 1.00 40.57 74 PRO C N 1
ATOM 3113 C CA . PRO C 1 96 ? 11.427 9.038 -45.251 1.00 39.50 74 PRO C CA 1
ATOM 3114 C C . PRO C 1 96 ? 12.745 8.237 -45.248 1.00 37.82 74 PRO C C 1
ATOM 3115 O O . PRO C 1 96 ? 12.713 7.021 -45.369 1.00 36.64 74 PRO C O 1
ATOM 3119 N N . TYR C 1 97 ? 13.896 8.882 -45.093 1.00 36.59 75 TYR C N 1
ATOM 3120 C CA . TYR C 1 97 ? 15.161 8.134 -45.128 1.00 36.68 75 TYR C CA 1
ATOM 3121 C C . TYR C 1 97 ? 15.722 7.762 -43.757 1.00 35.03 75 TYR C C 1
ATOM 3122 O O . TYR C 1 97 ? 16.837 7.249 -43.669 1.00 35.36 75 TYR C O 1
ATOM 3131 N N . LEU C 1 98 ? 14.968 8.009 -42.689 1.00 32.36 76 LEU C N 1
ATOM 3132 C CA . LEU C 1 98 ? 15.462 7.700 -41.340 1.00 30.60 76 LEU C CA 1
ATOM 3133 C C . LEU C 1 98 ? 15.541 6.210 -40.978 1.00 28.04 76 LEU C C 1
ATOM 3134 O O . LEU C 1 98 ? 14.553 5.493 -41.082 1.00 27.83 76 LEU C O 1
ATOM 3139 N N . SER C 1 99 ? 16.717 5.753 -40.544 1.00 26.76 77 SER C N 1
ATOM 3140 C CA . SER C 1 99 ? 16.882 4.348 -40.156 1.00 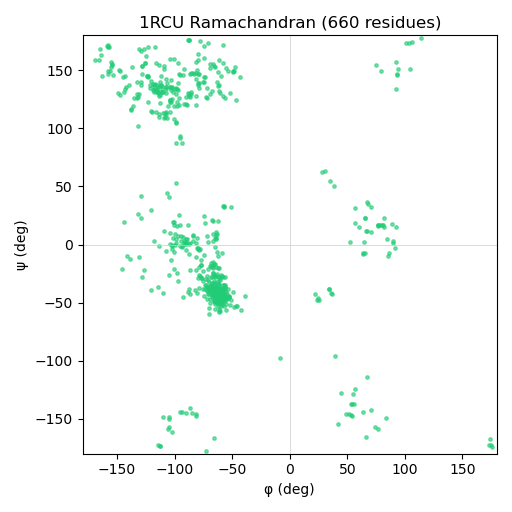26.53 77 SER C CA 1
ATOM 3141 C C . SER C 1 99 ? 16.044 4.153 -38.889 1.00 26.71 77 SER C C 1
ATOM 3142 O O . SER C 1 99 ? 15.470 3.085 -38.658 1.00 26.76 77 SER C O 1
ATOM 3145 N N . VAL C 1 100 ? 15.964 5.203 -38.080 1.00 25.15 78 VAL C N 1
ATOM 3146 C CA . VAL C 1 100 ? 15.171 5.181 -36.861 1.00 24.17 78 VAL C CA 1
ATOM 3147 C C . VAL C 1 100 ? 14.650 6.581 -36.581 1.00 24.76 78 VAL C C 1
ATOM 3148 O O . VAL C 1 100 ? 15.414 7.554 -36.585 1.00 24.99 78 VAL C O 1
ATOM 3152 N N . ALA C 1 101 ? 13.351 6.685 -36.327 1.00 23.34 79 ALA C N 1
ATOM 3153 C CA . ALA C 1 101 ? 12.741 7.976 -36.056 1.00 21.30 79 ALA C CA 1
ATOM 3154 C C . ALA C 1 101 ? 12.395 8.063 -34.569 1.00 20.77 79 ALA C C 1
ATOM 3155 O O . ALA C 1 101 ? 11.523 7.351 -34.093 1.00 20.64 79 ALA C O 1
ATOM 3157 N N . VAL C 1 102 ? 13.071 8.937 -33.831 1.00 20.90 80 VAL C N 1
ATOM 3158 C CA . VAL C 1 102 ? 12.812 9.044 -32.396 1.00 22.26 80 VAL C CA 1
ATOM 3159 C C . VAL C 1 102 ? 11.932 10.215 -31.986 1.00 23.20 80 VAL C C 1
ATOM 3160 O O . VAL C 1 102 ? 12.367 11.367 -32.014 1.00 23.71 80 VAL C O 1
ATOM 3164 N N . LYS C 1 103 ? 10.700 9.916 -31.587 1.00 24.35 81 LYS C N 1
ATOM 3165 C CA . LYS C 1 103 ? 9.783 10.962 -31.159 1.00 26.07 81 LYS C CA 1
ATOM 3166 C C . LYS C 1 103 ? 10.128 11.349 -29.719 1.00 25.79 81 LYS C C 1
ATOM 3167 O O . LYS C 1 103 ? 10.421 10.485 -28.894 1.00 27.09 81 LYS C O 1
ATOM 3173 N N . THR C 1 104 ? 10.092 12.647 -29.427 1.00 26.58 82 THR C N 1
ATOM 3174 C CA . THR C 1 104 ? 10.444 13.164 -28.105 1.00 26.14 82 THR C CA 1
ATOM 3175 C C . THR C 1 104 ? 9.295 13.814 -27.349 1.00 26.25 82 THR C C 1
ATOM 3176 O O . THR C 1 104 ? 9.207 13.698 -26.131 1.00 27.22 82 THR C O 1
ATOM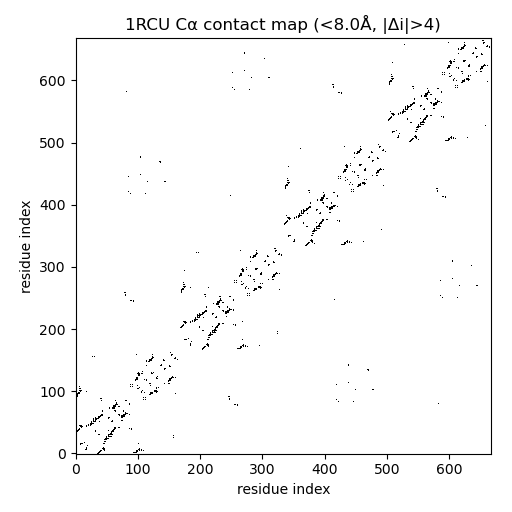 3180 N N . GLY C 1 105 ? 8.430 14.507 -28.079 1.00 25.75 83 GLY C N 1
ATOM 3181 C CA . GLY C 1 105 ? 7.319 15.208 -27.467 1.00 25.73 83 GLY C CA 1
ATOM 3182 C C . GLY C 1 105 ? 7.755 16.623 -27.098 1.00 28.03 83 GLY C C 1
ATOM 3183 O O . GLY C 1 105 ? 6.990 17.389 -26.518 1.00 29.15 83 GLY C O 1
ATOM 3184 N N . LEU C 1 106 ? 8.994 16.970 -27.446 1.00 28.31 84 LEU C N 1
ATOM 3185 C CA . LEU C 1 106 ? 9.563 18.279 -27.142 1.00 28.42 84 LEU C CA 1
ATOM 3186 C C . LEU C 1 106 ? 9.470 19.263 -28.302 1.00 29.97 84 LEU C C 1
ATOM 3187 O O . LEU C 1 106 ? 9.403 18.857 -29.456 1.00 31.87 84 LEU C O 1
ATOM 3192 N N . ASP C 1 107 ? 9.492 20.561 -28.008 1.00 30.26 85 ASP C N 1
ATOM 3193 C CA . ASP C 1 107 ? 9.443 21.538 -29.090 1.00 30.67 85 ASP C CA 1
ATOM 3194 C C . ASP C 1 107 ? 10.795 21.591 -29.794 1.00 30.68 85 ASP C C 1
ATOM 3195 O O . ASP C 1 107 ? 11.777 21.009 -29.322 1.00 31.16 85 ASP C O 1
ATOM 3200 N N . PHE C 1 108 ? 10.838 22.305 -30.913 1.00 29.82 86 PHE C N 1
ATOM 3201 C CA . PHE C 1 108 ? 12.049 22.431 -31.706 1.00 29.81 86 PHE C CA 1
ATOM 3202 C C . PHE C 1 108 ? 13.357 22.655 -30.979 1.00 29.84 86 PHE C C 1
ATOM 3203 O O . PHE C 1 108 ? 14.291 21.876 -31.155 1.00 30.61 86 PHE C O 1
ATOM 3211 N N . GLN C 1 109 ? 13.431 23.705 -30.171 1.00 29.03 87 GLN C N 1
ATOM 3212 C CA . GLN C 1 109 ? 14.656 24.017 -29.452 1.00 30.51 87 GLN C CA 1
ATOM 3213 C C . GLN C 1 109 ? 15.110 22.957 -28.458 1.00 31.29 87 GLN C C 1
ATOM 3214 O O . GLN C 1 109 ? 16.270 22.560 -28.470 1.00 31.21 87 GLN C O 1
ATOM 3228 N N . ARG C 1 111 ? 14.268 19.844 -28.400 1.00 31.14 89 ARG C N 1
ATOM 3229 C CA . ARG C 1 111 ? 14.539 18.621 -29.146 1.00 29.82 89 ARG C CA 1
ATOM 3230 C C . ARG C 1 111 ? 16.004 18.667 -29.554 1.00 28.25 89 ARG C C 1
ATOM 3231 O O . ARG C 1 111 ? 16.705 17.662 -29.453 1.00 27.80 89 ARG C O 1
ATOM 3239 N N . SER C 1 112 ? 16.445 19.848 -29.994 1.00 26.50 90 SER C N 1
ATOM 3240 C CA . SER C 1 112 ? 17.812 20.094 -30.447 1.00 25.87 90 SER C CA 1
ATOM 3241 C C . SER C 1 112 ? 18.856 19.786 -29.387 1.00 26.14 90 SER C C 1
ATOM 3242 O O . SER C 1 112 ? 19.933 19.259 -29.689 1.00 25.75 90 SER C O 1
ATOM 3245 N N . PHE C 1 113 ? 18.548 20.126 -28.143 1.00 24.93 91 PHE C N 1
ATOM 3246 C CA . PHE C 1 113 ? 19.485 19.856 -27.079 1.00 24.04 91 PHE C CA 1
ATOM 3247 C C . PHE C 1 113 ? 19.636 18.378 -26.763 1.00 22.01 91 PHE C C 1
ATOM 3248 O O . PHE C 1 113 ? 20.723 17.948 -26.381 1.00 21.27 91 PHE C O 1
ATOM 3256 N N . VAL C 1 114 ? 18.573 17.594 -26.928 1.00 19.40 92 VAL C N 1
ATOM 3257 C CA . VAL C 1 114 ? 18.703 16.162 -26.671 1.00 20.35 92 VAL C CA 1
ATOM 3258 C C . VAL C 1 114 ? 19.457 15.601 -27.885 1.00 20.93 92 VAL C C 1
ATOM 3259 O O . VAL C 1 114 ? 20.186 14.619 -27.779 1.00 22.00 92 VAL C O 1
ATOM 3263 N N . LEU C 1 115 ? 19.293 16.259 -29.029 1.00 20.79 93 LEU C N 1
ATOM 3264 C CA . LEU C 1 115 ? 19.968 15.870 -30.261 1.00 22.12 93 LEU C CA 1
ATOM 3265 C C . LEU C 1 115 ? 21.471 16.102 -30.105 1.00 22.72 93 LEU C C 1
ATOM 3266 O O . LEU C 1 115 ? 22.276 15.285 -30.548 1.00 22.41 93 LEU C O 1
ATOM 3271 N N . LEU C 1 116 ? 21.843 17.226 -29.496 1.00 22.93 94 LEU C N 1
ATOM 3272 C CA . LEU C 1 116 ? 23.252 17.554 -29.302 1.00 24.32 94 LEU C CA 1
ATOM 3273 C C . LEU C 1 116 ? 23.959 16.573 -28.366 1.00 25.22 94 LEU C C 1
ATOM 3274 O O . LEU C 1 116 ? 25.142 16.273 -28.547 1.00 24.65 94 LEU C O 1
ATOM 3279 N N . ARG C 1 117 ? 23.225 16.068 -27.379 1.00 24.63 95 ARG C N 1
ATOM 3280 C CA . ARG C 1 117 ? 23.776 15.102 -26.432 1.00 26.91 95 ARG C CA 1
ATOM 3281 C C . ARG C 1 117 ? 24.344 13.857 -27.132 1.00 27.00 95 ARG C C 1
ATOM 3282 O O . ARG C 1 117 ? 25.257 13.200 -26.616 1.00 28.49 95 ARG C O 1
ATOM 3290 N N . ASN C 1 118 ? 23.790 13.534 -28.298 1.00 27.37 96 ASN C N 1
ATOM 3291 C CA . ASN C 1 118 ? 24.195 12.363 -29.077 1.00 27.18 96 ASN C CA 1
ATOM 3292 C C . ASN C 1 118 ? 25.336 12.634 -30.038 1.00 27.44 96 ASN C C 1
ATOM 3293 O O . ASN C 1 118 ? 25.558 11.855 -30.962 1.00 29.15 96 ASN C O 1
ATOM 3298 N N . ALA C 1 119 ? 26.058 13.733 -29.837 1.00 26.64 97 ALA C N 1
ATOM 3299 C CA . ALA C 1 119 ? 27.158 14.054 -30.734 1.00 25.54 97 ALA C CA 1
ATOM 3300 C C . ALA C 1 119 ? 28.557 13.966 -30.133 1.00 25.80 97 ALA C C 1
ATOM 3301 O O . ALA C 1 119 ? 28.765 14.258 -28.956 1.00 25.67 97 ALA C O 1
ATOM 3303 N N . ASP C 1 120 ? 29.505 13.538 -30.960 1.00 26.15 98 ASP C N 1
ATOM 3304 C CA . ASP C 1 120 ? 30.905 13.473 -30.562 1.00 25.18 98 ASP C CA 1
ATOM 3305 C C . ASP C 1 120 ? 31.440 14.678 -31.310 1.00 23.70 98 ASP C C 1
ATOM 3306 O O . ASP C 1 120 ? 32.425 15.299 -30.915 1.00 25.66 98 ASP C O 1
ATOM 3311 N N . VAL C 1 121 ? 30.738 14.993 -32.395 1.00 21.39 99 VAL C N 1
ATOM 3312 C CA . VAL C 1 121 ? 31.038 16.126 -33.254 1.00 20.02 99 VAL C CA 1
ATOM 3313 C C . VAL C 1 121 ? 29.789 16.535 -34.053 1.00 18.68 99 VAL C C 1
ATOM 3314 O O . VAL C 1 121 ? 28.925 15.709 -34.369 1.00 16.79 99 VAL C O 1
ATOM 3318 N N . VAL C 1 122 ? 29.713 17.831 -34.344 1.00 18.22 100 VAL C N 1
ATOM 3319 C CA . VAL C 1 122 ? 28.610 18.426 -35.074 1.00 17.03 100 VAL C CA 1
ATOM 3320 C C . VAL C 1 122 ? 29.129 19.049 -36.382 1.00 18.90 100 VAL C C 1
ATOM 3321 O O . VAL C 1 122 ? 30.185 19.680 -36.406 1.00 19.00 100 VAL C O 1
ATOM 3325 N N . VAL C 1 123 ? 28.385 18.864 -37.468 1.00 20.42 101 VAL C N 1
ATOM 3326 C CA . VAL C 1 123 ? 28.762 19.413 -38.762 1.00 21.42 101 VAL C CA 1
ATOM 3327 C C . VAL C 1 123 ? 27.593 20.279 -39.202 1.00 23.86 101 VAL C C 1
ATOM 3328 O O . VAL C 1 123 ? 26.462 19.806 -39.306 1.00 23.89 101 VAL C O 1
ATOM 3332 N N . SER C 1 124 ? 27.877 21.549 -39.452 1.00 24.27 102 SER C N 1
ATOM 3333 C CA . SER C 1 124 ? 26.849 22.509 -39.827 1.00 26.67 102 SER C CA 1
ATOM 3334 C C . SER C 1 124 ? 26.807 22.854 -41.329 1.00 25.95 102 SER C C 1
ATOM 3335 O O . SER C 1 124 ? 27.838 22.950 -41.982 1.00 25.84 102 SER C O 1
ATOM 3338 N N . ILE C 1 125 ? 25.607 23.016 -41.873 1.00 26.94 103 ILE C N 1
ATOM 3339 C CA . ILE C 1 125 ? 25.450 23.376 -43.285 1.00 26.98 103 ILE C CA 1
ATOM 3340 C C . ILE C 1 125 ? 24.349 24.423 -43.422 1.00 25.96 103 ILE C C 1
ATOM 3341 O O . ILE C 1 125 ? 23.198 24.143 -43.102 1.00 25.56 103 ILE C O 1
ATOM 3346 N N . GLY C 1 126 ? 24.716 25.617 -43.888 1.00 24.65 104 GLY C N 1
ATOM 3347 C CA . GLY C 1 126 ? 23.755 26.695 -44.066 1.00 23.73 104 GLY C CA 1
ATOM 3348 C C . GLY C 1 126 ? 23.026 27.005 -42.773 1.00 24.52 104 GLY C C 1
ATOM 3349 O O . GLY C 1 126 ? 23.646 27.314 -41.743 1.00 24.76 104 GLY C O 1
ATOM 3350 N N . GLY C 1 127 ? 21.703 26.953 -42.829 1.00 22.94 105 GLY C N 1
ATOM 3351 C CA . GLY C 1 127 ? 20.907 27.176 -41.639 1.00 23.40 105 GLY C CA 1
ATOM 3352 C C . GLY C 1 127 ? 20.355 28.537 -41.246 1.00 23.70 105 GLY C C 1
ATOM 3353 O O . GLY C 1 127 ? 20.969 29.589 -41.489 1.00 22.02 105 GLY C O 1
ATOM 3354 N N . GLU C 1 128 ? 19.174 28.487 -40.623 1.00 22.50 106 GLU C N 1
ATOM 3355 C CA . GLU C 1 128 ? 18.484 29.667 -40.106 1.00 24.50 106 GLU C CA 1
ATOM 3356 C C . GLU C 1 128 ? 18.633 29.702 -38.579 1.00 25.35 106 GLU C C 1
ATOM 3357 O O . GLU C 1 128 ? 19.617 29.185 -38.049 1.00 27.74 106 GLU C O 1
ATOM 3363 N N . ILE C 1 129 ? 17.660 30.266 -37.862 1.00 24.90 107 ILE C N 1
ATOM 3364 C CA . ILE C 1 129 ? 17.791 30.382 -36.409 1.00 23.15 107 ILE C CA 1
ATOM 3365 C C . ILE C 1 129 ? 17.911 29.067 -35.643 1.00 23.80 107 ILE C C 1
ATOM 3366 O O . ILE C 1 129 ? 18.623 29.003 -34.639 1.00 23.58 107 ILE C O 1
ATOM 3371 N N . GLY C 1 130 ? 17.227 28.023 -36.104 1.00 24.11 108 GLY C N 1
ATOM 3372 C CA . GLY C 1 130 ? 17.297 26.739 -35.410 1.00 23.06 108 GLY C CA 1
ATOM 3373 C C . GLY C 1 130 ? 18.706 26.162 -35.388 1.00 23.05 108 GLY C C 1
ATOM 3374 O O . GLY C 1 130 ? 19.191 25.619 -34.372 1.00 22.17 108 GLY C O 1
ATOM 3375 N N . THR C 1 131 ? 19.371 26.286 -36.529 1.00 22.38 109 THR C N 1
ATOM 3376 C CA . THR C 1 131 ? 20.717 25.789 -36.681 1.00 21.87 109 THR C CA 1
ATOM 3377 C C . THR C 1 131 ? 21.668 26.633 -35.840 1.00 22.88 109 THR C C 1
ATOM 3378 O O . THR C 1 131 ? 22.622 26.110 -35.266 1.00 24.72 109 THR C O 1
ATOM 3382 N N . ALA C 1 132 ? 21.404 27.935 -35.751 1.00 21.63 110 ALA C N 1
ATOM 3383 C CA . ALA C 1 132 ? 22.270 28.811 -34.980 1.00 20.09 110 ALA C CA 1
ATOM 3384 C C . ALA C 1 132 ? 22.260 28.428 -33.503 1.00 20.20 110 ALA C C 1
ATOM 3385 O O . ALA C 1 132 ? 23.307 28.445 -32.840 1.00 19.77 110 ALA C O 1
ATOM 3387 N N . ILE C 1 133 ? 21.077 28.084 -32.997 1.00 17.32 111 ILE C N 1
ATOM 3388 C CA . ILE C 1 133 ? 20.920 27.680 -31.613 1.00 18.05 111 ILE C CA 1
ATOM 3389 C C . ILE C 1 133 ? 21.673 26.366 -31.374 1.00 19.06 111 ILE C C 1
ATOM 3390 O O . ILE C 1 133 ? 22.268 26.148 -30.314 1.00 19.27 111 ILE C O 1
ATOM 3395 N N . GLU C 1 134 ? 21.660 25.497 -32.375 1.00 19.19 112 GLU C N 1
ATOM 3396 C CA . GLU C 1 134 ? 22.335 24.223 -32.258 1.00 21.02 112 GLU C CA 1
ATOM 3397 C C . GLU C 1 134 ? 23.845 24.425 -32.306 1.00 22.05 112 GLU C C 1
ATOM 3398 O O . GLU C 1 134 ? 24.589 23.782 -31.573 1.00 22.26 112 GLU C O 1
ATOM 3404 N N . ILE C 1 135 ? 24.303 25.326 -33.163 1.00 22.08 113 ILE C N 1
ATOM 3405 C CA . ILE C 1 135 ? 25.729 25.578 -33.245 1.00 22.34 113 ILE C CA 1
ATOM 3406 C C . ILE C 1 135 ? 26.222 26.091 -31.885 1.00 21.45 113 ILE C C 1
ATOM 3407 O O . ILE C 1 135 ? 27.201 25.587 -31.330 1.00 23.27 113 ILE C O 1
ATOM 3412 N N . LEU C 1 136 ? 25.538 27.094 -31.353 1.00 21.38 114 LEU C N 1
ATOM 3413 C CA . LEU C 1 136 ? 25.896 27.660 -30.059 1.00 18.76 114 LEU C CA 1
ATOM 3414 C C . LEU C 1 136 ? 25.727 26.640 -28.932 1.00 18.23 114 LEU C C 1
ATOM 3415 O O . LEU C 1 136 ? 26.519 26.622 -27.985 1.00 18.47 114 LEU C O 1
ATOM 3420 N N . GLY C 1 137 ? 24.696 25.799 -29.024 1.00 15.80 115 GLY C N 1
ATOM 3421 C CA . GLY C 1 137 ? 24.469 24.806 -27.986 1.00 15.24 115 GLY C CA 1
ATOM 3422 C C . GLY C 1 137 ? 25.526 23.716 -27.969 1.00 15.94 115 GLY C C 1
ATOM 3423 O O . GLY C 1 137 ? 25.952 23.228 -26.911 1.00 16.17 115 GLY C O 1
ATOM 3424 N N . ALA C 1 138 ? 25.955 23.325 -29.161 1.00 16.40 116 ALA C N 1
ATOM 3425 C CA . ALA C 1 138 ? 26.979 22.309 -29.294 1.00 18.32 116 ALA C CA 1
ATOM 3426 C C . ALA C 1 138 ? 28.221 22.804 -28.551 1.00 20.37 116 ALA C C 1
ATOM 3427 O O . ALA C 1 138 ? 28.886 22.045 -27.833 1.00 18.58 116 ALA C O 1
ATOM 3429 N N . TYR C 1 139 ? 28.515 24.091 -28.723 1.00 20.15 117 TYR C N 1
ATOM 3430 C CA . TYR C 1 139 ? 29.666 24.701 -28.067 1.00 23.66 117 TYR C CA 1
ATOM 3431 C C . TYR C 1 139 ? 29.532 24.740 -26.536 1.00 24.02 117 TYR C C 1
ATOM 3432 O O . TYR C 1 139 ? 30.462 24.375 -25.815 1.00 25.73 117 TYR C O 1
ATOM 3441 N N . ALA C 1 140 ? 28.376 25.173 -26.047 1.00 23.93 118 ALA C N 1
ATOM 3442 C CA . ALA C 1 140 ? 28.121 25.220 -24.615 1.00 23.79 118 ALA C CA 1
ATOM 3443 C C . ALA C 1 140 ? 28.238 23.835 -23.971 1.00 24.39 118 ALA C C 1
ATOM 3444 O O . ALA C 1 140 ? 28.562 23.736 -22.785 1.00 25.64 118 ALA C O 1
ATOM 3446 N N . LEU C 1 141 ? 27.973 22.780 -24.750 1.00 24.87 119 LEU C N 1
ATOM 3447 C CA . LEU C 1 141 ? 28.035 21.390 -24.255 1.00 24.13 119 LEU C CA 1
ATOM 3448 C C . LEU C 1 141 ? 29.391 20.760 -24.545 1.00 24.97 119 LEU C C 1
ATOM 3449 O O . LEU C 1 141 ? 29.590 19.558 -24.358 1.00 24.33 119 LEU C O 1
ATOM 3454 N N . GLY C 1 142 ? 30.316 21.580 -25.034 1.00 25.62 120 GLY C N 1
ATOM 3455 C CA . GLY C 1 142 ? 31.654 21.098 -25.323 1.00 24.84 120 GLY C CA 1
ATOM 3456 C C . GLY C 1 142 ? 31.741 20.103 -26.458 1.00 25.06 120 GLY C C 1
ATOM 3457 O O . GLY C 1 142 ? 32.536 19.163 -26.429 1.00 27.14 120 GLY C O 1
ATOM 3458 N N . LYS C 1 143 ? 30.922 20.303 -27.474 1.00 23.41 121 LYS C N 1
ATOM 3459 C CA . LYS C 1 143 ? 30.946 19.415 -28.616 1.00 21.50 121 LYS C CA 1
ATOM 3460 C C . LYS C 1 143 ? 31.647 20.116 -29.759 1.00 19.57 121 LYS C C 1
ATOM 3461 O O . LYS C 1 143 ? 31.257 21.202 -30.156 1.00 18.40 121 LYS C O 1
ATOM 3467 N N . PRO C 1 144 ? 32.699 19.501 -30.312 1.00 21.76 122 PRO C N 1
ATOM 3468 C CA . PRO C 1 144 ? 33.365 20.185 -31.419 1.00 20.85 122 PRO C CA 1
ATOM 3469 C C . PRO C 1 144 ? 32.425 20.399 -32.610 1.00 22.21 122 PRO C C 1
ATOM 3470 O O . PRO C 1 144 ? 31.638 19.519 -32.989 1.00 21.50 122 PRO C O 1
ATOM 3474 N N . VAL C 1 145 ? 32.500 21.592 -33.180 1.00 20.38 123 VAL C N 1
ATOM 3475 C CA . VAL C 1 145 ? 31.670 21.946 -34.309 1.00 20.14 123 VAL C CA 1
ATOM 3476 C C . VAL C 1 145 ? 32.532 22.193 -35.536 1.00 20.80 123 VAL C C 1
ATOM 3477 O O . VAL C 1 145 ? 33.580 22.835 -35.455 1.00 21.30 123 VAL C O 1
ATOM 3481 N N . ILE C 1 146 ? 32.084 21.683 -36.674 1.00 20.21 124 ILE C N 1
ATOM 3482 C CA . ILE C 1 146 ? 32.797 21.891 -37.919 1.00 21.46 124 ILE C CA 1
ATOM 3483 C C . ILE C 1 146 ? 31.834 22.627 -38.844 1.00 22.08 124 ILE C C 1
ATOM 3484 O O . ILE C 1 146 ? 30.794 22.083 -39.230 1.00 22.26 124 ILE C O 1
ATOM 3489 N N . LEU C 1 147 ? 32.162 23.870 -39.174 1.00 21.16 125 LEU C N 1
ATOM 3490 C CA . LEU C 1 147 ? 31.319 24.649 -40.070 1.00 22.03 125 LEU C CA 1
ATOM 3491 C C . LEU C 1 147 ? 31.729 24.324 -41.499 1.00 23.25 125 LEU C C 1
ATOM 3492 O O . LEU C 1 147 ? 32.916 24.366 -41.835 1.00 22.78 125 LEU C O 1
ATOM 3497 N N . LEU C 1 148 ? 30.756 23.993 -42.334 1.00 24.24 126 LEU C N 1
ATOM 3498 C CA . LEU C 1 148 ? 31.050 23.697 -43.722 1.00 27.48 126 LEU C CA 1
ATOM 3499 C C . LEU C 1 148 ? 30.840 25.022 -44.449 1.00 29.39 126 LEU C C 1
ATOM 3500 O O . LEU C 1 148 ? 29.743 25.337 -44.914 1.00 31.62 126 LEU C O 1
ATOM 3505 N N . ARG C 1 149 ? 31.903 25.814 -44.493 1.00 29.16 127 ARG C N 1
ATOM 3506 C CA . ARG C 1 149 ? 31.899 27.126 -45.117 1.00 29.85 127 ARG C CA 1
ATOM 3507 C C . ARG C 1 149 ? 31.510 27.162 -46.570 1.00 30.01 127 ARG C C 1
ATOM 3508 O O . ARG C 1 149 ? 31.664 26.179 -47.294 1.00 31.44 127 ARG C O 1
ATOM 3516 N N . GLY C 1 150 ? 31.028 28.324 -46.997 1.00 28.61 128 GLY C N 1
ATOM 3517 C CA . GLY C 1 150 ? 30.598 28.463 -48.366 1.00 26.25 128 GLY C CA 1
ATOM 3518 C C . GLY C 1 150 ? 29.158 28.015 -48.520 1.00 25.09 128 GLY C C 1
ATOM 3519 O O . GLY C 1 150 ? 28.564 28.197 -49.576 1.00 24.95 128 GLY C O 1
ATOM 3520 N N . THR C 1 151 ? 28.575 27.441 -47.468 1.00 25.25 129 THR C N 1
ATOM 3521 C CA . THR C 1 151 ? 27.186 26.985 -47.553 1.00 24.50 129 THR C CA 1
ATOM 3522 C C . THR C 1 151 ? 26.128 28.005 -47.133 1.00 22.57 129 THR C C 1
ATOM 3523 O O . THR C 1 151 ? 24.950 27.691 -47.155 1.00 23.03 129 THR C O 1
ATOM 3527 N N . GLY C 1 152 ? 26.547 29.208 -46.739 1.00 23.18 130 GLY C N 1
ATOM 3528 C CA . GLY C 1 152 ? 25.613 30.259 -46.356 1.00 23.69 130 GLY C CA 1
ATOM 3529 C C . GLY C 1 152 ? 24.952 30.178 -44.984 1.00 25.85 130 GLY C C 1
ATOM 3530 O O . GLY C 1 152 ? 25.444 29.528 -44.049 1.00 28.17 130 GLY C O 1
ATOM 3531 N N . GLY C 1 153 ? 23.824 30.871 -44.867 1.00 23.88 131 GLY C N 1
ATOM 3532 C CA . GLY C 1 153 ? 23.076 30.894 -43.630 1.00 21.56 131 GLY C CA 1
ATOM 3533 C C . GLY C 1 153 ? 23.927 31.257 -42.438 1.00 21.89 131 GLY C C 1
ATOM 3534 O O . GLY C 1 153 ? 24.854 32.053 -42.539 1.00 22.00 131 GLY C O 1
ATOM 3535 N N . TRP C 1 154 ? 23.603 30.669 -41.295 1.00 22.38 132 TRP C N 1
ATOM 3536 C CA . TRP C 1 154 ? 24.333 30.924 -40.061 1.00 21.63 132 TRP C CA 1
ATOM 3537 C C . TRP C 1 154 ? 25.704 30.226 -40.008 1.00 21.88 132 TRP C C 1
ATOM 3538 O O . TRP C 1 154 ? 26.601 30.666 -39.282 1.00 20.91 132 TRP C O 1
ATOM 3549 N N . THR C 1 155 ? 25.868 29.156 -40.783 1.00 20.98 133 THR C N 1
ATOM 3550 C CA . THR C 1 155 ? 27.138 28.450 -40.799 1.00 22.07 133 THR C CA 1
ATOM 3551 C C . THR C 1 155 ? 28.221 29.445 -41.207 1.00 23.02 133 THR C C 1
ATOM 3552 O O . THR C 1 155 ? 29.325 29.447 -40.652 1.00 24.37 133 THR C O 1
ATOM 3556 N N . ASP C 1 156 ? 27.905 30.302 -42.172 1.00 22.76 134 ASP C N 1
ATOM 3557 C CA . ASP C 1 156 ? 28.869 31.300 -42.615 1.00 23.49 134 ASP C CA 1
ATOM 3558 C C . ASP C 1 156 ? 28.744 32.542 -41.736 1.00 23.74 134 ASP C C 1
ATOM 3559 O O . ASP C 1 156 ? 29.747 33.152 -41.371 1.00 24.89 134 ASP C O 1
ATOM 3564 N N . ARG C 1 157 ? 27.520 32.900 -41.365 1.00 21.32 135 ARG C N 1
ATOM 3565 C CA . ARG C 1 157 ? 27.342 34.078 -40.559 1.00 22.85 135 ARG C CA 1
ATOM 3566 C C . ARG C 1 157 ? 28.048 33.978 -39.209 1.00 24.54 135 ARG C C 1
ATOM 3567 O O . ARG C 1 157 ? 28.708 34.930 -38.784 1.00 23.91 135 ARG C O 1
ATOM 3575 N N . ILE C 1 158 ? 27.931 32.829 -38.543 1.00 24.33 136 ILE C N 1
ATOM 3576 C CA . ILE C 1 158 ? 28.543 32.666 -37.227 1.00 25.43 136 ILE C CA 1
ATOM 3577 C C . ILE C 1 158 ? 30.052 32.756 -37.274 1.00 26.09 136 ILE C C 1
ATOM 3578 O O . ILE C 1 158 ? 30.691 33.008 -36.251 1.00 24.99 136 ILE C O 1
ATOM 3583 N N . SER C 1 159 ? 30.633 32.565 -38.454 1.00 28.54 137 SER C N 1
ATOM 3584 C CA . SER C 1 159 ? 32.093 32.625 -38.556 1.00 29.89 137 SER C CA 1
ATOM 3585 C C . SER C 1 159 ? 32.617 34.039 -38.399 1.00 29.59 137 SER C C 1
ATOM 3586 O O . SER C 1 159 ? 33.774 34.231 -38.052 1.00 28.98 137 SER C O 1
ATOM 3589 N N . GLN C 1 160 ? 31.771 35.031 -38.631 1.00 31.00 138 GLN C N 1
ATOM 3590 C CA . GLN C 1 160 ? 32.244 36.399 -38.508 1.00 33.54 138 GLN C CA 1
ATOM 3591 C C . GLN C 1 160 ? 32.358 36.912 -37.069 1.00 32.76 138 GLN C C 1
ATOM 3592 O O . GLN C 1 160 ? 32.852 38.007 -36.852 1.00 32.36 138 GLN C O 1
ATOM 3598 N N . VAL C 1 161 ? 31.944 36.113 -36.087 1.00 32.58 139 VAL C N 1
ATOM 3599 C CA . VAL C 1 161 ? 32.018 36.535 -34.684 1.00 32.43 139 VAL C CA 1
ATOM 3600 C C . VAL C 1 161 ? 32.694 35.530 -33.759 1.00 32.50 139 VAL C C 1
ATOM 3601 O O . VAL C 1 161 ? 32.239 35.304 -32.644 1.00 33.16 139 VAL C O 1
ATOM 3605 N N . LEU C 1 162 ? 33.779 34.929 -34.225 1.00 33.81 140 LEU C N 1
ATOM 3606 C CA . LEU C 1 162 ? 34.511 33.972 -33.409 1.00 34.62 140 LEU C CA 1
ATOM 3607 C C . LEU C 1 162 ? 35.523 34.696 -32.513 1.00 34.07 140 LEU C C 1
ATOM 3608 O O . LEU C 1 162 ? 36.045 35.733 -32.889 1.00 34.81 140 LEU C O 1
ATOM 3613 N N . ILE C 1 163 ? 35.783 34.182 -31.320 1.00 34.34 141 ILE C N 1
ATOM 3614 C CA . ILE C 1 163 ? 36.779 34.821 -30.468 1.00 35.61 141 ILE C CA 1
ATOM 3615 C C . ILE C 1 163 ? 38.057 34.042 -30.729 1.00 36.32 141 ILE C C 1
ATOM 3616 O O . ILE C 1 163 ? 38.090 32.830 -30.523 1.00 36.55 141 ILE C O 1
ATOM 3621 N N . ASP C 1 164 ? 39.084 34.745 -31.207 1.00 36.78 142 ASP C N 1
ATOM 3622 C CA . ASP C 1 164 ? 40.367 34.144 -31.571 1.00 36.64 142 ASP C CA 1
ATOM 3623 C C . ASP C 1 164 ? 40.157 33.201 -32.758 1.00 35.60 142 ASP C C 1
ATOM 3624 O O . ASP C 1 164 ? 40.944 32.286 -32.992 1.00 33.96 142 ASP C O 1
ATOM 3629 N N . GLY C 1 165 ? 39.081 33.443 -33.505 1.00 36.02 143 GLY C N 1
ATOM 3630 C CA . GLY C 1 165 ? 38.761 32.632 -34.672 1.00 33.94 143 GLY C CA 1
ATOM 3631 C C . GLY C 1 165 ? 38.400 31.190 -34.362 1.00 33.10 143 GLY C C 1
ATOM 3632 O O . GLY C 1 165 ? 38.298 30.375 -35.283 1.00 34.21 143 GLY C O 1
ATOM 3633 N N . LYS C 1 166 ? 38.183 30.868 -33.087 1.00 31.75 144 LYS C N 1
ATOM 3634 C CA . LYS C 1 166 ? 37.865 29.490 -32.709 1.00 31.81 144 LYS C CA 1
ATOM 3635 C C . LYS C 1 166 ? 36.829 29.323 -31.614 1.00 29.37 144 LYS C C 1
ATOM 3636 O O . LYS C 1 166 ? 36.365 28.214 -31.372 1.00 29.80 144 LYS C O 1
ATOM 3642 N N . TYR C 1 167 ? 36.454 30.406 -30.951 1.00 29.25 145 TYR C N 1
ATOM 3643 C CA . TYR C 1 167 ? 35.527 30.270 -29.835 1.00 28.05 145 TYR C CA 1
ATOM 3644 C C . TYR C 1 167 ? 34.289 31.147 -29.835 1.00 27.59 145 TYR C C 1
ATOM 3645 O O . TYR C 1 167 ? 34.322 32.292 -30.286 1.00 28.55 145 TYR C O 1
ATOM 3654 N N . LEU C 1 168 ? 33.204 30.603 -29.291 1.00 26.17 146 LEU C N 1
ATOM 3655 C CA . LEU C 1 168 ? 31.937 31.320 -29.240 1.00 26.50 146 LEU C CA 1
ATOM 3656 C C . LEU C 1 168 ? 31.672 32.111 -27.966 1.00 26.67 146 LEU C C 1
ATOM 3657 O O . LEU C 1 168 ? 30.630 32.757 -27.844 1.00 25.03 146 LEU C O 1
ATOM 3662 N N . ASP C 1 169 ? 32.600 32.032 -27.013 1.00 27.91 147 ASP C N 1
ATOM 3663 C CA . ASP C 1 169 ? 32.528 32.816 -25.770 1.00 29.41 147 ASP C CA 1
ATOM 3664 C C . ASP C 1 169 ? 33.880 32.820 -25.047 1.00 30.17 147 ASP C C 1
ATOM 3665 O O . ASP C 1 169 ? 34.788 32.068 -25.403 1.00 30.42 147 ASP C O 1
ATOM 3670 N N . ASN C 1 170 ? 34.022 33.675 -24.046 1.00 30.13 148 ASN C N 1
ATOM 3671 C CA . ASN C 1 170 ? 35.295 33.802 -23.357 1.00 30.81 148 ASN C CA 1
ATOM 3672 C C . ASN C 1 170 ? 35.748 32.664 -22.447 1.00 31.57 148 ASN C C 1
ATOM 3673 O O . ASN C 1 170 ? 36.810 32.756 -21.827 1.00 31.30 148 ASN C O 1
ATOM 3678 N N . ARG C 1 171 ? 34.963 31.592 -22.374 1.00 33.01 149 ARG C N 1
ATOM 3679 C CA . ARG C 1 171 ? 35.333 30.441 -21.552 1.00 34.18 149 ARG C CA 1
ATOM 3680 C C . ARG C 1 171 ? 35.953 29.398 -22.450 1.00 32.70 149 ARG C C 1
ATOM 3681 O O . ARG C 1 171 ? 36.267 28.294 -22.012 1.00 33.77 149 ARG C O 1
ATOM 3689 N N . ARG C 1 172 ? 36.122 29.769 -23.712 1.00 32.56 150 ARG C N 1
ATOM 3690 C CA . ARG C 1 172 ? 36.696 28.898 -24.727 1.00 33.17 150 ARG C CA 1
ATOM 3691 C C . ARG C 1 172 ? 36.437 27.427 -24.421 1.00 31.41 150 ARG C C 1
ATOM 3692 O O . ARG C 1 172 ? 37.366 26.645 -24.217 1.00 30.23 150 ARG C O 1
ATOM 3700 N N . ILE C 1 173 ? 35.162 27.060 -24.395 1.00 29.34 151 ILE C N 1
ATOM 3701 C CA . ILE C 1 173 ? 34.749 25.699 -24.080 1.00 29.18 151 ILE C CA 1
ATOM 3702 C C . ILE C 1 173 ? 35.303 24.622 -25.016 1.00 28.12 151 ILE C C 1
ATOM 3703 O O . ILE C 1 173 ? 35.865 23.638 -24.552 1.00 28.66 151 ILE C O 1
ATOM 3708 N N . VAL C 1 174 ? 35.136 24.802 -26.321 1.00 27.10 152 VAL C N 1
ATOM 3709 C CA . VAL C 1 174 ? 35.648 23.849 -27.298 1.00 25.61 152 VAL C CA 1
ATOM 3710 C C . VAL C 1 174 ? 35.878 24.614 -28.590 1.00 26.31 152 VAL C C 1
ATOM 3711 O O . VAL C 1 174 ? 35.259 25.654 -28.804 1.00 25.35 152 VAL C O 1
ATOM 3715 N N . GLU C 1 175 ? 36.772 24.121 -29.445 1.00 27.79 153 GLU C N 1
ATOM 3716 C CA . GLU C 1 175 ? 37.072 24.831 -30.685 1.00 29.32 153 GLU C CA 1
ATOM 3717 C C . GLU C 1 175 ? 36.051 24.657 -31.809 1.00 29.01 153 GLU C C 1
ATOM 3718 O O . GLU C 1 175 ? 35.535 23.561 -32.030 1.00 29.92 153 GLU C O 1
ATOM 3724 N N . ILE C 1 176 ? 35.756 25.747 -32.510 1.00 26.88 154 ILE C N 1
ATOM 3725 C CA . ILE C 1 176 ? 34.847 25.676 -33.645 1.00 26.87 154 ILE C CA 1
ATOM 3726 C C . ILE C 1 176 ? 35.796 25.540 -34.832 1.00 27.25 154 ILE C C 1
ATOM 3727 O O . ILE C 1 176 ? 36.706 26.353 -34.983 1.00 25.50 154 ILE C O 1
ATOM 3732 N N . HIS C 1 177 ? 35.599 24.508 -35.652 1.00 27.95 155 HIS C N 1
ATOM 3733 C CA . HIS C 1 177 ? 36.451 24.268 -36.819 1.00 28.02 155 HIS C CA 1
ATOM 3734 C C . HIS C 1 177 ? 35.793 24.744 -38.103 1.00 27.43 155 HIS C C 1
ATOM 3735 O O . HIS C 1 177 ? 34.579 24.917 -38.168 1.00 29.01 155 HIS C O 1
ATOM 3742 N N . GLN C 1 178 ? 36.610 24.953 -39.125 1.00 27.38 156 GLN C N 1
ATOM 3743 C CA . GLN C 1 178 ? 36.116 25.402 -40.414 1.00 29.36 156 GLN C CA 1
ATOM 3744 C C . GLN C 1 178 ? 36.700 24.591 -41.563 1.00 29.06 156 GLN C C 1
ATOM 3745 O O . GLN C 1 178 ? 37.919 24.406 -41.670 1.00 29.23 156 GLN C O 1
ATOM 3751 N N . ALA C 1 179 ? 35.799 24.113 -42.416 1.00 28.47 157 ALA C N 1
ATOM 3752 C CA . ALA C 1 179 ? 36.142 23.313 -43.583 1.00 27.93 157 ALA C CA 1
ATOM 3753 C C . ALA C 1 179 ? 35.382 23.857 -44.802 1.00 28.43 157 ALA C C 1
ATOM 3754 O O . ALA C 1 179 ? 34.213 24.229 -44.699 1.00 27.24 157 ALA C O 1
ATOM 3756 N N . TRP C 1 180 ? 36.043 23.903 -45.955 1.00 28.46 158 TRP C N 1
ATOM 3757 C CA . TRP C 1 180 ? 35.389 24.394 -47.169 1.00 29.09 158 TRP C CA 1
ATOM 3758 C C . TRP C 1 180 ? 34.982 23.254 -48.071 1.00 29.79 158 TRP C C 1
ATOM 3759 O O . TRP C 1 180 ? 34.379 23.458 -49.121 1.00 31.84 158 TRP C O 1
ATOM 3770 N N . THR C 1 181 ? 35.288 22.044 -47.632 1.00 31.32 159 THR C N 1
ATOM 3771 C CA . THR C 1 181 ? 34.980 20.860 -48.396 1.00 31.58 159 THR C CA 1
ATOM 3772 C C . THR C 1 181 ? 34.602 19.667 -47.516 1.00 32.76 159 THR C C 1
ATOM 3773 O O . THR C 1 181 ? 35.142 19.489 -46.425 1.00 31.91 159 THR C O 1
ATOM 3777 N N . VAL C 1 182 ? 33.668 18.857 -48.003 1.00 33.72 160 VAL C N 1
ATOM 3778 C CA . VAL C 1 182 ? 33.248 17.659 -47.293 1.00 35.66 160 VAL C CA 1
ATOM 3779 C C . VAL C 1 182 ? 34.485 16.824 -46.967 1.00 36.74 160 VAL C C 1
ATOM 3780 O O . VAL C 1 182 ? 34.629 16.305 -45.860 1.00 37.88 160 VAL C O 1
ATOM 3784 N N . GLU C 1 183 ? 35.382 16.680 -47.934 1.00 37.92 161 GLU C N 1
ATOM 3785 C CA . GLU C 1 183 ? 36.584 15.889 -47.711 1.00 40.30 161 GLU C CA 1
ATOM 3786 C C . GLU C 1 183 ? 37.423 16.513 -46.614 1.00 39.38 161 GLU C C 1
ATOM 3787 O O . GLU C 1 183 ? 38.080 15.811 -45.843 1.00 40.05 161 GLU C O 1
ATOM 3793 N N . GLU C 1 184 ? 37.392 17.838 -46.540 1.00 38.21 162 GLU C N 1
ATOM 3794 C CA . GLU C 1 184 ? 38.150 18.558 -45.527 1.00 36.89 162 GLU C CA 1
ATOM 3795 C C . GLU C 1 184 ? 37.477 18.362 -44.167 1.00 36.07 162 GLU C C 1
ATOM 3796 O O . GLU C 1 184 ? 38.155 18.261 -43.143 1.00 36.28 162 GLU C O 1
ATOM 3802 N N . ALA C 1 185 ? 36.145 18.289 -44.179 1.00 34.05 163 ALA C N 1
ATOM 3803 C CA . ALA C 1 185 ? 35.333 18.120 -42.978 1.00 32.80 163 ALA C CA 1
ATOM 3804 C C . ALA C 1 185 ? 35.552 16.785 -42.264 1.00 33.76 163 ALA C C 1
ATOM 3805 O O . ALA C 1 185 ? 35.842 16.752 -41.062 1.00 30.78 163 ALA C O 1
ATOM 3807 N N . VAL C 1 186 ? 35.383 15.686 -42.997 1.00 33.76 164 VAL C N 1
ATOM 3808 C CA . VAL C 1 186 ? 35.564 14.360 -42.423 1.00 35.11 164 VAL C CA 1
ATOM 3809 C C . VAL C 1 186 ? 36.995 14.250 -41.907 1.00 36.35 164 VAL C C 1
ATOM 3810 O O . VAL C 1 186 ? 37.256 13.698 -40.833 1.00 36.46 164 VAL C O 1
ATOM 3814 N N . GLN C 1 187 ? 37.911 14.808 -42.683 1.00 36.61 165 GLN C N 1
ATOM 3815 C CA . GLN C 1 187 ? 39.327 14.818 -42.357 1.00 37.87 165 GLN C CA 1
ATOM 3816 C C . GLN C 1 187 ? 39.562 15.403 -40.971 1.00 37.18 165 GLN C C 1
ATOM 3817 O O . GLN C 1 187 ? 40.423 14.947 -40.213 1.00 35.32 165 GLN C O 1
ATOM 3823 N N . ILE C 1 188 ? 38.791 16.435 -40.655 1.00 36.72 166 ILE C N 1
ATOM 3824 C CA . ILE C 1 188 ? 38.876 17.089 -39.356 1.00 35.98 166 ILE C CA 1
ATOM 3825 C C . ILE C 1 188 ? 38.277 16.186 -38.277 1.00 35.50 166 ILE C C 1
ATOM 3826 O O . ILE C 1 188 ? 38.784 16.132 -37.165 1.00 35.69 166 ILE C O 1
ATOM 3831 N N . ILE C 1 189 ? 37.214 15.463 -38.628 1.00 36.24 167 ILE C N 1
ATOM 3832 C CA . ILE C 1 189 ? 36.551 14.553 -37.698 1.00 39.49 167 ILE C CA 1
ATOM 3833 C C . ILE C 1 189 ? 37.502 13.432 -37.321 1.00 42.46 167 ILE C C 1
ATOM 3834 O O . ILE C 1 189 ? 37.583 13.038 -36.155 1.00 42.98 167 ILE C O 1
ATOM 3839 N N . GLU C 1 190 ? 38.202 12.907 -38.322 1.00 46.25 168 GLU C N 1
ATOM 3840 C CA . GLU C 1 190 ? 39.169 11.850 -38.101 1.00 49.43 168 GLU C CA 1
ATOM 3841 C C . GLU C 1 190 ? 40.276 12.462 -37.270 1.00 51.09 168 GLU C C 1
ATOM 3842 O O . GLU C 1 190 ? 40.725 11.870 -36.301 1.00 50.22 168 GLU C O 1
ATOM 3848 N N . GLN C 1 191 ? 40.697 13.667 -37.642 1.00 53.76 169 GLN C N 1
ATOM 3849 C CA . GLN C 1 191 ? 41.761 14.340 -36.907 1.00 57.15 169 GLN C CA 1
ATOM 3850 C C . GLN C 1 191 ? 41.341 14.702 -35.513 1.00 59.45 169 GLN C C 1
ATOM 3851 O O . GLN C 1 191 ? 42.100 15.354 -34.798 1.00 59.47 169 GLN C O 1
ATOM 3857 N N . ILE C 1 192 ? 40.130 14.318 -35.129 1.00 61.41 170 ILE C N 1
ATOM 3858 C CA . ILE C 1 192 ? 39.660 14.626 -33.794 1.00 63.60 170 ILE C CA 1
ATOM 3859 C C . ILE C 1 192 ? 39.598 16.149 -33.675 1.00 64.74 170 ILE C C 1
ATOM 3860 O O . ILE C 1 192 ? 38.629 16.760 -34.176 1.00 64.79 170 ILE C O 1
ATOM 3873 N N . LYS D 1 24 ? 5.923 -1.459 -36.606 1.00 61.46 2 LYS D N 1
ATOM 3874 C CA . LYS D 1 24 ? 5.297 -1.312 -35.299 1.00 56.30 2 LYS D CA 1
ATOM 3875 C C . LYS D 1 24 ? 6.293 -1.248 -34.158 1.00 52.33 2 LYS D C 1
ATOM 3876 O O . LYS D 1 24 ? 7.195 -2.082 -34.051 1.00 50.86 2 LYS D O 1
ATOM 3882 N N . LYS D 1 25 ? 6.105 -0.245 -33.305 1.00 47.45 3 LYS D N 1
ATOM 3883 C CA . LYS D 1 25 ? 6.979 -0.001 -32.161 1.00 43.10 3 LYS D CA 1
ATOM 3884 C C . LYS D 1 25 ? 6.425 -0.438 -30.803 1.00 38.93 3 LYS D C 1
ATOM 3885 O O . LYS D 1 25 ? 5.365 0.021 -30.370 1.00 39.05 3 LYS D O 1
ATOM 3891 N N . VAL D 1 26 ? 7.152 -1.307 -30.115 1.00 34.26 4 VAL D N 1
ATOM 3892 C CA . VAL D 1 26 ? 6.699 -1.742 -28.808 1.00 31.74 4 VAL D CA 1
ATOM 3893 C C . VAL D 1 26 ? 7.724 -1.313 -27.774 1.00 29.02 4 VAL D C 1
ATOM 3894 O O . VAL D 1 26 ? 8.922 -1.503 -27.956 1.00 28.64 4 VAL D O 1
ATOM 3898 N N . VAL D 1 27 ? 7.249 -0.696 -26.701 1.00 27.58 5 VAL D N 1
ATOM 3899 C CA . VAL D 1 27 ? 8.135 -0.276 -25.636 1.00 27.24 5 VAL D CA 1
ATOM 3900 C C . VAL D 1 27 ? 7.984 -1.270 -24.498 1.00 25.69 5 VAL D C 1
ATOM 3901 O O . VAL D 1 27 ? 6.865 -1.622 -24.118 1.00 26.31 5 VAL D O 1
ATOM 3905 N N . VAL D 1 28 ? 9.110 -1.736 -23.963 1.00 24.81 6 VAL D N 1
ATOM 3906 C CA . VAL D 1 28 ? 9.083 -2.680 -22.852 1.00 26.89 6 VAL D CA 1
ATOM 3907 C C . VAL D 1 28 ? 9.699 -1.996 -21.634 1.00 25.51 6 VAL D C 1
ATOM 3908 O O . VAL D 1 28 ? 10.744 -1.354 -21.732 1.00 26.21 6 VAL D O 1
ATOM 3912 N N . VAL D 1 29 ? 9.033 -2.128 -20.492 1.00 25.65 7 VAL D N 1
ATOM 3913 C CA . VAL D 1 29 ? 9.500 -1.543 -19.239 1.00 25.55 7 VAL D CA 1
ATOM 3914 C C . VAL D 1 29 ? 9.522 -2.609 -18.138 1.00 26.08 7 VAL D C 1
ATOM 3915 O O . VAL D 1 29 ? 8.765 -3.587 -18.179 1.00 25.53 7 VAL D O 1
ATOM 3919 N N . GLY D 1 30 ? 10.395 -2.406 -17.156 1.00 26.09 8 GLY D N 1
ATOM 3920 C CA . GLY D 1 30 ? 10.509 -3.349 -16.065 1.00 26.79 8 GLY D CA 1
ATOM 3921 C C . GLY D 1 30 ? 11.638 -3.023 -15.108 1.00 27.48 8 GLY D C 1
ATOM 3922 O O . GLY D 1 30 ? 12.253 -1.969 -15.214 1.00 28.58 8 GLY D O 1
ATOM 3923 N N . TYR D 1 31 ? 11.906 -3.934 -14.174 1.00 27.87 9 TYR D N 1
ATOM 3924 C CA . TYR D 1 31 ? 12.963 -3.767 -13.171 1.00 28.72 9 TYR D CA 1
ATOM 3925 C C . TYR D 1 31 ? 14.281 -3.334 -13.770 1.00 28.84 9 TYR D C 1
ATOM 3926 O O . TYR D 1 31 ? 14.601 -3.680 -14.905 1.00 30.05 9 TYR D O 1
ATOM 3935 N N . SER D 1 32 ? 15.050 -2.590 -12.990 1.00 29.27 10 SER D N 1
ATOM 3936 C CA . SER D 1 32 ? 16.381 -2.188 -13.399 1.00 31.39 10 SER D CA 1
ATOM 3937 C C . SER D 1 32 ? 17.219 -2.947 -12.373 1.00 33.57 10 SER D C 1
ATOM 3938 O O . SER D 1 32 ? 16.680 -3.761 -11.615 1.00 33.13 10 SER D O 1
ATOM 3941 N N . GLY D 1 33 ? 18.520 -2.696 -12.335 1.00 35.43 11 GLY D N 1
ATOM 3942 C CA . GLY D 1 33 ? 19.355 -3.406 -11.384 1.00 39.42 11 GLY D CA 1
ATOM 3943 C C . GLY D 1 33 ? 20.141 -4.556 -11.991 1.00 42.49 11 GLY D C 1
ATOM 3944 O O . GLY D 1 33 ? 19.947 -4.902 -13.166 1.00 41.70 11 GLY D O 1
ATOM 3945 N N . PRO D 1 34 ? 21.043 -5.177 -11.211 1.00 45.16 12 PRO D N 1
ATOM 3946 C CA . PRO D 1 34 ? 21.839 -6.291 -11.737 1.00 46.67 12 PRO D CA 1
ATOM 3947 C C . PRO D 1 34 ? 21.037 -7.463 -12.312 1.00 48.51 12 PRO D C 1
ATOM 3948 O O . PRO D 1 34 ? 20.156 -8.034 -11.665 1.00 48.40 12 PRO D O 1
ATOM 3952 N N . VAL D 1 35 ? 21.374 -7.797 -13.553 1.00 50.66 13 VAL D N 1
ATOM 3953 C CA . VAL D 1 35 ? 20.738 -8.854 -14.324 1.00 53.03 13 VAL D CA 1
ATOM 3954 C C . VAL D 1 35 ? 20.922 -10.248 -13.701 1.00 54.40 13 VAL D C 1
ATOM 3955 O O . VAL D 1 35 ? 20.083 -11.143 -13.887 1.00 54.39 13 VAL D O 1
ATOM 3959 N N . ASN D 1 36 ? 22.005 -10.418 -12.946 1.00 55.26 14 ASN D N 1
ATOM 3960 C CA . ASN D 1 36 ? 22.319 -11.700 -12.320 1.00 56.57 14 ASN D CA 1
ATOM 3961 C C . ASN D 1 36 ? 21.746 -11.919 -10.911 1.00 56.87 14 ASN D C 1
ATOM 3962 O O . ASN D 1 36 ? 21.983 -12.964 -10.310 1.00 56.66 14 ASN D O 1
ATOM 3967 N N . LYS D 1 37 ? 20.996 -10.955 -10.382 1.00 57.24 15 LYS D N 1
ATOM 3968 C CA . LYS D 1 37 ? 20.421 -11.102 -9.042 1.00 56.73 15 LYS D CA 1
ATOM 3969 C C . LYS D 1 37 ? 18.914 -10.882 -9.014 1.00 55.72 15 LYS D C 1
ATOM 3970 O O . LYS D 1 37 ? 18.332 -10.389 -9.981 1.00 56.24 15 LYS D O 1
ATOM 3976 N N . SER D 1 38 ? 18.281 -11.234 -7.899 1.00 54.03 16 SER D N 1
ATOM 3977 C CA . SER D 1 38 ? 16.842 -11.038 -7.761 1.00 53.05 16 SER D CA 1
ATOM 3978 C C . SER D 1 38 ? 16.525 -9.544 -7.767 1.00 51.31 16 SER D C 1
ATOM 3979 O O . SER D 1 38 ? 17.366 -8.718 -7.405 1.00 50.55 16 SER D O 1
ATOM 3982 N N . PRO D 1 39 ? 15.306 -9.173 -8.178 1.00 50.80 17 PRO D N 1
ATOM 3983 C CA . PRO D 1 39 ? 14.199 -10.020 -8.635 1.00 50.01 17 PRO D CA 1
ATOM 3984 C C . PRO D 1 39 ? 14.244 -10.243 -10.148 1.00 49.15 17 PRO D C 1
ATOM 3985 O O . PRO D 1 39 ? 13.387 -10.924 -10.716 1.00 49.75 17 PRO D O 1
ATOM 3989 N N . VAL D 1 40 ? 15.244 -9.657 -10.795 1.00 49.29 18 VAL D N 1
ATOM 3990 C CA . VAL D 1 40 ? 15.372 -9.750 -12.247 1.00 49.26 18 VAL D CA 1
ATOM 3991 C C . VAL D 1 40 ? 15.921 -11.084 -12.773 1.00 50.28 18 VAL D C 1
ATOM 3992 O O . VAL D 1 40 ? 15.575 -11.500 -13.883 1.00 50.73 18 VAL D O 1
ATOM 3996 N N . SER D 1 41 ? 16.744 -11.769 -11.984 1.00 50.92 19 SER D N 1
ATOM 3997 C CA . SER D 1 41 ? 17.310 -13.047 -12.425 1.00 51.59 19 SER D CA 1
ATOM 3998 C C . SER D 1 41 ? 16.221 -14.105 -12.664 1.00 51.16 19 SER D C 1
ATOM 3999 O O . SER D 1 41 ? 16.289 -14.867 -13.629 1.00 51.07 19 SER D O 1
ATOM 4002 N N . GLU D 1 42 ? 15.230 -14.149 -11.777 1.00 51.07 20 GLU D N 1
ATOM 4003 C CA . GLU D 1 42 ? 14.123 -15.091 -11.889 1.00 50.64 20 GLU D CA 1
ATOM 4004 C C . GLU D 1 42 ? 13.325 -14.868 -13.171 1.00 49.53 20 GLU D C 1
ATOM 4005 O O . GLU D 1 42 ? 12.618 -15.761 -13.633 1.00 49.38 20 GLU D O 1
ATOM 4011 N N . LEU D 1 43 ? 13.446 -13.674 -13.745 1.00 48.99 21 LEU D N 1
ATOM 4012 C CA . LEU D 1 43 ? 12.704 -13.306 -14.949 1.00 47.56 21 LEU D CA 1
ATOM 4013 C C . LEU D 1 43 ? 13.515 -13.386 -16.243 1.00 47.86 21 LEU D C 1
ATOM 4014 O O . LEU D 1 43 ? 13.137 -12.799 -17.263 1.00 46.99 21 LEU D O 1
ATOM 4019 N N . ARG D 1 44 ? 14.610 -14.137 -16.207 1.00 47.04 22 ARG D N 1
ATOM 4020 C CA . ARG D 1 44 ? 15.488 -14.287 -17.359 1.00 47.06 22 ARG D CA 1
ATOM 4021 C C . ARG D 1 44 ? 14.849 -14.912 -18.604 1.00 46.61 22 ARG D C 1
ATOM 4022 O O . ARG D 1 44 ? 14.836 -14.312 -19.681 1.00 47.21 22 ARG D O 1
ATOM 4030 N N . ASP D 1 45 ? 14.323 -16.120 -18.455 1.00 45.53 23 ASP D N 1
ATOM 4031 C CA . ASP D 1 45 ? 13.708 -16.797 -19.585 1.00 44.76 23 ASP D CA 1
ATOM 4032 C C . ASP D 1 45 ? 12.554 -16.018 -20.196 1.00 43.10 23 ASP D C 1
ATOM 4033 O O . ASP D 1 45 ? 12.451 -15.937 -21.418 1.00 43.20 23 ASP D O 1
ATOM 4038 N N . ILE D 1 46 ? 11.687 -15.443 -19.367 1.00 40.74 24 ILE D N 1
ATOM 4039 C CA . ILE D 1 46 ? 10.570 -14.688 -19.918 1.00 39.76 24 ILE D CA 1
ATOM 4040 C C . ILE D 1 46 ? 11.076 -13.464 -20.668 1.00 39.60 24 ILE D C 1
ATOM 4041 O O . ILE D 1 46 ? 10.594 -13.161 -21.757 1.00 39.99 24 ILE D O 1
ATOM 4046 N N . CYS D 1 47 ? 12.056 -12.768 -20.097 1.00 38.76 25 CYS D N 1
ATOM 4047 C CA . CYS D 1 47 ? 12.618 -11.585 -20.738 1.00 37.05 25 CYS D CA 1
ATOM 4048 C C . CYS D 1 47 ? 13.285 -11.905 -22.082 1.00 36.49 25 CYS D C 1
ATOM 4049 O O . CYS D 1 47 ? 13.126 -11.156 -23.050 1.00 35.06 25 CYS D O 1
ATOM 4052 N N . LEU D 1 48 ? 14.030 -13.011 -22.144 1.00 36.34 26 LEU D N 1
ATOM 4053 C CA . LEU D 1 48 ? 14.689 -13.414 -23.384 1.00 34.94 26 LEU D CA 1
ATOM 4054 C C . LEU D 1 48 ? 13.652 -13.869 -24.403 1.00 34.82 26 LEU D C 1
ATOM 4055 O O . LEU D 1 48 ? 13.784 -13.589 -25.595 1.00 35.11 26 LEU D O 1
ATOM 4060 N N . GLU D 1 49 ? 12.629 -14.575 -23.930 1.00 33.00 27 GLU D N 1
ATOM 4061 C CA . GLU D 1 49 ? 11.556 -15.063 -24.792 1.00 33.61 27 GLU D CA 1
ATOM 4062 C C . GLU D 1 49 ? 10.858 -13.860 -25.446 1.00 32.43 27 GLU D C 1
ATOM 4063 O O . GLU D 1 49 ? 10.615 -13.822 -26.661 1.00 31.41 27 GLU D O 1
ATOM 4069 N N . LEU D 1 50 ? 10.549 -12.875 -24.614 1.00 31.13 28 LEU D N 1
ATOM 4070 C CA . LEU D 1 50 ? 9.878 -11.664 -25.052 1.00 30.63 28 LEU D CA 1
ATOM 4071 C C . LEU D 1 50 ? 10.680 -10.947 -26.135 1.00 31.12 28 LEU D C 1
ATOM 4072 O O . LEU D 1 50 ? 10.138 -10.566 -27.176 1.00 30.98 28 LEU D O 1
ATOM 4077 N N . GLY D 1 51 ? 11.974 -10.771 -25.867 1.00 31.08 29 GLY D N 1
ATOM 4078 C CA . GLY D 1 51 ? 12.865 -10.090 -26.794 1.00 31.37 29 GLY D CA 1
ATOM 4079 C C . GLY D 1 51 ? 12.995 -10.774 -28.145 1.00 32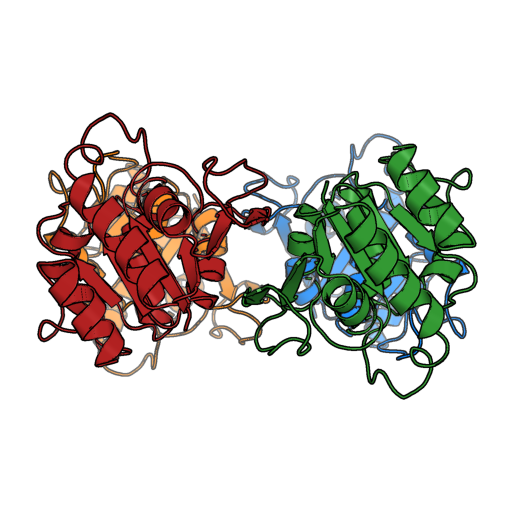.34 29 GLY D C 1
ATOM 4080 O O . GLY D 1 51 ? 12.869 -10.137 -29.197 1.00 32.97 29 GLY D O 1
ATOM 4081 N N . ARG D 1 52 ? 13.248 -12.077 -28.121 1.00 32.08 30 ARG D N 1
ATOM 4082 C CA . ARG D 1 52 ? 13.394 -12.855 -29.338 1.00 31.69 30 ARG D CA 1
ATOM 4083 C C . ARG D 1 52 ? 12.109 -12.845 -30.165 1.00 32.03 30 ARG D C 1
ATOM 4084 O O . ARG D 1 52 ? 12.133 -12.629 -31.379 1.00 32.33 30 ARG D O 1
ATOM 4092 N N . THR D 1 53 ? 10.987 -13.083 -29.494 1.00 32.27 31 THR D N 1
ATOM 4093 C CA . THR D 1 53 ? 9.693 -13.127 -30.164 1.00 31.75 31 THR D CA 1
ATOM 4094 C C . THR D 1 53 ? 9.338 -11.806 -30.822 1.00 31.05 31 THR D C 1
ATOM 4095 O O . THR D 1 53 ? 8.742 -11.782 -31.895 1.00 31.66 31 THR D O 1
ATOM 4099 N N . LEU D 1 54 ? 9.689 -10.701 -30.177 1.00 29.69 32 LEU D N 1
ATOM 4100 C CA . LEU D 1 54 ? 9.381 -9.396 -30.749 1.00 28.91 32 LEU D CA 1
ATOM 4101 C C . LEU D 1 54 ? 10.215 -9.219 -32.013 1.00 28.49 32 LEU D C 1
ATOM 4102 O O . LEU D 1 54 ? 9.706 -8.799 -33.053 1.00 28.59 32 LEU D O 1
ATOM 4107 N N . ALA D 1 55 ? 11.494 -9.572 -31.916 1.00 28.21 33 ALA D N 1
ATOM 4108 C CA . ALA D 1 55 ? 12.399 -9.480 -33.055 1.00 29.70 33 ALA D CA 1
ATOM 4109 C C . ALA D 1 55 ? 11.892 -10.350 -34.202 1.00 30.75 33 ALA D C 1
ATOM 4110 O O . ALA D 1 55 ? 11.784 -9.870 -35.329 1.00 31.39 33 ALA D O 1
ATOM 4112 N N . LYS D 1 56 ? 11.578 -11.619 -33.920 1.00 31.55 34 LYS D N 1
ATOM 4113 C CA . LYS D 1 56 ? 11.102 -12.531 -34.968 1.00 31.85 34 LYS D CA 1
ATOM 4114 C C . LYS D 1 56 ? 9.858 -12.014 -35.672 1.00 31.73 34 LYS D C 1
ATOM 4115 O O . LYS D 1 56 ? 9.680 -12.253 -36.866 1.00 31.48 34 LYS D O 1
ATOM 4121 N N . LYS D 1 57 ? 8.992 -11.334 -34.922 1.00 31.35 35 LYS D N 1
ATOM 4122 C CA . LYS D 1 57 ? 7.755 -10.794 -35.472 1.00 31.43 35 LYS D CA 1
ATOM 4123 C C . LYS D 1 57 ? 7.998 -9.496 -36.223 1.00 30.82 35 LYS D C 1
ATOM 4124 O O . LYS D 1 57 ? 7.073 -8.928 -36.794 1.00 31.32 35 LYS D O 1
ATOM 4130 N N . GLY D 1 58 ? 9.232 -9.011 -36.205 1.00 30.29 36 GLY D N 1
ATOM 4131 C CA . GLY D 1 58 ? 9.545 -7.780 -36.908 1.00 31.79 36 GLY D CA 1
ATOM 4132 C C . GLY D 1 58 ? 9.209 -6.451 -36.237 1.00 32.51 36 GLY D C 1
ATOM 4133 O O . GLY D 1 58 ? 9.166 -5.423 -36.918 1.00 34.24 36 GLY D O 1
ATOM 4134 N N . TYR D 1 59 ? 8.974 -6.451 -34.927 1.00 32.53 37 TYR D N 1
ATOM 4135 C CA . TYR D 1 59 ? 8.662 -5.219 -34.198 1.00 33.42 37 TYR D CA 1
ATOM 4136 C C . TYR D 1 59 ? 9.938 -4.474 -33.815 1.00 32.30 37 TYR D C 1
ATOM 4137 O O . TYR D 1 59 ? 10.966 -5.096 -33.527 1.00 31.44 37 TYR D O 1
ATOM 4146 N N . LEU D 1 60 ? 9.857 -3.145 -33.798 1.00 29.52 38 LEU D N 1
ATOM 4147 C CA . LEU D 1 60 ? 10.992 -2.316 -33.411 1.00 28.37 38 LEU D CA 1
ATOM 4148 C C . LEU D 1 60 ? 10.859 -2.128 -31.896 1.00 27.81 38 LEU D C 1
ATOM 4149 O O . LEU D 1 60 ? 9.846 -1.606 -31.416 1.00 27.30 38 LEU D O 1
ATOM 4154 N N . VAL D 1 61 ? 11.876 -2.545 -31.147 1.00 26.93 39 VAL D N 1
ATOM 4155 C CA . VAL D 1 61 ? 11.834 -2.467 -29.686 1.00 25.71 39 VAL D CA 1
ATOM 4156 C C . VAL D 1 61 ? 12.507 -1.260 -29.042 1.00 24.35 39 VAL D C 1
ATOM 4157 O O . VAL D 1 61 ? 13.627 -0.906 -29.388 1.00 26.68 39 VAL D O 1
ATOM 4161 N N . PHE D 1 62 ? 11.809 -0.635 -28.100 1.00 25.05 40 PHE D N 1
ATOM 4162 C CA . PHE D 1 62 ? 12.331 0.508 -27.349 1.00 24.85 40 PHE D CA 1
ATOM 4163 C C . PHE D 1 62 ? 12.263 0.209 -25.852 1.00 25.59 40 PHE D 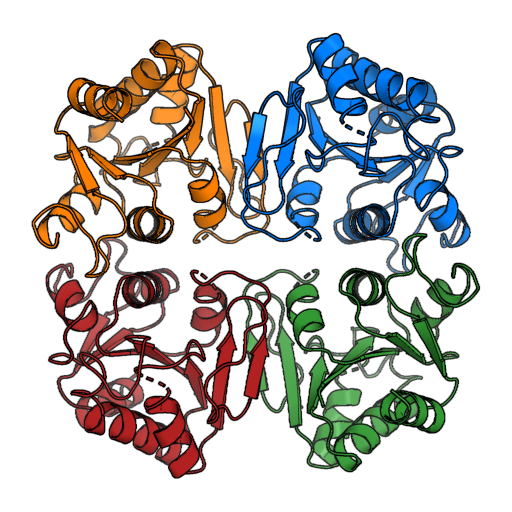C 1
ATOM 4164 O O . PHE D 1 62 ? 11.323 -0.435 -25.388 1.00 24.27 40 PHE D O 1
ATOM 4172 N N . ASN D 1 63 ? 13.251 0.697 -25.101 1.00 26.61 41 ASN D N 1
ATOM 4173 C CA . ASN D 1 63 ? 13.273 0.546 -23.645 1.00 25.96 41 ASN D CA 1
ATOM 4174 C C . ASN D 1 63 ? 14.161 1.598 -22.987 1.00 25.76 41 ASN D C 1
ATOM 4175 O O . ASN D 1 63 ? 14.859 2.347 -23.670 1.00 26.54 41 ASN D O 1
ATOM 4180 N N . GLY D 1 64 ? 14.115 1.654 -21.658 1.00 26.52 42 GLY D N 1
ATOM 4181 C CA . GLY D 1 64 ? 14.895 2.623 -20.903 1.00 26.77 42 GLY D CA 1
ATOM 4182 C C . GLY D 1 64 ? 16.408 2.491 -20.964 1.00 29.38 42 GLY D C 1
ATOM 4183 O O . GLY D 1 64 ? 17.120 3.187 -20.236 1.00 29.20 42 GLY D O 1
ATOM 4184 N N . GLY D 1 65 ? 16.897 1.573 -21.798 1.00 29.90 43 GLY D N 1
ATOM 4185 C CA . GLY D 1 65 ? 18.330 1.397 -21.995 1.00 32.05 43 GLY D CA 1
ATOM 4186 C C . GLY D 1 65 ? 19.299 0.953 -20.905 1.00 32.83 43 GLY D C 1
ATOM 4187 O O . GLY D 1 65 ? 20.461 0.697 -21.216 1.00 32.08 43 GLY D O 1
ATOM 4188 N N . ARG D 1 66 ? 18.861 0.843 -19.654 1.00 33.34 44 ARG D N 1
ATOM 4189 C CA . ARG D 1 66 ? 19.777 0.433 -18.591 1.00 35.84 44 ARG D CA 1
ATOM 4190 C C . ARG D 1 66 ? 19.904 -1.095 -18.480 1.00 36.21 44 ARG D C 1
ATOM 4191 O O . ARG D 1 66 ? 19.865 -1.807 -19.494 1.00 37.00 44 ARG D O 1
ATOM 4199 N N . ASP D 1 67 ? 20.063 -1.597 -17.258 1.00 35.24 45 ASP D N 1
ATOM 4200 C CA . ASP D 1 67 ? 20.214 -3.032 -17.029 1.00 35.73 45 ASP D CA 1
ATOM 4201 C C . ASP D 1 67 ? 18.885 -3.726 -16.715 1.00 36.24 45 ASP D C 1
ATOM 4202 O O . ASP D 1 67 ? 17.851 -3.368 -17.280 1.00 36.64 45 ASP D O 1
ATOM 4207 N N . GLY D 1 68 ? 18.929 -4.729 -15.834 1.00 36.79 46 GLY D N 1
ATOM 4208 C CA . GLY D 1 68 ? 17.730 -5.461 -15.445 1.00 35.10 46 GLY D CA 1
ATOM 4209 C C . GLY D 1 68 ? 16.944 -6.076 -16.586 1.00 35.41 46 GLY D C 1
ATOM 4210 O O . GLY D 1 68 ? 17.519 -6.664 -17.509 1.00 35.39 46 GLY D O 1
ATOM 4211 N N . VAL D 1 69 ? 15.620 -5.947 -16.518 1.00 35.45 47 VAL D N 1
ATOM 4212 C CA . VAL D 1 69 ? 14.737 -6.469 -17.558 1.00 35.88 47 VAL D CA 1
ATOM 4213 C C . VAL D 1 69 ? 15.097 -5.849 -18.914 1.00 36.66 47 VAL D C 1
ATOM 4214 O O . VAL D 1 69 ? 15.086 -6.534 -19.940 1.00 37.24 47 VAL D O 1
ATOM 4226 N N . GLU D 1 71 ? 17.962 -4.907 -20.112 1.00 35.91 49 GLU D N 1
ATOM 4227 C CA . GLU D 1 71 ? 19.126 -5.569 -20.682 1.00 35.44 49 GLU D CA 1
ATOM 4228 C C . GLU D 1 71 ? 18.791 -6.926 -21.299 1.00 34.54 49 GLU D C 1
ATOM 4229 O O . GLU D 1 71 ? 19.187 -7.215 -22.427 1.00 34.71 49 GLU D O 1
ATOM 4235 N N . LEU D 1 72 ? 18.050 -7.748 -20.561 1.00 33.47 50 LEU D N 1
ATOM 4236 C CA . LEU D 1 72 ? 17.701 -9.080 -21.031 1.00 33.48 50 LEU D CA 1
ATOM 4237 C C . LEU D 1 72 ? 16.782 -9.083 -22.254 1.00 33.57 50 LEU D C 1
ATOM 4238 O O . LEU D 1 72 ? 16.954 -9.902 -23.173 1.00 33.13 50 LEU D O 1
ATOM 4243 N N . VAL D 1 73 ? 15.807 -8.178 -22.273 1.00 31.62 51 VAL D N 1
ATOM 4244 C CA . VAL D 1 73 ? 14.915 -8.078 -23.414 1.00 30.74 51 VAL D CA 1
ATOM 4245 C C . VAL D 1 73 ? 15.770 -7.675 -24.616 1.00 30.84 51 VAL D C 1
ATOM 4246 O O . VAL D 1 73 ? 15.605 -8.213 -25.713 1.00 32.41 51 VAL D O 1
ATOM 4250 N N . SER D 1 74 ? 16.697 -6.741 -24.414 1.00 30.20 52 SER D N 1
ATOM 4251 C CA . SER D 1 74 ? 17.546 -6.298 -25.519 1.00 29.67 52 SER D CA 1
ATOM 4252 C C . SER D 1 74 ? 18.383 -7.455 -26.048 1.00 29.76 52 SER D C 1
ATOM 4253 O O . SER D 1 74 ? 18.461 -7.668 -27.253 1.00 30.72 52 SER D O 1
ATOM 4256 N N . GLN D 1 75 ? 19.011 -8.198 -25.140 1.00 32.03 53 GLN D N 1
ATOM 4257 C CA . GLN D 1 75 ? 19.829 -9.360 -25.504 1.00 32.88 53 GLN D CA 1
ATOM 4258 C C . GLN D 1 75 ? 19.001 -10.257 -26.412 1.00 32.70 53 GLN D C 1
ATOM 4259 O O . GLN D 1 75 ? 19.459 -10.704 -27.465 1.00 32.73 53 GLN D O 1
ATOM 4265 N N . GLY D 1 76 ? 17.772 -10.515 -25.986 1.00 32.40 54 GLY D N 1
ATOM 4266 C CA . GLY D 1 76 ? 16.888 -11.359 -26.762 1.00 32.03 54 GLY D CA 1
ATOM 4267 C C . GLY D 1 76 ? 16.581 -10.819 -28.146 1.00 32.66 54 GLY D C 1
ATOM 4268 O O . GLY D 1 76 ? 16.500 -11.584 -29.117 1.00 33.71 54 GLY D O 1
ATOM 4269 N N . VAL D 1 77 ? 16.405 -9.506 -28.248 1.00 31.62 55 VAL D N 1
ATOM 4270 C CA . VAL D 1 77 ? 16.112 -8.870 -29.524 1.00 31.94 55 VAL D CA 1
ATOM 4271 C C . VAL D 1 77 ? 17.306 -9.002 -30.459 1.00 33.51 55 VAL D C 1
ATOM 4272 O O . VAL D 1 77 ? 17.160 -9.385 -31.628 1.00 33.91 55 VAL D O 1
ATOM 4276 N N . ARG D 1 78 ? 18.485 -8.675 -29.936 1.00 33.57 56 ARG D N 1
ATOM 4277 C CA . ARG D 1 78 ? 19.718 -8.744 -30.715 1.00 34.27 56 ARG D CA 1
ATOM 4278 C C . ARG D 1 78 ? 20.061 -10.184 -31.096 1.00 35.09 56 ARG D C 1
ATOM 4279 O O . ARG D 1 78 ? 20.558 -10.450 -32.190 1.00 33.78 56 ARG D O 1
ATOM 4287 N N . GLU D 1 79 ? 19.795 -11.114 -30.188 1.00 36.33 57 GLU D N 1
ATOM 4288 C CA . GLU D 1 79 ? 20.083 -12.513 -30.456 1.00 37.24 57 GLU D CA 1
ATOM 4289 C C . GLU D 1 79 ? 19.343 -12.932 -31.727 1.00 38.06 57 GLU D C 1
ATOM 4290 O O . GLU D 1 79 ? 19.911 -13.606 -32.592 1.00 39.59 57 GLU D O 1
ATOM 4296 N N . ALA D 1 80 ? 18.086 -12.504 -31.848 1.00 36.97 58 ALA D N 1
ATOM 4297 C CA . ALA D 1 80 ? 17.267 -12.832 -33.009 1.00 34.84 58 ALA D CA 1
ATOM 4298 C C . ALA D 1 80 ? 17.482 -11.895 -34.201 1.00 34.47 58 ALA D C 1
ATOM 4299 O O . ALA D 1 80 ? 16.749 -11.969 -35.185 1.00 35.35 58 ALA D O 1
ATOM 4301 N N . GLY D 1 81 ? 18.462 -11.003 -34.107 1.00 33.15 59 GLY D N 1
ATOM 4302 C CA . GLY D 1 81 ? 18.735 -10.089 -35.202 1.00 31.35 59 GLY D CA 1
ATOM 4303 C C . GLY D 1 81 ? 17.770 -8.930 -35.343 1.00 31.77 59 GLY D C 1
ATOM 4304 O O . GLY D 1 81 ? 17.716 -8.290 -36.395 1.00 31.79 59 GLY D O 1
ATOM 4305 N N . GLY D 1 82 ? 17.002 -8.644 -34.297 1.00 31.22 60 GLY D N 1
ATOM 4306 C CA . GLY D 1 82 ? 16.069 -7.535 -34.377 1.00 28.83 60 GLY D CA 1
ATOM 4307 C C . GLY D 1 82 ? 16.793 -6.272 -33.959 1.00 28.64 60 GLY D C 1
ATOM 4308 O O . GLY D 1 82 ? 17.958 -6.330 -33.550 1.00 29.85 60 GLY D O 1
ATOM 4309 N N . THR D 1 83 ? 16.111 -5.135 -34.051 1.00 27.89 61 THR D N 1
ATOM 4310 C CA . THR D 1 83 ? 16.683 -3.850 -33.665 1.00 26.61 61 THR D CA 1
ATOM 4311 C C . THR D 1 83 ? 16.045 -3.379 -32.361 1.00 25.87 61 THR D C 1
ATOM 4312 O O . THR D 1 83 ? 14.823 -3.428 -32.196 1.00 26.31 61 THR D O 1
ATOM 4316 N N . VAL D 1 84 ? 16.872 -2.929 -31.426 1.00 25.55 62 VAL D N 1
ATOM 4317 C CA . VAL D 1 84 ? 16.376 -2.435 -30.142 1.00 24.79 62 VAL D CA 1
ATOM 4318 C C . VAL D 1 84 ? 17.032 -1.093 -29.843 1.00 24.56 62 VAL D C 1
ATOM 4319 O O . VAL D 1 84 ? 18.254 -0.975 -29.867 1.00 23.95 62 VAL D O 1
ATOM 4323 N N . VAL D 1 85 ? 16.214 -0.089 -29.557 1.00 24.80 63 VAL D N 1
ATOM 4324 C CA . VAL D 1 85 ? 16.705 1.251 -29.289 1.00 24.38 63 VAL D CA 1
ATOM 4325 C C . VAL D 1 85 ? 16.503 1.669 -27.838 1.00 24.76 63 VAL D C 1
ATOM 4326 O O . VAL D 1 85 ? 15.399 1.530 -27.277 1.00 24.33 63 VAL D O 1
ATOM 4330 N N . GLY D 1 86 ? 17.578 2.186 -27.240 1.00 23.82 64 GLY D N 1
ATOM 4331 C CA . GLY D 1 86 ? 17.525 2.622 -25.855 1.00 23.23 64 GLY D CA 1
ATOM 4332 C C . GLY D 1 86 ? 17.416 4.125 -25.676 1.00 22.13 64 GLY D C 1
ATOM 4333 O O . GLY D 1 86 ? 18.108 4.892 -26.345 1.00 21.60 64 GLY D O 1
ATOM 4334 N N . ILE D 1 87 ? 16.521 4.546 -24.791 1.00 21.41 65 ILE D N 1
ATOM 4335 C CA . ILE D 1 87 ? 16.347 5.964 -24.496 1.00 23.90 65 ILE D CA 1
ATOM 4336 C C . ILE D 1 87 ? 16.968 6.105 -23.110 1.00 25.59 65 ILE D C 1
ATOM 4337 O O . ILE D 1 87 ? 16.411 5.623 -22.121 1.00 25.23 65 ILE D O 1
ATOM 4342 N N . LEU D 1 88 ? 18.121 6.763 -23.048 1.00 27.68 66 LEU D N 1
ATOM 4343 C CA . LEU D 1 88 ? 18.870 6.912 -21.800 1.00 31.28 66 LEU D CA 1
ATOM 4344 C C . LEU D 1 88 ? 18.683 8.177 -20.978 1.00 34.09 66 LEU D C 1
ATOM 4345 O O . LEU D 1 88 ? 18.490 9.267 -21.510 1.00 34.20 66 LEU D O 1
ATOM 4350 N N . PRO D 1 89 ? 18.746 8.046 -19.652 1.00 38.67 67 PRO D N 1
ATOM 4351 C CA . PRO D 1 89 ? 18.594 9.242 -18.824 1.00 42.93 67 PRO D CA 1
ATOM 4352 C C . PRO D 1 89 ? 19.974 9.916 -18.825 1.00 47.19 67 PRO D C 1
ATOM 4353 O O . PRO D 1 89 ? 21.000 9.236 -18.825 1.00 47.59 67 PRO D O 1
ATOM 4357 N N . ASP D 1 90 ? 19.994 11.245 -18.851 1.00 52.93 68 ASP D N 1
ATOM 4358 C CA . ASP D 1 90 ? 21.240 12.011 -18.885 1.00 59.07 68 ASP D CA 1
ATOM 4359 C C . ASP D 1 90 ? 22.178 11.475 -19.962 1.00 62.97 68 ASP D C 1
ATOM 4360 O O . ASP D 1 90 ? 21.720 11.043 -21.022 1.00 63.36 68 ASP D O 1
ATOM 4365 N N . GLU D 1 91 ? 23.483 11.515 -19.715 1.00 66.65 69 GLU D N 1
ATOM 4366 C CA . GLU D 1 91 ? 24.429 11.010 -20.705 1.00 70.03 69 GLU D CA 1
ATOM 4367 C C . GLU D 1 91 ? 25.046 9.676 -20.309 1.00 70.31 69 GLU D C 1
ATOM 4368 O O . GLU D 1 91 ? 26.257 9.497 -20.444 1.00 70.56 69 GLU D O 1
ATOM 4374 N N . GLU D 1 92 ? 24.213 8.750 -19.826 1.00 70.14 70 GLU D N 1
ATOM 4375 C CA . GLU D 1 92 ? 24.681 7.424 -19.416 1.00 69.88 70 GLU D CA 1
ATOM 4376 C C . GLU D 1 92 ? 25.211 6.574 -20.559 1.00 68.41 70 GLU D C 1
ATOM 4377 O O . GLU D 1 92 ? 25.434 7.072 -21.662 1.00 69.09 70 GLU D O 1
ATOM 4383 N N . ALA D 1 93 ? 25.386 5.282 -20.293 1.00 66.01 71 ALA D N 1
ATOM 4384 C CA . ALA D 1 93 ? 25.926 4.367 -21.291 1.00 63.11 71 ALA D CA 1
ATOM 4385 C C . ALA D 1 93 ? 24.947 3.340 -21.868 1.00 60.39 71 ALA D C 1
ATOM 4386 O O . ALA D 1 93 ? 24.962 3.078 -23.067 1.00 60.63 71 ALA D O 1
ATOM 4388 N N . GLY D 1 94 ? 24.106 2.754 -21.024 1.00 56.80 72 GLY D N 1
ATOM 4389 C CA . GLY D 1 94 ? 23.159 1.768 -21.516 1.00 53.06 72 GLY D CA 1
ATOM 4390 C C . GLY D 1 94 ? 23.782 0.402 -21.738 1.00 50.35 72 GLY D C 1
ATOM 4391 O O . GLY D 1 94 ? 24.960 0.292 -22.063 1.00 48.99 72 GLY D O 1
ATOM 4392 N N . ASN D 1 95 ? 22.979 -0.643 -21.566 1.00 48.38 73 ASN D N 1
ATOM 4393 C CA . ASN D 1 95 ? 23.444 -2.016 -21.719 1.00 46.09 73 ASN D CA 1
ATOM 4394 C C . ASN D 1 95 ? 24.126 -2.239 -23.073 1.00 45.43 73 ASN D C 1
ATOM 4395 O O . ASN D 1 95 ? 23.774 -1.607 -24.074 1.00 44.75 73 ASN D O 1
ATOM 4400 N N . PRO D 1 96 ? 25.110 -3.151 -23.116 1.00 43.48 74 PRO D N 1
ATOM 4401 C CA . PRO D 1 96 ? 25.865 -3.466 -24.331 1.00 42.41 74 PRO D CA 1
ATOM 4402 C C . PRO D 1 96 ? 25.125 -4.105 -25.508 1.00 41.33 74 PRO D C 1
ATOM 4403 O O . PRO D 1 96 ? 25.732 -4.333 -26.552 1.00 41.49 74 PRO D O 1
ATOM 4407 N N . TYR D 1 97 ? 23.832 -4.384 -25.371 1.00 40.10 75 TYR D N 1
ATOM 4408 C CA . TYR D 1 97 ? 23.091 -5.006 -26.475 1.00 37.97 75 TYR D CA 1
ATOM 4409 C C . TYR D 1 97 ? 22.273 -4.043 -27.322 1.00 36.49 75 TYR D C 1
ATOM 4410 O O . TYR D 1 97 ? 21.613 -4.476 -28.255 1.00 36.70 75 TYR D O 1
ATOM 4419 N N . LEU D 1 98 ? 22.313 -2.748 -27.020 1.00 35.67 76 LEU D N 1
ATOM 4420 C CA . LEU D 1 98 ? 21.526 -1.776 -27.782 1.00 33.13 76 LEU D CA 1
ATOM 4421 C C . LEU D 1 98 ? 21.987 -1.586 -29.219 1.00 31.66 76 LEU D C 1
ATOM 4422 O O . LEU D 1 98 ? 23.178 -1.408 -29.489 1.00 31.65 76 LEU D O 1
ATOM 4427 N N . SER D 1 99 ? 21.027 -1.633 -30.139 1.00 30.64 77 SER D N 1
ATOM 4428 C CA . SER D 1 99 ? 21.318 -1.434 -31.551 1.00 28.88 77 SER D CA 1
ATOM 4429 C C . SER D 1 99 ? 21.670 0.041 -31.685 1.00 27.74 77 SER D C 1
ATOM 4430 O O . SER D 1 99 ? 22.536 0.425 -32.456 1.00 28.57 77 SER D O 1
ATOM 4433 N N . VAL D 1 100 ? 20.971 0.869 -30.922 1.00 25.87 78 VAL D N 1
ATOM 4434 C CA . VAL D 1 100 ? 21.190 2.308 -30.919 1.00 24.11 78 VAL D CA 1
ATOM 4435 C C . VAL D 1 100 ? 20.910 2.826 -29.506 1.00 24.21 78 VAL D C 1
ATOM 4436 O O . VAL D 1 100 ? 19.857 2.542 -28.933 1.00 23.37 78 VAL D O 1
ATOM 4440 N N . ALA D 1 101 ? 21.853 3.582 -28.953 1.00 22.63 79 ALA D N 1
ATOM 4441 C CA . ALA D 1 101 ? 21.714 4.148 -27.613 1.00 21.61 79 ALA D CA 1
ATOM 4442 C C . ALA D 1 101 ? 21.434 5.637 -27.770 1.00 22.58 79 ALA D C 1
ATOM 4443 O O . ALA D 1 101 ? 22.243 6.367 -28.336 1.00 23.72 79 ALA D O 1
ATOM 4445 N N . VAL D 1 102 ? 20.292 6.100 -27.285 1.00 22.65 80 VAL D N 1
ATOM 4446 C CA . VAL D 1 102 ? 19.973 7.517 -27.430 1.00 22.83 80 VAL D CA 1
ATOM 4447 C C . VAL D 1 102 ? 20.083 8.296 -26.124 1.00 22.68 80 VAL D C 1
ATOM 4448 O O . VAL D 1 102 ? 19.302 8.094 -25.185 1.00 21.42 80 VAL D O 1
ATOM 4452 N N . LYS D 1 103 ? 21.049 9.206 -26.081 1.00 23.16 81 LYS D N 1
ATOM 4453 C CA . LYS D 1 103 ? 21.245 10.027 -24.897 1.00 25.97 81 LYS D CA 1
ATOM 4454 C C . LYS D 1 103 ? 20.208 11.161 -24.938 1.00 24.95 81 LYS D C 1
ATOM 4455 O O . LYS D 1 103 ? 19.827 11.614 -26.007 1.00 26.66 81 LYS D O 1
ATOM 4461 N N . THR D 1 104 ? 19.734 11.598 -23.773 1.00 26.89 82 THR D N 1
ATOM 4462 C CA . THR D 1 104 ? 18.722 12.650 -23.713 1.00 26.04 82 THR D CA 1
ATOM 4463 C C . THR D 1 104 ? 19.070 13.841 -22.828 1.00 25.36 82 THR D C 1
ATOM 4464 O O . THR D 1 104 ? 18.497 14.925 -22.982 1.00 24.95 82 THR D O 1
ATOM 4468 N N . GLY D 1 105 ? 19.979 13.631 -21.883 1.00 26.02 83 GLY D N 1
ATOM 4469 C CA . GLY D 1 105 ? 20.349 14.698 -20.973 1.00 24.77 83 GLY D CA 1
ATOM 4470 C C . GLY D 1 105 ? 19.222 15.010 -20.002 1.00 26.27 83 GLY D C 1
ATOM 4471 O O . GLY D 1 105 ? 19.257 16.022 -19.297 1.00 27.76 83 GLY D O 1
ATOM 4472 N N . LEU D 1 106 ? 18.211 14.142 -19.979 1.00 27.47 84 LEU D N 1
ATOM 4473 C CA . LEU D 1 106 ? 17.050 14.279 -19.094 1.00 27.50 84 LEU D CA 1
ATOM 4474 C C . LEU D 1 106 ? 17.173 13.292 -17.942 1.00 29.04 84 LEU D C 1
ATOM 4475 O O . LEU D 1 106 ? 17.883 12.294 -18.054 1.00 30.34 84 LEU D O 1
ATOM 4480 N N . ASP D 1 107 ? 16.464 13.546 -16.844 1.00 29.34 85 ASP D N 1
ATOM 4481 C CA . ASP D 1 107 ? 16.507 12.623 -15.725 1.00 29.79 85 ASP D CA 1
ATOM 4482 C C . ASP D 1 107 ? 15.627 11.397 -16.004 1.00 29.78 85 ASP D C 1
ATOM 4483 O O . ASP D 1 107 ? 14.939 11.328 -17.024 1.00 29.52 85 ASP D O 1
ATOM 4488 N N . PHE D 1 108 ? 15.667 10.433 -15.090 1.00 29.74 86 PHE D N 1
ATOM 4489 C CA . PHE D 1 108 ? 14.907 9.188 -15.201 1.00 30.73 86 PHE D CA 1
ATOM 4490 C C . PHE D 1 108 ? 13.434 9.293 -15.591 1.00 29.94 86 PHE D C 1
ATOM 4491 O O . PHE D 1 108 ? 12.998 8.642 -16.535 1.00 27.68 86 PHE D O 1
ATOM 4499 N N . GLN D 1 109 ? 12.674 10.103 -14.861 1.00 29.00 87 GLN D N 1
ATOM 4500 C CA . GLN D 1 109 ? 11.252 10.252 -15.123 1.00 29.45 87 GLN D CA 1
ATOM 4501 C C . GLN D 1 109 ? 10.879 10.937 -16.444 1.00 30.89 87 GLN D C 1
ATOM 4502 O O . GLN D 1 109 ? 9.958 10.502 -17.144 1.00 31.92 87 GLN D O 1
ATOM 4516 N N . ARG D 1 111 ? 12.886 11.147 -19.047 1.00 27.70 89 ARG D N 1
ATOM 4517 C CA . ARG D 1 111 ? 13.413 10.277 -20.087 1.00 26.71 89 ARG D CA 1
ATOM 4518 C C . ARG D 1 111 ? 12.299 9.283 -20.400 1.00 26.28 89 ARG D C 1
ATOM 4519 O O . ARG D 1 111 ? 12.074 8.912 -21.553 1.00 26.54 89 ARG D O 1
ATOM 4527 N N . SER D 1 112 ? 11.596 8.861 -19.355 1.00 25.51 90 SER D N 1
ATOM 4528 C CA . SER D 1 112 ? 10.526 7.889 -19.508 1.00 26.25 90 SER D CA 1
ATOM 4529 C C . SER D 1 112 ? 9.391 8.369 -20.402 1.00 25.66 90 SER D C 1
ATOM 4530 O O . SER D 1 112 ? 8.786 7.578 -21.129 1.00 24.39 90 SER D O 1
ATOM 4533 N N . PHE D 1 113 ? 9.117 9.665 -20.349 1.00 25.29 91 PHE D N 1
ATOM 4534 C CA . PHE D 1 113 ? 8.069 10.247 -21.161 1.00 25.02 91 PHE D CA 1
ATOM 4535 C C . PHE D 1 113 ? 8.475 10.485 -22.609 1.00 23.63 91 PHE D C 1
ATOM 4536 O O . PHE D 1 113 ? 7.616 10.638 -23.466 1.00 25.32 91 PHE D O 1
ATOM 4544 N N . VAL D 1 114 ? 9.766 10.531 -22.907 1.00 19.62 92 VAL D N 1
ATOM 4545 C CA . VAL D 1 114 ? 10.111 10.678 -24.303 1.00 19.98 92 VAL D CA 1
ATOM 4546 C C . VAL D 1 114 ? 10.141 9.253 -24.835 1.00 18.95 92 VAL D C 1
ATOM 4547 O O . VAL D 1 114 ? 9.986 9.031 -26.031 1.00 21.55 92 VAL D O 1
ATOM 4551 N N . LEU D 1 115 ? 10.327 8.295 -23.927 1.00 19.66 93 LEU D N 1
ATOM 4552 C CA . LEU D 1 115 ? 10.364 6.866 -24.258 1.00 19.70 93 LEU D CA 1
ATOM 4553 C C . LEU D 1 115 ? 8.938 6.452 -24.673 1.00 21.17 93 LEU D C 1
ATOM 4554 O O . LEU D 1 115 ? 8.737 5.841 -25.721 1.00 21.48 93 LEU D O 1
ATOM 4559 N N . LEU D 1 116 ? 7.959 6.806 -23.846 1.00 20.89 94 LEU D N 1
ATOM 4560 C CA . LEU D 1 116 ? 6.560 6.481 -24.093 1.00 22.75 94 LEU D CA 1
ATOM 4561 C C . LEU D 1 116 ? 6.008 7.046 -25.398 1.00 24.11 94 LEU D C 1
ATOM 4562 O O . LEU D 1 116 ? 5.062 6.502 -25.984 1.00 24.57 94 LEU D O 1
ATOM 4567 N N . ARG D 1 117 ? 6.604 8.134 -25.856 1.00 25.31 95 ARG D N 1
ATOM 4568 C CA . ARG D 1 117 ? 6.186 8.757 -27.101 1.00 26.00 95 ARG D CA 1
ATOM 4569 C C . ARG D 1 117 ? 6.532 7.862 -28.277 1.00 27.14 95 ARG D C 1
ATOM 4570 O O . ARG D 1 117 ? 6.021 8.062 -29.371 1.00 29.70 95 ARG D O 1
ATOM 4578 N N . ASN D 1 118 ? 7.405 6.885 -28.053 1.00 26.85 96 ASN D N 1
ATOM 4579 C CA . ASN D 1 118 ? 7.847 5.988 -29.122 1.00 27.16 96 ASN D CA 1
ATOM 4580 C C . ASN D 1 118 ? 7.149 4.639 -29.156 1.00 27.11 96 ASN D C 1
ATOM 4581 O O . ASN D 1 118 ? 7.554 3.747 -29.897 1.00 27.73 96 ASN D O 1
ATOM 4586 N N . ALA D 1 119 ? 6.101 4.490 -28.355 1.00 28.58 97 ALA D N 1
ATOM 4587 C CA . ALA D 1 119 ? 5.372 3.229 -28.277 1.00 26.77 97 ALA D CA 1
ATOM 4588 C C . ALA D 1 119 ? 3.990 3.194 -28.910 1.00 27.09 97 ALA D C 1
ATOM 4589 O O . ALA D 1 119 ? 3.215 4.160 -28.834 1.00 25.80 97 ALA D O 1
ATOM 4591 N N . ASP D 1 120 ? 3.693 2.056 -29.525 1.00 26.30 98 ASP D N 1
ATOM 4592 C CA . ASP D 1 120 ? 2.390 1.814 -30.097 1.00 28.21 98 ASP D CA 1
ATOM 4593 C C . ASP D 1 120 ? 1.724 1.034 -28.978 1.00 29.00 98 ASP D C 1
ATOM 4594 O O . ASP D 1 120 ? 0.511 1.129 -28.750 1.00 30.50 98 ASP D O 1
ATOM 4599 N N . VAL D 1 121 ? 2.556 0.287 -28.261 1.00 28.25 99 VAL D N 1
ATOM 4600 C CA . VAL D 1 121 ? 2.105 -0.520 -27.141 1.00 27.88 99 VAL D CA 1
ATOM 4601 C C . VAL D 1 121 ? 3.241 -0.740 -26.131 1.00 28.43 99 VAL D C 1
ATOM 4602 O O . VAL D 1 121 ? 4.415 -0.857 -26.505 1.00 27.87 99 VAL D O 1
ATOM 4606 N N . VAL D 1 122 ? 2.879 -0.804 -24.854 1.00 26.40 100 VAL D N 1
ATOM 4607 C CA . VAL D 1 122 ? 3.847 -0.995 -23.786 1.00 25.71 100 VAL D CA 1
ATOM 4608 C C . VAL D 1 122 ? 3.661 -2.334 -23.076 1.00 26.36 100 VAL D C 1
ATOM 4609 O O . VAL D 1 122 ? 2.553 -2.693 -22.699 1.00 27.47 100 VAL D O 1
ATOM 4613 N N . VAL D 1 123 ? 4.747 -3.073 -22.899 1.00 26.54 101 VAL D N 1
ATOM 4614 C CA . VAL D 1 123 ? 4.686 -4.345 -22.198 1.00 27.46 101 VAL D CA 1
ATOM 4615 C C . VAL D 1 123 ? 5.437 -4.117 -20.885 1.00 29.77 101 VAL D C 1
ATOM 4616 O O . VAL D 1 123 ? 6.510 -3.502 -20.870 1.00 29.51 101 VAL D O 1
ATOM 4620 N N . SER D 1 124 ? 4.876 -4.607 -19.783 1.00 30.29 102 SER D N 1
ATOM 4621 C CA . SER D 1 124 ? 5.480 -4.410 -18.471 1.00 30.48 102 SER D CA 1
ATOM 4622 C C . SER D 1 124 ? 5.888 -5.711 -17.771 1.00 31.97 102 SER D C 1
ATOM 4623 O O . SER D 1 124 ? 5.136 -6.688 -17.760 1.00 33.46 102 SER D O 1
ATOM 4626 N N . ILE D 1 125 ? 7.090 -5.714 -17.196 1.00 31.93 103 ILE D N 1
ATOM 4627 C CA . ILE D 1 125 ? 7.619 -6.875 -16.480 1.00 31.75 103 ILE D CA 1
ATOM 4628 C C . ILE D 1 125 ? 8.194 -6.479 -15.126 1.00 32.60 103 ILE D C 1
ATOM 4629 O O . ILE D 1 125 ? 9.311 -5.966 -15.057 1.00 32.90 103 ILE D O 1
ATOM 4634 N N . GLY D 1 126 ? 7.446 -6.735 -14.054 1.00 32.32 104 GLY D N 1
ATOM 4635 C CA . GLY D 1 126 ? 7.920 -6.386 -12.715 1.00 32.67 104 GLY D CA 1
ATOM 4636 C C . GLY D 1 126 ? 8.041 -4.887 -12.437 1.00 32.35 104 GLY D C 1
ATOM 4637 O O . GLY D 1 126 ? 7.037 -4.164 -12.379 1.00 30.58 104 GLY D O 1
ATOM 4638 N N . GLY D 1 127 ? 9.283 -4.441 -12.239 1.00 31.64 105 GLY D N 1
ATOM 4639 C CA . GLY D 1 127 ? 9.579 -3.041 -11.986 1.00 30.17 105 GLY D CA 1
ATOM 4640 C C . GLY D 1 127 ? 9.277 -2.434 -10.622 1.00 29.82 105 GLY D C 1
ATOM 4641 O O . GLY D 1 127 ? 8.413 -2.895 -9.873 1.00 31.40 105 GLY D O 1
ATOM 4642 N N . GLU D 1 128 ? 10.026 -1.389 -10.298 1.00 29.19 106 GLU D N 1
ATOM 4643 C CA . GLU D 1 128 ? 9.838 -0.657 -9.063 1.00 28.98 106 GLU D CA 1
ATOM 4644 C C . GLU D 1 128 ? 9.135 0.666 -9.426 1.00 28.88 106 GLU D C 1
ATOM 4645 O O . GLU D 1 128 ? 8.376 0.715 -10.406 1.00 29.37 106 GLU D O 1
ATOM 4651 N N . ILE D 1 129 ? 9.398 1.736 -8.677 1.00 26.65 107 ILE D N 1
ATOM 4652 C CA . ILE D 1 129 ? 8.690 2.990 -8.927 1.00 23.62 107 ILE D CA 1
ATOM 4653 C C . ILE D 1 129 ? 8.798 3.551 -10.337 1.00 23.99 107 ILE D C 1
ATOM 4654 O O . ILE D 1 129 ? 7.834 4.128 -10.845 1.00 24.91 107 ILE D O 1
ATOM 4659 N N . GLY D 1 130 ? 9.949 3.369 -10.977 1.00 23.22 108 GLY D N 1
ATOM 4660 C CA . GLY D 1 130 ? 10.130 3.870 -12.328 1.00 20.29 108 GLY D CA 1
ATOM 4661 C C . GLY D 1 130 ? 9.224 3.204 -13.358 1.00 20.92 108 GLY D C 1
ATOM 4662 O O . GLY D 1 130 ? 8.742 3.831 -14.303 1.00 21.41 108 GLY D O 1
ATOM 4663 N N . THR D 1 131 ? 8.988 1.920 -13.176 1.00 21.97 109 THR D N 1
ATOM 4664 C CA . THR D 1 131 ? 8.147 1.176 -14.078 1.00 22.88 109 THR D CA 1
ATOM 4665 C C . THR D 1 131 ? 6.697 1.576 -13.835 1.00 24.39 109 THR D C 1
ATOM 4666 O O . THR D 1 131 ? 5.884 1.645 -14.763 1.00 26.31 109 THR D O 1
ATOM 4670 N N . ALA D 1 132 ? 6.385 1.855 -12.577 1.00 23.25 110 ALA D N 1
ATOM 4671 C CA . ALA D 1 132 ? 5.045 2.248 -12.193 1.00 22.51 110 ALA D CA 1
ATOM 4672 C C . ALA D 1 132 ? 4.698 3.568 -12.860 1.00 23.08 110 ALA D C 1
ATOM 4673 O O . ALA D 1 132 ? 3.598 3.731 -13.404 1.00 23.77 110 ALA D O 1
ATOM 4675 N N . ILE D 1 133 ? 5.631 4.513 -12.807 1.00 21.72 111 ILE D N 1
ATOM 4676 C CA . ILE D 1 133 ? 5.417 5.815 -13.406 1.00 20.65 111 ILE D CA 1
ATOM 4677 C C . ILE D 1 133 ? 5.250 5.661 -14.915 1.00 23.86 111 ILE D C 1
ATOM 4678 O O . ILE D 1 133 ? 4.504 6.413 -15.541 1.00 23.82 111 ILE D O 1
ATOM 4683 N N . GLU D 1 134 ? 5.932 4.674 -15.490 1.00 22.84 112 GLU D N 1
ATOM 4684 C CA . GLU D 1 134 ? 5.839 4.445 -16.923 1.00 24.77 112 GLU D CA 1
ATOM 4685 C C . GLU D 1 134 ? 4.504 3.803 -17.290 1.00 26.14 112 GLU D C 1
ATOM 4686 O O . GLU D 1 134 ? 3.850 4.207 -18.257 1.00 25.85 112 GLU D O 1
ATOM 4692 N N . ILE D 1 135 ? 4.094 2.810 -16.508 1.00 27.12 113 ILE D N 1
ATOM 4693 C CA . ILE D 1 135 ? 2.808 2.156 -16.723 1.00 24.18 113 ILE D CA 1
ATOM 4694 C C . ILE D 1 135 ? 1.724 3.230 -16.639 1.00 23.94 113 ILE D C 1
ATOM 4695 O O . ILE D 1 135 ? 0.851 3.322 -17.493 1.00 24.42 113 ILE D O 1
ATOM 4700 N N . LEU D 1 136 ? 1.770 4.047 -15.597 1.00 25.06 114 LEU D N 1
ATOM 4701 C CA . LEU D 1 136 ? 0.771 5.092 -15.460 1.00 25.17 114 LEU D CA 1
ATOM 4702 C C . LEU D 1 136 ? 0.921 6.104 -16.572 1.00 25.13 114 LEU D C 1
ATOM 4703 O O . LEU D 1 136 ? -0.062 6.525 -17.173 1.00 27.11 114 LEU D O 1
ATOM 4708 N N . GLY D 1 137 ? 2.162 6.467 -16.866 1.00 25.89 115 GLY D N 1
ATOM 4709 C CA . GLY D 1 137 ? 2.428 7.436 -17.920 1.00 26.17 115 GLY D CA 1
ATOM 4710 C C . GLY D 1 137 ? 1.921 6.970 -19.270 1.00 27.06 115 GLY D C 1
ATOM 4711 O O . GLY D 1 137 ? 1.358 7.749 -20.046 1.00 25.50 115 GLY D O 1
ATOM 4712 N N . ALA D 1 138 ? 2.132 5.687 -19.553 1.00 27.36 116 ALA D N 1
ATOM 4713 C CA . ALA D 1 138 ? 1.674 5.116 -20.809 1.00 27.37 116 ALA D CA 1
ATOM 4714 C C . ALA D 1 138 ? 0.175 5.353 -20.958 1.00 27.71 116 ALA D C 1
ATOM 4715 O O . ALA D 1 138 ? -0.286 5.855 -21.980 1.00 27.28 116 ALA D O 1
ATOM 4717 N N . TYR D 1 139 ? -0.574 4.991 -19.922 1.00 28.19 117 TYR D N 1
ATOM 4718 C CA . TYR D 1 139 ? -2.026 5.133 -19.923 1.00 29.43 117 TYR D CA 1
ATOM 4719 C C . TYR D 1 139 ? -2.478 6.567 -20.187 1.00 30.54 117 TYR D C 1
ATOM 4720 O O . TYR D 1 139 ? -3.339 6.805 -21.034 1.00 33.72 117 TYR D O 1
ATOM 4729 N N . ALA D 1 140 ? -1.891 7.527 -19.481 1.00 30.36 118 ALA D N 1
ATOM 4730 C CA . ALA D 1 140 ? -2.243 8.933 -19.662 1.00 29.07 118 ALA D CA 1
ATOM 4731 C C . ALA D 1 140 ? -2.020 9.423 -21.094 1.00 29.10 118 ALA D C 1
ATOM 4732 O O . ALA D 1 140 ? -2.667 10.367 -21.547 1.00 29.98 118 ALA D O 1
ATOM 4734 N N . LEU D 1 141 ? -1.086 8.795 -21.797 1.00 29.96 119 LEU D N 1
ATOM 4735 C CA . LEU D 1 141 ? -0.780 9.174 -23.168 1.00 30.45 119 LEU D CA 1
ATOM 4736 C C . LEU D 1 141 ? -1.607 8.342 -24.146 1.00 32.12 119 LEU D C 1
ATOM 4737 O O . LEU D 1 141 ? -1.414 8.419 -25.362 1.00 32.79 119 LEU D O 1
ATOM 4742 N N . GLY D 1 142 ? -2.531 7.546 -23.615 1.00 32.55 120 GLY D N 1
ATOM 4743 C CA . GLY D 1 142 ? -3.366 6.722 -24.470 1.00 30.95 120 GLY D CA 1
ATOM 4744 C C . GLY D 1 142 ? -2.621 5.575 -25.126 1.00 31.59 120 GLY D C 1
ATOM 4745 O O . GLY D 1 142 ? -2.948 5.199 -26.244 1.00 32.31 120 GLY D O 1
ATOM 4746 N N . LYS D 1 143 ? -1.613 5.022 -24.461 1.00 30.40 121 LYS D N 1
ATOM 4747 C CA . LYS D 1 143 ? -0.872 3.906 -25.050 1.00 30.02 121 LYS D CA 1
ATOM 4748 C C . LYS D 1 143 ? -1.331 2.604 -24.407 1.00 29.89 121 LYS D C 1
ATOM 4749 O O . LYS D 1 143 ? -1.297 2.456 -23.179 1.00 31.88 121 LYS D O 1
ATOM 4755 N N . PRO D 1 144 ? -1.765 1.635 -25.223 1.00 28.48 122 PRO D N 1
ATOM 4756 C CA . PRO D 1 144 ? -2.205 0.378 -24.618 1.00 28.44 122 PRO D CA 1
ATOM 4757 C C . PRO D 1 144 ? -1.087 -0.327 -23.842 1.00 27.60 122 PRO D C 1
ATOM 4758 O O . PRO D 1 144 ? 0.037 -0.481 -24.336 1.00 27.74 122 PRO D O 1
ATOM 4762 N N . VAL D 1 145 ? -1.404 -0.746 -22.622 1.00 26.21 123 VAL D N 1
ATOM 4763 C CA . VAL D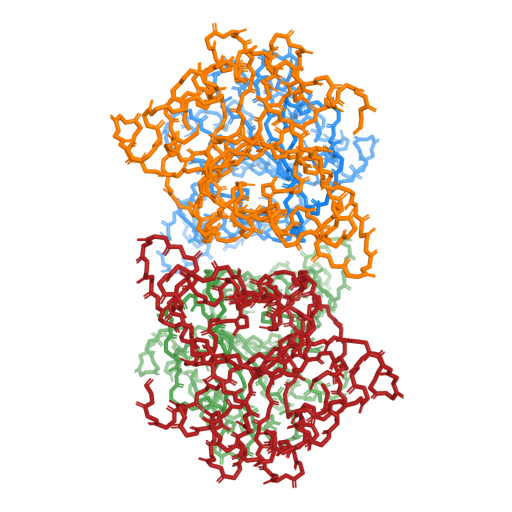 1 145 ? -0.430 -1.432 -21.781 1.00 26.19 123 VAL D CA 1
ATOM 4764 C C . VAL D 1 145 ? -0.749 -2.904 -21.550 1.00 25.80 123 VAL D C 1
ATOM 4765 O O . VAL D 1 145 ? -1.867 -3.273 -21.203 1.00 25.76 123 VAL D O 1
ATOM 4769 N N . ILE D 1 146 ? 0.249 -3.747 -21.754 1.00 26.94 124 ILE D N 1
ATOM 4770 C CA . ILE D 1 146 ? 0.072 -5.169 -21.526 1.00 27.44 124 ILE D CA 1
ATOM 4771 C C . ILE D 1 146 ? 0.951 -5.574 -20.338 1.00 28.36 124 ILE D C 1
ATOM 4772 O O . ILE D 1 146 ? 2.189 -5.534 -20.417 1.00 27.94 124 ILE D O 1
ATOM 4777 N N . LEU D 1 147 ? 0.302 -5.934 -19.234 1.00 27.86 125 LEU D N 1
ATOM 4778 C CA . LEU D 1 147 ? 1.014 -6.360 -18.042 1.00 28.66 125 LEU D CA 1
ATOM 4779 C C . LEU D 1 147 ? 1.300 -7.847 -18.171 1.00 31.08 125 LEU D C 1
ATOM 4780 O O . LEU D 1 147 ? 0.402 -8.637 -18.486 1.00 32.92 125 LEU D O 1
ATOM 4785 N N . LEU D 1 148 ? 2.549 -8.224 -17.924 1.00 32.39 126 LEU D N 1
ATOM 4786 C CA . LEU D 1 148 ? 2.953 -9.614 -17.985 1.00 32.53 126 LEU D CA 1
ATOM 4787 C C . LEU D 1 148 ? 2.946 -10.081 -16.537 1.00 33.15 126 LEU D C 1
ATOM 4788 O O . LEU D 1 148 ? 3.957 -10.007 -15.841 1.00 34.54 126 LEU D O 1
ATOM 4793 N N . ARG D 1 149 ? 1.771 -10.528 -16.103 1.00 32.96 127 ARG D N 1
ATOM 4794 C CA . ARG D 1 149 ? 1.499 -11.016 -14.755 1.00 33.07 127 ARG D CA 1
ATOM 4795 C C . ARG D 1 149 ? 2.379 -12.140 -14.239 1.00 32.01 127 ARG D C 1
ATOM 4796 O O . ARG D 1 149 ? 2.873 -12.951 -15.008 1.00 31.72 127 ARG D O 1
ATOM 4804 N N . GLY D 1 150 ? 2.546 -12.192 -12.923 1.00 31.09 128 GLY D N 1
ATOM 4805 C CA . GLY D 1 150 ? 3.372 -13.231 -12.344 1.00 30.74 128 GLY D CA 1
ATOM 4806 C C . GLY D 1 150 ? 4.843 -12.859 -12.349 1.00 29.53 128 GLY D C 1
ATOM 4807 O O . GLY D 1 150 ? 5.682 -13.663 -11.947 1.00 28.57 128 GLY D O 1
ATOM 4808 N N . THR D 1 151 ? 5.152 -11.636 -12.777 1.00 30.25 129 THR D N 1
ATOM 4809 C CA . THR D 1 151 ? 6.531 -11.179 -12.837 1.00 29.73 129 THR D CA 1
ATOM 4810 C C . THR D 1 151 ? 6.862 -10.307 -11.629 1.00 29.95 129 THR D C 1
ATOM 4811 O O . THR D 1 151 ? 7.991 -9.837 -11.484 1.00 31.14 129 THR D O 1
ATOM 4815 N N . GLY D 1 152 ? 5.867 -10.109 -10.764 1.00 30.52 130 GLY D N 1
ATOM 4816 C CA . GLY D 1 152 ? 6.044 -9.313 -9.559 1.00 31.10 130 GLY D CA 1
ATOM 4817 C C . GLY D 1 152 ? 6.119 -7.801 -9.731 1.00 32.08 130 GLY D C 1
ATOM 4818 O O . GLY D 1 152 ? 5.628 -7.259 -10.721 1.00 33.98 130 GLY D O 1
ATOM 4819 N N . GLY D 1 153 ? 6.732 -7.129 -8.751 1.00 31.12 131 GLY D N 1
ATOM 4820 C CA . GLY D 1 153 ? 6.892 -5.683 -8.781 1.00 29.84 131 GLY D CA 1
ATOM 4821 C C . GLY D 1 153 ? 5.579 -4.972 -8.982 1.00 29.09 131 GLY D C 1
ATOM 4822 O O . GLY D 1 153 ? 4.534 -5.450 -8.540 1.00 29.05 131 GLY D O 1
ATOM 4823 N N . TRP D 1 154 ? 5.635 -3.832 -9.662 1.00 28.43 132 TRP D N 1
ATOM 4824 C CA . TRP D 1 154 ? 4.440 -3.046 -9.919 1.00 27.62 132 TRP D CA 1
ATOM 4825 C C . TRP D 1 154 ? 3.561 -3.597 -11.033 1.00 27.53 132 TRP D C 1
ATOM 4826 O O . TRP D 1 154 ? 2.394 -3.213 -11.146 1.00 26.69 132 TRP D O 1
ATOM 4837 N N . THR D 1 155 ? 4.115 -4.476 -11.865 1.00 28.20 133 THR D N 1
ATOM 4838 C CA . THR D 1 155 ? 3.317 -5.059 -12.937 1.00 29.92 133 THR D CA 1
ATOM 4839 C C . THR D 1 155 ? 2.152 -5.809 -12.265 1.00 30.13 133 THR D C 1
ATOM 4840 O O . THR D 1 155 ? 0.992 -5.649 -12.649 1.00 30.50 133 THR D O 1
ATOM 4844 N N . ASP D 1 156 ? 2.452 -6.610 -11.249 1.00 30.04 134 ASP D N 1
ATOM 4845 C CA . ASP D 1 156 ? 1.383 -7.316 -10.553 1.00 31.25 134 ASP D CA 1
ATOM 4846 C C . ASP D 1 156 ? 0.671 -6.388 -9.581 1.00 30.89 134 ASP D C 1
ATOM 4847 O O . ASP D 1 156 ? -0.546 -6.439 -9.443 1.00 32.06 134 ASP D O 1
ATOM 4852 N N . ARG D 1 157 ? 1.411 -5.509 -8.921 1.00 29.16 135 ARG D N 1
ATOM 4853 C CA . ARG D 1 157 ? 0.771 -4.622 -7.954 1.00 28.50 135 ARG D CA 1
ATOM 4854 C C . ARG D 1 157 ? -0.272 -3.660 -8.542 1.00 29.02 135 ARG D C 1
ATOM 4855 O O . ARG D 1 157 ? -1.316 -3.397 -7.929 1.00 27.44 135 ARG D O 1
ATOM 4863 N N . ILE D 1 158 ? 0.000 -3.130 -9.727 1.00 29.52 136 ILE D N 1
ATOM 4864 C CA . ILE D 1 158 ? -0.939 -2.198 -10.339 1.00 30.62 136 ILE D CA 1
ATOM 4865 C C . ILE D 1 158 ? -2.236 -2.897 -10.774 1.00 31.56 136 ILE D C 1
ATOM 4866 O O . ILE D 1 158 ? -3.256 -2.246 -10.983 1.00 31.44 136 ILE D O 1
ATOM 4871 N N . SER D 1 159 ? -2.200 -4.222 -10.911 1.00 33.73 137 SER D N 1
ATOM 4872 C CA . SER D 1 159 ? -3.398 -4.949 -11.339 1.00 34.68 137 SER D CA 1
ATOM 4873 C C . SER D 1 159 ? -4.408 -5.028 -10.223 1.00 35.05 137 SER D C 1
ATOM 4874 O O . SER D 1 159 ? -5.531 -5.464 -10.442 1.00 34.99 137 SER D O 1
ATOM 4877 N N . GLN D 1 160 ? -4.011 -4.626 -9.023 1.00 35.85 138 GLN D N 1
ATOM 4878 C CA . GLN D 1 160 ? -4.943 -4.685 -7.909 1.00 37.79 138 GLN D CA 1
ATOM 4879 C C . GLN D 1 160 ? -5.669 -3.377 -7.657 1.00 37.51 138 GLN D C 1
ATOM 4880 O O . GLN D 1 160 ? -6.242 -3.187 -6.592 1.00 38.63 138 GLN D O 1
ATOM 4886 N N . VAL D 1 161 ? -5.659 -2.471 -8.628 1.00 36.95 139 VAL D N 1
ATOM 4887 C CA . VAL D 1 161 ? -6.363 -1.198 -8.456 1.00 36.70 139 VAL D CA 1
ATOM 4888 C C . VAL D 1 161 ? -7.015 -0.686 -9.723 1.00 37.32 139 VAL D C 1
ATOM 4889 O O . VAL D 1 161 ? -7.332 0.490 -9.835 1.00 38.31 139 VAL D O 1
ATOM 4893 N N . LEU D 1 162 ? -7.219 -1.584 -10.674 1.00 37.89 140 LEU D N 1
ATOM 4894 C CA . LEU D 1 162 ? -7.846 -1.228 -11.932 1.00 36.94 140 LEU D CA 1
ATOM 4895 C C . LEU D 1 162 ? -9.332 -0.951 -11.774 1.00 36.69 140 LEU D C 1
ATOM 4896 O O . LEU D 1 162 ? -10.044 -1.708 -11.112 1.00 36.18 140 LEU D O 1
ATOM 4901 N N . ILE D 1 163 ? -9.789 0.131 -12.396 1.00 37.86 141 ILE D N 1
ATOM 4902 C CA . ILE D 1 163 ? -11.206 0.500 -12.404 1.00 39.06 141 ILE D CA 1
ATOM 4903 C C . ILE D 1 163 ? -11.868 -0.347 -13.510 1.00 40.52 141 ILE D C 1
ATOM 4904 O O . ILE D 1 163 ? -11.486 -0.250 -14.677 1.00 40.97 141 ILE D O 1
ATOM 4909 N N . ASP D 1 164 ? -12.848 -1.173 -13.136 1.00 41.08 142 ASP D N 1
ATOM 4910 C CA . ASP D 1 164 ? -13.536 -2.065 -14.080 1.00 41.88 142 ASP D CA 1
ATOM 4911 C C . ASP D 1 164 ? -12.516 -3.087 -14.590 1.00 41.25 142 ASP D C 1
ATOM 4912 O O . ASP D 1 164 ? -12.688 -3.666 -15.664 1.00 40.57 142 ASP D O 1
ATOM 4917 N N . GLY D 1 165 ? -11.454 -3.302 -13.817 1.00 40.87 143 GLY D N 1
ATOM 4918 C CA . GLY D 1 165 ? -10.418 -4.244 -14.216 1.00 41.19 143 GLY D CA 1
ATOM 4919 C C . GLY D 1 165 ? -9.623 -3.907 -15.480 1.00 41.18 143 GLY D C 1
ATOM 4920 O O . GLY D 1 165 ? -8.750 -4.683 -15.882 1.00 42.53 143 GLY D O 1
ATOM 4921 N N . LYS D 1 166 ? -9.894 -2.758 -16.099 1.00 41.63 144 LYS D N 1
ATOM 4922 C CA . LYS D 1 166 ? -9.198 -2.368 -17.334 1.00 41.16 144 LYS D CA 1
ATOM 4923 C C . LYS D 1 166 ? -8.619 -0.956 -17.362 1.00 40.24 144 LYS D C 1
ATOM 4924 O O . LYS D 1 166 ? -7.865 -0.623 -18.278 1.00 41.77 144 LYS D O 1
ATOM 4930 N N . TYR D 1 167 ? -8.967 -0.125 -16.385 1.00 38.48 145 TYR D N 1
ATOM 4931 C CA . TYR D 1 167 ? -8.505 1.261 -16.403 1.00 37.79 145 TYR D CA 1
ATOM 4932 C C . TYR D 1 167 ? -7.763 1.812 -15.178 1.00 36.80 145 TYR D C 1
ATOM 4933 O O . TYR D 1 167 ? -7.930 1.328 -14.061 1.00 37.00 145 TYR D O 1
ATOM 4942 N N . LEU D 1 168 ? -6.952 2.847 -15.407 1.00 35.28 146 LEU D N 1
ATOM 4943 C CA . LEU D 1 168 ? -6.182 3.466 -14.334 1.00 33.49 146 LEU D CA 1
ATOM 4944 C C . LEU D 1 168 ? -6.772 4.757 -13.789 1.00 33.20 146 LEU D C 1
ATOM 4945 O O . LEU D 1 168 ? -6.252 5.313 -12.824 1.00 31.72 146 LEU D O 1
ATOM 4950 N N . ASP D 1 169 ? -7.839 5.236 -14.427 1.00 33.63 147 ASP D N 1
ATOM 4951 C CA . ASP D 1 169 ? -8.556 6.428 -13.972 1.00 35.01 147 ASP D CA 1
ATOM 4952 C C . ASP D 1 169 ? -9.919 6.529 -14.669 1.00 36.24 147 ASP D C 1
ATOM 4953 O O . ASP D 1 169 ? -10.134 5.923 -15.723 1.00 36.33 147 ASP D O 1
ATOM 4958 N N . ASN D 1 170 ? -10.835 7.279 -14.062 1.00 37.63 148 ASN D N 1
ATOM 4959 C CA . ASN D 1 170 ? -12.195 7.430 -14.561 1.00 38.78 148 ASN D CA 1
ATOM 4960 C C . ASN D 1 170 ? -12.403 7.991 -15.963 1.00 40.31 148 ASN D C 1
ATOM 4961 O O . ASN D 1 170 ? -13.528 7.999 -16.464 1.00 42.00 148 ASN D O 1
ATOM 4966 N N . ARG D 1 171 ? -11.338 8.449 -16.609 1.00 41.26 149 ARG D N 1
ATOM 4967 C CA . ARG D 1 171 ? -11.487 8.957 -17.964 1.00 42.17 149 ARG D CA 1
ATOM 4968 C C . ARG D 1 171 ? -11.272 7.804 -18.935 1.00 42.18 149 ARG D C 1
ATOM 4969 O O . ARG D 1 171 ? -11.312 7.991 -20.150 1.00 42.41 149 ARG D O 1
ATOM 4977 N N . ARG D 1 172 ? -11.054 6.611 -18.387 1.00 41.90 150 ARG D N 1
ATOM 4978 C CA . ARG D 1 172 ? -10.833 5.407 -19.191 1.00 42.86 150 ARG D CA 1
ATOM 4979 C C . ARG D 1 172 ? -10.149 5.738 -20.518 1.00 41.63 150 ARG D C 1
ATOM 4980 O O . ARG D 1 172 ? -10.707 5.520 -21.591 1.00 41.74 150 ARG D O 1
ATOM 4988 N N . ILE D 1 173 ? -8.932 6.255 -20.432 1.00 39.14 151 ILE D N 1
ATOM 4989 C CA . ILE D 1 173 ? -8.189 6.652 -21.609 1.00 36.38 151 ILE D CA 1
ATOM 4990 C C . ILE D 1 173 ? -7.870 5.490 -22.553 1.00 35.71 151 ILE D C 1
ATOM 4991 O O . ILE D 1 173 ? -8.148 5.564 -23.750 1.00 36.47 151 ILE D O 1
ATOM 4996 N N . VAL D 1 174 ? -7.312 4.409 -22.025 1.00 34.11 152 VAL D N 1
ATOM 4997 C CA . VAL D 1 174 ? -6.998 3.255 -22.854 1.00 32.93 152 VAL D CA 1
ATOM 4998 C C . VAL D 1 174 ? -6.969 2.003 -21.971 1.00 33.41 152 VAL D C 1
ATOM 4999 O O . VAL D 1 174 ? -6.698 2.088 -20.782 1.00 33.17 152 VAL D O 1
ATOM 5003 N N . GLU D 1 175 ? -7.247 0.841 -22.547 1.00 34.28 153 GLU D N 1
ATOM 5004 C CA . GLU D 1 175 ? -7.286 -0.382 -21.759 1.00 35.41 153 GLU D CA 1
ATOM 5005 C C . GLU D 1 175 ? -5.949 -0.968 -21.324 1.00 34.35 153 GLU D C 1
ATOM 5006 O O . GLU D 1 175 ? -4.993 -0.995 -22.092 1.00 36.19 153 GLU D O 1
ATOM 5012 N N . ILE D 1 176 ? -5.897 -1.454 -20.086 1.00 33.27 154 ILE D N 1
ATOM 5013 C CA . ILE D 1 176 ? -4.692 -2.087 -19.555 1.00 33.12 154 ILE D CA 1
ATOM 5014 C C . ILE D 1 176 ? -4.896 -3.593 -19.682 1.00 33.53 154 ILE D C 1
ATOM 5015 O O . ILE D 1 176 ? -5.639 -4.191 -18.903 1.00 35.82 154 ILE D O 1
ATOM 5020 N N . HIS D 1 177 ? -4.234 -4.204 -20.656 1.00 34.18 155 HIS D N 1
ATOM 5021 C CA . HIS D 1 177 ? -4.349 -5.639 -20.892 1.00 32.82 155 HIS D CA 1
ATOM 5022 C C . HIS D 1 177 ? -3.457 -6.434 -19.952 1.00 34.48 155 HIS D C 1
ATOM 5023 O O . HIS D 1 177 ? -2.470 -5.918 -19.434 1.00 35.57 155 HIS D O 1
ATOM 5030 N N . GLN D 1 178 ? -3.810 -7.700 -19.752 1.00 35.03 156 GLN D N 1
ATOM 5031 C CA . GLN D 1 178 ? -3.063 -8.590 -18.882 1.00 35.71 156 GLN D CA 1
ATOM 5032 C C . GLN D 1 178 ? -2.741 -9.877 -19.614 1.00 36.56 156 GLN D C 1
ATOM 5033 O O . GLN D 1 178 ? -3.591 -10.422 -20.317 1.00 39.12 156 GLN D O 1
ATOM 5039 N N . ALA D 1 179 ? -1.515 -10.363 -19.449 1.00 36.47 157 ALA D N 1
ATOM 5040 C CA . ALA D 1 179 ? -1.088 -11.599 -20.090 1.00 36.37 157 ALA D CA 1
ATOM 5041 C C . ALA D 1 179 ? -0.150 -12.369 -19.161 1.00 37.03 157 ALA D C 1
ATOM 5042 O O . ALA D 1 179 ? 0.804 -11.799 -18.620 1.00 36.98 157 ALA D O 1
ATOM 5044 N N . TRP D 1 180 ? -0.420 -13.663 -18.986 1.00 36.16 158 TRP D N 1
ATOM 5045 C CA . TRP D 1 180 ? 0.399 -14.495 -18.105 1.00 36.17 158 TRP D CA 1
ATOM 5046 C C . TRP D 1 180 ? 1.495 -15.225 -18.852 1.00 36.51 158 TRP D C 1
ATOM 5047 O O . TRP D 1 180 ? 2.260 -15.994 -18.269 1.00 37.35 158 TRP D O 1
ATOM 5058 N N . THR D 1 181 ? 1.593 -14.959 -20.143 1.00 37.11 159 THR D N 1
ATOM 5059 C CA . THR D 1 181 ? 2.583 -15.625 -20.963 1.00 37.82 159 THR D CA 1
ATOM 5060 C C . THR D 1 181 ? 3.083 -14.714 -22.085 1.00 38.67 159 THR D C 1
ATOM 5061 O O . THR D 1 181 ? 2.352 -13.851 -22.577 1.00 39.64 159 THR D O 1
ATOM 5065 N N . VAL D 1 182 ? 4.334 -14.899 -22.487 1.00 38.77 160 VAL D N 1
ATOM 5066 C CA . VAL D 1 182 ? 4.894 -14.098 -23.562 1.00 39.45 160 VAL D CA 1
ATOM 5067 C C . VAL D 1 182 ? 4.072 -14.286 -24.831 1.00 41.55 160 VAL D C 1
ATOM 5068 O O . VAL D 1 182 ? 3.790 -13.324 -25.540 1.00 43.54 160 VAL D O 1
ATOM 5072 N N . GLU D 1 183 ? 3.699 -15.534 -25.105 1.00 44.23 161 GLU D N 1
ATOM 5073 C CA . GLU D 1 183 ? 2.910 -15.882 -26.284 1.00 45.58 161 GLU D CA 1
ATOM 5074 C C . GLU D 1 183 ? 1.572 -15.169 -26.177 1.00 44.69 161 GLU D C 1
ATOM 5075 O O . GLU D 1 183 ? 1.051 -14.628 -27.156 1.00 44.61 161 GLU D O 1
ATOM 5081 N N . GLU D 1 184 ? 1.028 -15.154 -24.967 1.00 43.99 162 GLU D N 1
ATOM 5082 C CA . GLU D 1 184 ? -0.246 -14.500 -24.718 1.00 43.88 162 GLU D CA 1
ATOM 5083 C C . GLU D 1 184 ? -0.090 -12.987 -24.864 1.00 44.23 162 GLU D C 1
ATOM 5084 O O . GLU D 1 184 ? -1.042 -12.281 -25.221 1.00 44.07 162 GLU D O 1
ATOM 5090 N N . ALA D 1 185 ? 1.119 -12.498 -24.601 1.00 43.60 163 ALA D N 1
ATOM 5091 C CA . ALA D 1 185 ? 1.410 -11.072 -24.677 1.00 43.55 163 ALA D CA 1
ATOM 5092 C C . ALA D 1 185 ? 1.407 -10.572 -26.112 1.00 43.64 163 ALA D C 1
ATOM 5093 O O . ALA D 1 185 ? 0.628 -9.685 -26.471 1.00 43.51 163 ALA D O 1
ATOM 5095 N N . VAL D 1 186 ? 2.284 -11.148 -26.925 1.00 43.78 164 VAL D N 1
ATOM 5096 C CA . VAL D 1 186 ? 2.399 -10.781 -28.328 1.00 44.22 164 VAL D CA 1
ATOM 5097 C C . VAL D 1 186 ? 1.051 -10.921 -29.032 1.00 45.22 164 VAL D C 1
ATOM 5098 O O . VAL D 1 186 ? 0.655 -10.084 -29.835 1.00 45.41 164 VAL D O 1
ATOM 5102 N N . GLN D 1 187 ? 0.353 -11.992 -28.692 1.00 46.16 165 GLN D N 1
ATOM 5103 C CA . GLN D 1 187 ? -0.954 -12.288 -29.244 1.00 46.81 165 GLN D CA 1
ATOM 5104 C C . GLN D 1 187 ? -1.862 -11.069 -29.077 1.00 46.91 165 GLN D C 1
ATOM 5105 O O . GLN D 1 187 ? -2.576 -10.667 -29.999 1.00 47.33 165 GLN D O 1
ATOM 5111 N N . ILE D 1 188 ? -1.819 -10.481 -27.889 1.00 46.63 166 ILE D N 1
ATOM 5112 C CA . ILE D 1 188 ? -2.604 -9.295 -27.583 1.00 45.06 166 ILE D CA 1
ATOM 5113 C C . ILE D 1 188 ? -2.151 -8.106 -28.429 1.00 45.74 166 ILE D C 1
ATOM 5114 O O . ILE D 1 188 ? -2.970 -7.295 -28.851 1.00 45.14 166 ILE D O 1
ATOM 5119 N N . ILE D 1 189 ? -0.842 -8.000 -28.655 1.00 46.48 167 ILE D N 1
ATOM 5120 C CA . ILE D 1 189 ? -0.290 -6.918 -29.461 1.00 48.12 167 ILE D CA 1
ATOM 5121 C C . ILE D 1 189 ? -0.866 -7.059 -30.870 1.00 50.56 167 ILE D C 1
ATOM 5122 O O . ILE D 1 189 ? -1.439 -6.107 -31.416 1.00 50.57 167 ILE D O 1
ATOM 5127 N N . GLU D 1 190 ? -0.720 -8.257 -31.442 1.00 53.28 168 GLU D N 1
ATOM 5128 C CA . GLU D 1 190 ? -1.230 -8.558 -32.779 1.00 55.49 168 GLU D CA 1
ATOM 5129 C C . GLU D 1 190 ? -2.718 -8.236 -32.873 1.00 57.31 168 GLU D C 1
ATOM 5130 O O . GLU D 1 190 ? -3.170 -7.666 -33.860 1.00 57.64 168 GLU D O 1
ATOM 5136 N N . GLN D 1 191 ? -3.467 -8.600 -31.837 1.00 59.14 169 GLN D N 1
ATOM 5137 C CA . GLN D 1 191 ? -4.897 -8.332 -31.789 1.00 61.51 169 GLN D CA 1
ATOM 5138 C C . GLN D 1 191 ? -5.116 -6.831 -31.687 1.00 63.02 169 GLN D C 1
ATOM 5139 O O . GLN D 1 191 ? -6.197 -6.326 -31.974 1.00 64.66 169 GLN D O 1
ATOM 5145 N N . ILE D 1 192 ? -4.073 -6.130 -31.259 1.00 64.20 170 ILE D N 1
ATOM 5146 C CA . ILE D 1 192 ? -4.098 -4.676 -31.104 1.00 64.45 170 ILE D CA 1
ATOM 5147 C C . ILE D 1 192 ? -5.334 -4.208 -30.344 1.00 64.98 170 ILE D C 1
ATOM 5148 O O . ILE D 1 192 ? -5.250 -4.075 -29.099 1.00 65.48 170 ILE D O 1
#

Foldseek 3Di:
DEEEEEADADACCDPPQVVCQVQLLVLLQVCLVVQYEYEYQQGHGSLSSLVSVVVNPGAYEHQYAAQDDGRVSHPYYHHDRHHLLSLLVRLVRHQAYEYAAHEPSSVSSLVSNQVVLHEYEQQPPRHHVSPVVQVDADVSFHDDDVCSDGHHYHPHSVRVVVVVVVD/DEEEEEADADDCCDPPQVVCLVQLLVLLLVCQVVPYEYEYQQGHGSLSSLVSVVVNPGAYEHQYAADDDGRPSHPYYHHDNHHLCSLLVRLVRHQAYEYAAHEVSRVSNVVSNQVVLHEYEQQPPRHHVSPVVQVPADVSFHDDDVCSDGHHYHPHSVRRVVVVVVD/DEEEEEEDADDCCDPPQVVCQVQLLVLLQVCLVVQYEYEYQQGHGSLSSLCNVVVNPGAYEHQYAADDDGRVSHNYYHYDNHHLCSLLVRLVRHLEYEYAAHEPSSVSNQVSNQVVLHEYEQQPPRHHVSPVVQVDADVSFHDDDVCSYGHHYHPHSVRVVVVVVVD/DEEEEEAAADDCCDPPQVVCQVQLLVLLQVCLVVQYEYEYQQGHGSLSSLCSVVVNPGAYEHQYAAQDDGRPSHPYYHHDRHHLLSLLVRLVRHQAYEYAAHEPSSVSNQVSNQVVLHEYEQQPPRHHVSPVVQVDADVSFHDDPVCSYGHHYHPHSVRRVVVVVVD

InterPro domains:
  IPR005268 Conserved hypothetical protein CHP00725 [TIGR00725] (4-164)
  IPR041164 AF_1126-like [PF18306] (4-157)
  IPR052341 LOG family pyrimidine/purine nucleotide 5'-monophosphatases [PTHR43393] (2-170)